Protein AF-A0A950RPT3-F1 (afdb_monomer)

Radius of gyration: 28.67 Å; Cα contacts (8 Å, |Δi|>4): 947; chains: 1; bounding box: 68×67×91 Å

Nearest PDB structures (foldseek):
  7w1m-assembly1_A  TM=6.594E-01  e=7.522E-01  Homo sapiens
  3u0c-assembly1_A  TM=7.252E-01  e=2.526E+00  Shigella flexneri
  3u0c-assembly2_B  TM=7.984E-01  e=5.048E+00  Shigella flexneri

Solvent-accessible surface area (backbone atoms only — not comparable to full-atom values): 26571 Å² total; per-residue (Å²): 112,64,35,78,72,69,71,81,60,99,70,81,53,68,71,56,50,20,52,43,30,19,39,72,45,21,75,87,60,87,82,84,87,82,89,68,58,62,75,40,65,65,51,55,50,52,52,53,37,30,40,64,58,49,99,74,75,53,70,68,56,52,51,50,52,50,50,54,54,50,51,51,53,54,51,50,53,51,51,52,51,50,52,52,52,50,54,51,56,71,72,48,86,63,89,46,75,66,48,52,52,51,51,54,49,50,54,53,51,51,55,50,50,53,53,53,47,53,55,48,51,56,51,50,51,54,49,54,52,48,54,54,54,46,60,60,35,40,76,51,49,69,43,62,42,58,70,30,37,82,60,94,57,44,66,38,36,63,21,76,63,16,39,48,46,53,75,44,77,54,84,71,34,47,50,27,25,10,17,33,70,34,38,37,20,12,28,41,51,68,72,39,47,91,85,69,82,36,47,33,34,73,51,62,90,87,54,77,74,54,92,96,52,92,64,48,41,55,40,36,38,17,22,35,36,75,97,56,73,73,38,69,39,39,57,61,66,31,37,35,37,37,37,42,36,36,54,46,64,38,52,47,92,56,61,46,94,96,51,70,74,70,68,54,74,80,50,54,69,42,58,36,32,31,33,42,81,30,80,81,44,82,90,43,60,50,84,47,62,44,82,76,37,59,59,87,78,77,59,46,71,62,42,82,51,58,50,28,37,26,35,35,42,68,36,69,43,65,34,71,75,42,40,44,36,30,35,34,44,36,40,52,75,60,73,37,39,62,55,91,90,54,92,71,60,75,93,74,48,51,71,82,81,46,52,45,35,39,37,45,40,44,74,41,70,69,42,39,61,54,27,40,44,26,44,66,73,56,49,30,45,37,39,27,40,15,47,53,38,33,20,80,66,47,47,16,18,14,15,20,41,99,87,56,44,72,32,86,37,29,12,37,42,16,20,46,96,32,77,85,47,70,33,27,38,25,22,23,65,14,86,48,92,64,84,87,65,93,65,78,72,54,66,43,9,48,34,7,16,21,27,49,43,13,42,49,49,41,41,44,74,72,66,50,49,70,70,54,51,55,49,54,44,60,78,31,55,69,30,58,71,72,83,72,93,70,77,82,128

Secondary structure (DSSP, 8-state):
--PPPP---SS--HHHHHHHHHHHH-TT---------TT-THHHHHHHHHHTT-----HHHHHHHHHHHHHHHHHHHHHHHHHHHHHHHHH-----HHHHHHHHHHHHHHHHHHHHHHHHHHHHHHHHHHHHHHHTTTT--EEEE---B-SSS-TTTTSHHHHHHHHS--SS-EEEEE--S-TTSEEE-----SSSSSB--SS-TTSPPPTT---SS-EEEEEEETTSPPBSSBPTTEEEEEEEEEEEE--GGGEETTEETTSS-SSEEEEEEEEES-TT-SSS-TT-EEEEEE--SPPEEEEEETTEEEEEEEEEEEESS-BEEEEEEEEE--SSSS-TTS---GGG--------EEEEEE-SHHHHHHEEEEESSS--STT-PPBTTT-TTSEEEEEE-TTSSBPTTS--SPBTTBTT----SEEEE--B--SSSS---B-SHHHHHHHHHHHHHHHHHTT--HHHHHHHHHHTTTSB----S----

Structure (mmCIF, N/CA/C/O backbone):
data_AF-A0A950RPT3-F1
#
_entry.id   AF-A0A950RPT3-F1
#
loop_
_atom_site.group_PDB
_atom_site.id
_atom_site.type_symbol
_atom_site.label_atom_id
_atom_site.label_alt_id
_atom_site.label_comp_id
_atom_site.label_asym_id
_atom_site.label_entity_id
_atom_site.label_seq_id
_atom_site.pdbx_PDB_ins_code
_atom_site.Cartn_x
_atom_site.Cartn_y
_atom_site.Cartn_z
_atom_site.occupancy
_atom_site.B_iso_or_equiv
_atom_site.auth_seq_id
_atom_site.auth_comp_id
_atom_site.auth_asym_id
_atom_site.auth_atom_id
_atom_site.pdbx_PDB_model_num
ATOM 1 N N . MET A 1 1 ? 3.376 7.741 2.508 1.00 54.50 1 MET A N 1
ATOM 2 C CA . MET A 1 1 ? 2.584 6.533 2.242 1.00 54.50 1 MET A CA 1
ATOM 3 C C . MET A 1 1 ? 1.099 6.838 2.336 1.00 54.50 1 MET A C 1
ATOM 5 O O . MET A 1 1 ? 0.551 6.972 3.425 1.00 54.50 1 MET A O 1
ATOM 9 N N . GLN A 1 2 ? 0.451 7.006 1.196 1.00 55.16 2 GLN A N 1
ATOM 10 C CA . GLN A 1 2 ? -1.002 6.922 1.094 1.00 55.16 2 GLN A CA 1
ATOM 11 C C . GLN A 1 2 ? -1.278 5.887 -0.007 1.00 55.16 2 GLN A C 1
ATOM 13 O O . GLN A 1 2 ? -0.539 5.897 -0.988 1.00 55.16 2 GLN A O 1
ATOM 18 N N . PRO A 1 3 ? -2.274 5.000 0.132 1.00 57.44 3 PRO A N 1
ATOM 19 C CA . PRO A 1 3 ? -2.747 4.168 -0.957 1.00 57.44 3 PRO A CA 1
ATOM 20 C C . PRO A 1 3 ? -3.139 5.058 -2.129 1.00 57.44 3 PRO A C 1
ATOM 22 O O . PRO A 1 3 ? -3.445 6.245 -1.936 1.00 57.44 3 PRO A O 1
ATOM 25 N N . ASP A 1 4 ? -3.152 4.472 -3.322 1.00 53.56 4 ASP A N 1
ATOM 26 C CA . ASP A 1 4 ? -3.493 5.198 -4.539 1.00 53.56 4 ASP A CA 1
ATOM 27 C C . ASP A 1 4 ? -4.815 5.952 -4.340 1.00 53.56 4 ASP A C 1
ATOM 29 O O . ASP A 1 4 ? -5.853 5.344 -4.040 1.00 53.56 4 ASP A O 1
ATOM 33 N N . PRO A 1 5 ? -4.813 7.291 -4.445 1.00 48.41 5 PRO A N 1
ATOM 34 C CA . PRO A 1 5 ? -6.045 8.031 -4.335 1.00 48.41 5 PRO A CA 1
ATOM 35 C C . PRO A 1 5 ? -6.847 7.786 -5.597 1.00 48.41 5 PRO A C 1
ATOM 37 O O . PRO A 1 5 ? -6.427 8.087 -6.712 1.00 48.41 5 PRO A O 1
ATOM 40 N N . TYR A 1 6 ? -8.054 7.288 -5.404 1.00 54.62 6 TYR A N 1
ATOM 41 C CA . TYR A 1 6 ? -9.048 7.289 -6.456 1.00 54.62 6 TYR A CA 1
ATOM 42 C C . TYR A 1 6 ? -9.435 8.742 -6.773 1.00 54.62 6 TYR A C 1
ATOM 44 O O . TYR A 1 6 ? -9.485 9.571 -5.855 1.00 54.62 6 TYR A O 1
ATOM 52 N N . PRO A 1 7 ? -9.692 9.079 -8.048 1.00 48.31 7 PRO A N 1
ATOM 53 C CA . PRO A 1 7 ? -9.938 10.452 -8.472 1.00 48.31 7 PRO A CA 1
ATOM 54 C C . PRO A 1 7 ? -11.075 11.085 -7.655 1.00 48.31 7 PRO A C 1
ATOM 56 O O . PRO A 1 7 ? -12.242 10.715 -7.768 1.00 48.31 7 PRO A O 1
ATOM 59 N N . SER A 1 8 ? -10.723 12.050 -6.803 1.00 46.72 8 SER A N 1
ATOM 60 C CA . SER A 1 8 ? -11.656 12.790 -5.953 1.00 46.72 8 SER A CA 1
ATOM 61 C C . SER A 1 8 ? -12.205 14.011 -6.689 1.00 46.72 8 SER A C 1
ATOM 63 O O . SER A 1 8 ? -11.810 15.152 -6.453 1.00 46.72 8 SER A O 1
ATOM 65 N N . ALA A 1 9 ? -13.151 13.788 -7.596 1.00 49.22 9 ALA A N 1
ATOM 66 C CA . ALA A 1 9 ? -13.994 14.882 -8.066 1.00 49.22 9 ALA A CA 1
ATOM 67 C C . ALA A 1 9 ? -14.936 15.351 -6.938 1.00 49.22 9 ALA A C 1
ATOM 69 O O . ALA A 1 9 ? -15.214 14.611 -5.993 1.00 49.22 9 ALA A O 1
ATOM 70 N N . LYS A 1 10 ? -15.475 16.576 -7.051 1.00 59.72 10 LYS A N 1
ATOM 71 C CA . LYS A 1 10 ? -16.680 16.989 -6.309 1.00 59.72 10 LYS A CA 1
ATOM 72 C C . LYS A 1 10 ? -17.748 15.902 -6.504 1.00 59.72 10 LYS A C 1
ATOM 74 O O . LYS A 1 10 ? -18.277 15.769 -7.603 1.00 59.72 10 LYS A O 1
ATOM 79 N N . GLY A 1 11 ? -18.020 15.101 -5.479 1.00 71.56 11 GLY A N 1
ATOM 80 C CA . GLY A 1 11 ? -18.862 13.917 -5.621 1.00 71.56 11 GLY A CA 1
ATOM 81 C C . GLY A 1 11 ? -18.736 12.947 -4.451 1.00 71.56 11 GLY A C 1
ATOM 82 O O . GLY A 1 11 ? -18.161 13.267 -3.411 1.00 71.56 11 GLY A O 1
ATOM 83 N N . LEU A 1 12 ? -19.316 11.761 -4.627 1.00 81.81 12 LEU A N 1
ATOM 84 C CA . LEU A 1 12 ? -19.258 10.680 -3.648 1.00 81.81 12 LEU A CA 1
ATOM 85 C C . LEU A 1 12 ? -17.813 10.207 -3.464 1.00 81.81 12 LEU A C 1
ATOM 87 O O . LEU A 1 12 ? -17.100 9.983 -4.439 1.00 81.81 12 LEU A O 1
ATOM 91 N N . GLY A 1 13 ? -17.393 10.029 -2.210 1.00 83.81 13 GLY A N 1
ATOM 92 C CA . GLY A 1 13 ? -16.082 9.463 -1.906 1.00 83.81 13 GLY A CA 1
ATOM 93 C C . GLY A 1 13 ? -15.971 8.014 -2.385 1.00 83.81 13 GLY A C 1
ATOM 94 O O . GLY A 1 13 ? -16.969 7.296 -2.450 1.00 83.81 13 GLY A O 1
ATOM 95 N N . HIS A 1 14 ? -14.748 7.564 -2.666 1.00 83.19 14 HIS A N 1
ATOM 96 C CA . HIS A 1 14 ? -14.492 6.226 -3.204 1.00 83.19 14 HIS A CA 1
ATOM 97 C C . HIS A 1 14 ? -15.105 5.095 -2.360 1.00 83.19 14 HIS A C 1
ATOM 99 O O . HIS A 1 14 ? -15.757 4.206 -2.897 1.00 83.19 14 HIS A O 1
ATOM 105 N N . GLY A 1 15 ? -14.989 5.164 -1.028 1.00 88.62 15 GLY A N 1
ATOM 106 C CA . GLY A 1 15 ? -15.616 4.179 -0.137 1.00 88.62 15 GLY A CA 1
ATOM 107 C C . GLY A 1 15 ? -17.145 4.134 -0.264 1.00 88.62 15 GLY A C 1
ATOM 108 O O . GLY A 1 15 ? -17.736 3.059 -0.219 1.00 88.62 15 GLY A O 1
ATOM 109 N N . THR A 1 16 ? -17.792 5.281 -0.498 1.00 90.56 16 THR A N 1
ATOM 110 C CA . THR A 1 16 ? -19.236 5.345 -0.768 1.00 90.56 16 THR A CA 1
ATOM 111 C C . THR A 1 16 ? -19.575 4.734 -2.125 1.00 90.56 16 THR A C 1
ATOM 113 O O . THR A 1 16 ? -20.551 3.999 -2.226 1.00 90.56 16 THR A O 1
ATOM 116 N N . GLN A 1 17 ? -18.771 4.990 -3.159 1.00 90.88 17 GLN A N 1
ATOM 117 C CA . GLN A 1 17 ? -18.963 4.368 -4.473 1.00 90.88 17 GLN A CA 1
ATOM 118 C C . GLN A 1 17 ? -18.805 2.844 -4.400 1.00 90.88 17 GLN A C 1
ATOM 120 O O . GLN A 1 17 ? -19.624 2.124 -4.963 1.00 90.88 17 GLN A O 1
ATOM 125 N N . GLY A 1 18 ? -17.816 2.353 -3.647 1.00 93.56 18 GLY A N 1
ATOM 126 C CA . GLY A 1 18 ? -17.643 0.927 -3.385 1.00 93.56 18 GLY A CA 1
ATOM 127 C C . GLY A 1 18 ? -18.845 0.322 -2.658 1.00 93.56 18 GLY A C 1
ATOM 128 O O . GLY A 1 18 ? -19.370 -0.695 -3.095 1.00 93.56 18 GLY A O 1
ATOM 129 N N . ALA A 1 19 ? -19.359 0.979 -1.613 1.00 94.50 19 ALA A N 1
ATOM 130 C CA . ALA A 1 19 ? -20.570 0.529 -0.920 1.00 94.50 19 ALA A CA 1
ATOM 131 C C . ALA A 1 19 ? -21.791 0.457 -1.855 1.00 94.50 19 ALA A C 1
ATOM 133 O O . ALA A 1 19 ? -22.545 -0.513 -1.813 1.00 94.50 19 ALA A O 1
ATOM 134 N N . LEU A 1 20 ? -21.959 1.447 -2.738 1.00 94.12 20 LEU A N 1
ATOM 135 C CA . LEU A 1 20 ? -23.014 1.438 -3.754 1.00 94.12 20 LEU A CA 1
ATOM 136 C C . LEU A 1 20 ? -22.817 0.324 -4.789 1.00 94.12 20 LEU A C 1
ATOM 138 O O . LEU A 1 20 ? -23.802 -0.258 -5.231 1.00 94.12 20 LEU A O 1
ATOM 142 N N . ALA A 1 21 ? -21.576 0.001 -5.158 1.00 95.31 21 ALA A N 1
ATOM 143 C CA . ALA A 1 21 ? -21.278 -1.120 -6.046 1.00 95.31 21 ALA A CA 1
ATOM 144 C C . ALA A 1 21 ? -21.633 -2.470 -5.397 1.00 95.31 21 ALA A C 1
ATOM 146 O O . ALA A 1 21 ? -22.227 -3.318 -6.063 1.00 95.31 21 ALA A O 1
ATOM 147 N N . VAL A 1 22 ? -21.361 -2.650 -4.094 1.00 96.75 22 VAL A N 1
ATOM 148 C CA . VAL A 1 22 ? -21.840 -3.831 -3.349 1.00 96.75 22 VAL A CA 1
ATOM 149 C C . VAL A 1 22 ? -23.366 -3.866 -3.346 1.00 96.75 22 VAL A C 1
ATOM 151 O O . VAL A 1 22 ? -23.941 -4.886 -3.703 1.00 96.75 22 VAL A O 1
ATOM 154 N N . ALA A 1 23 ? -24.025 -2.756 -2.996 1.00 95.50 23 ALA A N 1
ATOM 155 C CA . ALA A 1 23 ? -25.485 -2.680 -2.931 1.00 95.50 23 ALA A CA 1
ATOM 156 C C . ALA A 1 23 ? -26.157 -2.915 -4.295 1.00 95.50 23 ALA A C 1
ATOM 158 O O . ALA A 1 23 ? -27.247 -3.470 -4.357 1.00 95.50 23 ALA A O 1
ATOM 159 N N . LEU A 1 24 ? -25.507 -2.533 -5.398 1.00 95.12 24 LEU A N 1
ATOM 160 C CA . LEU A 1 24 ? -25.988 -2.822 -6.748 1.00 95.12 24 LEU A CA 1
ATOM 161 C C . LEU A 1 24 ? -25.987 -4.331 -7.041 1.00 95.12 24 LEU A C 1
ATOM 163 O O . LEU A 1 24 ? -26.917 -4.833 -7.666 1.00 95.12 24 LEU A O 1
ATOM 167 N N . ALA A 1 25 ? -24.952 -5.048 -6.598 1.00 96.25 25 ALA A N 1
ATOM 168 C CA . ALA A 1 25 ? -24.807 -6.486 -6.825 1.00 96.25 25 ALA A CA 1
ATOM 169 C C . ALA A 1 25 ? -25.537 -7.357 -5.784 1.00 96.25 25 ALA A C 1
ATOM 171 O O . ALA A 1 25 ? -25.960 -8.469 -6.104 1.00 96.25 25 ALA A O 1
ATOM 172 N N . ALA A 1 26 ? -25.697 -6.857 -4.558 1.00 97.19 26 ALA A N 1
ATOM 173 C CA . ALA A 1 26 ? -26.398 -7.495 -3.447 1.00 97.19 26 ALA A CA 1
ATOM 174 C C . ALA A 1 26 ? -27.264 -6.471 -2.684 1.00 97.19 26 ALA A C 1
ATOM 176 O O . ALA A 1 26 ? -26.867 -5.999 -1.616 1.00 97.19 26 ALA A O 1
ATOM 177 N N . PRO A 1 27 ? -28.461 -6.131 -3.201 1.00 95.94 27 PRO A N 1
ATOM 178 C CA . PRO A 1 27 ? -29.325 -5.103 -2.609 1.00 95.94 27 PRO A CA 1
ATOM 179 C C . PRO A 1 27 ? -29.808 -5.408 -1.188 1.00 95.94 27 PRO A C 1
ATOM 181 O O . PRO A 1 27 ? -30.119 -4.491 -0.434 1.00 95.94 27 PRO A O 1
ATOM 184 N N . GLU A 1 28 ? -29.872 -6.688 -0.822 1.00 95.88 28 GLU A N 1
ATOM 185 C CA . GLU A 1 28 ? -30.327 -7.153 0.495 1.00 95.88 28 GLU A CA 1
ATOM 186 C C . GLU A 1 28 ? -29.172 -7.373 1.489 1.00 95.88 28 GLU A C 1
ATOM 188 O O . GLU A 1 28 ? -29.393 -7.851 2.602 1.00 95.88 28 GLU A O 1
ATOM 193 N N . ALA A 1 29 ? -27.928 -7.063 1.107 1.00 95.06 29 ALA A N 1
ATOM 194 C CA . ALA A 1 29 ? -26.784 -7.230 1.994 1.00 95.06 29 ALA A CA 1
ATOM 195 C C . ALA A 1 29 ? -26.792 -6.193 3.128 1.00 95.06 29 ALA A C 1
ATOM 197 O O . ALA A 1 29 ? -26.918 -4.992 2.892 1.00 95.06 29 ALA A O 1
ATOM 198 N N . ASP A 1 30 ? -26.569 -6.657 4.359 1.00 95.56 30 ASP A N 1
ATOM 199 C CA . ASP A 1 30 ? -26.237 -5.778 5.480 1.00 95.56 30 ASP A CA 1
ATOM 200 C C . ASP A 1 30 ? -24.769 -5.339 5.365 1.00 95.56 30 ASP A C 1
ATOM 202 O O . ASP A 1 30 ? -23.854 -6.169 5.333 1.00 95.56 30 ASP A O 1
ATOM 206 N N . LEU A 1 31 ? -24.542 -4.029 5.251 1.00 95.62 31 LEU A N 1
ATOM 207 C CA . LEU A 1 31 ? -23.228 -3.454 4.976 1.00 95.62 31 LEU A CA 1
ATOM 208 C C . LEU A 1 31 ? -22.649 -2.794 6.224 1.00 95.62 31 LEU A C 1
ATOM 210 O O . LEU A 1 31 ? -23.162 -1.794 6.722 1.00 95.62 31 LEU A O 1
ATOM 214 N N . THR A 1 32 ? -21.493 -3.287 6.665 1.00 95.94 32 THR A N 1
ATOM 215 C CA . THR A 1 32 ? -20.665 -2.602 7.664 1.00 95.94 32 THR A CA 1
ATOM 216 C C . THR A 1 32 ? -19.544 -1.841 6.967 1.00 95.94 32 THR A C 1
ATOM 218 O O . THR A 1 32 ? -18.656 -2.439 6.362 1.00 95.94 32 THR A O 1
ATOM 221 N N . LEU A 1 33 ? -19.573 -0.509 7.055 1.00 94.94 33 LEU A N 1
ATOM 222 C CA . LEU A 1 33 ? -18.547 0.352 6.469 1.00 94.94 33 LEU A CA 1
ATOM 223 C C . LEU A 1 33 ? -17.446 0.636 7.485 1.00 94.94 33 LEU A C 1
ATOM 225 O O . LEU A 1 33 ? -17.704 1.169 8.564 1.00 94.94 33 LEU A O 1
ATOM 229 N N . ILE A 1 34 ? -16.209 0.321 7.111 1.00 94.19 34 ILE A N 1
ATOM 230 C CA . ILE A 1 34 ? -15.036 0.528 7.955 1.00 94.19 34 ILE A CA 1
ATOM 231 C C . ILE A 1 34 ? -14.162 1.594 7.313 1.00 94.19 34 ILE A C 1
ATOM 233 O O . ILE A 1 34 ? -13.756 1.482 6.157 1.00 94.19 34 ILE A O 1
ATOM 237 N N . ARG A 1 35 ? -13.871 2.646 8.077 1.00 91.75 35 ARG A N 1
ATOM 238 C CA . ARG A 1 35 ? -12.922 3.675 7.666 1.00 91.75 35 ARG A CA 1
ATOM 239 C C . ARG A 1 35 ? -11.538 3.290 8.163 1.00 91.75 35 ARG A C 1
ATOM 241 O O . ARG A 1 35 ? -11.336 3.167 9.365 1.00 91.75 35 ARG A O 1
ATOM 248 N N . ILE A 1 36 ? -10.607 3.171 7.230 1.00 92.12 36 ILE A N 1
ATOM 249 C CA . ILE A 1 36 ? -9.187 2.975 7.505 1.00 92.12 36 ILE A CA 1
ATOM 250 C C . ILE A 1 36 ? -8.472 4.260 7.120 1.00 92.12 36 ILE A C 1
ATOM 252 O O . ILE A 1 36 ? -8.749 4.827 6.059 1.00 92.12 36 ILE A O 1
ATOM 256 N N . ASP A 1 37 ? -7.599 4.748 7.999 1.00 89.69 37 ASP A N 1
ATOM 257 C CA . ASP A 1 37 ? -6.693 5.828 7.640 1.00 89.69 37 ASP A CA 1
ATOM 258 C C . ASP A 1 37 ? -5.717 5.294 6.578 1.00 89.69 37 ASP A C 1
ATOM 260 O O . ASP A 1 37 ? -4.987 4.332 6.836 1.00 89.69 37 ASP A O 1
ATOM 264 N N . PRO A 1 38 ? -5.692 5.897 5.380 1.00 87.12 38 PRO A N 1
ATOM 265 C CA . PRO A 1 38 ? -4.790 5.502 4.310 1.00 87.12 38 PRO A CA 1
ATOM 266 C C . PRO A 1 38 ? -3.301 5.483 4.738 1.00 87.12 38 PRO A C 1
ATOM 268 O O . PRO A 1 38 ? -2.517 4.703 4.206 1.00 87.12 38 PRO A O 1
ATOM 271 N N . ALA A 1 39 ? -2.891 6.284 5.724 1.00 88.56 39 ALA A N 1
ATOM 272 C CA . ALA A 1 39 ? -1.523 6.288 6.253 1.00 88.56 39 ALA A CA 1
ATOM 273 C C . ALA A 1 39 ? -1.251 5.202 7.320 1.00 88.56 39 ALA A C 1
ATOM 275 O O . ALA A 1 39 ? -0.124 5.082 7.797 1.00 88.56 39 ALA A O 1
ATOM 276 N N . ALA A 1 40 ? -2.260 4.415 7.709 1.00 91.19 40 ALA A N 1
ATOM 277 C CA . ALA A 1 40 ? -2.200 3.465 8.820 1.00 91.19 40 ALA A CA 1
ATOM 278 C C . ALA A 1 40 ? -2.683 2.053 8.419 1.00 91.19 40 ALA A C 1
ATOM 280 O O . ALA A 1 40 ? -3.668 1.556 8.971 1.00 91.19 40 ALA A O 1
ATOM 281 N N . PRO A 1 41 ? -1.998 1.349 7.501 1.00 91.69 41 PRO A N 1
ATOM 282 C CA . PRO A 1 41 ? -2.418 0.017 7.041 1.00 91.69 41 PRO A CA 1
ATOM 283 C C . PRO A 1 41 ? -2.450 -1.045 8.142 1.00 91.69 41 PRO A C 1
ATOM 285 O O . PRO A 1 41 ? -3.152 -2.042 7.992 1.00 91.69 41 PRO A O 1
ATOM 288 N N . TYR A 1 42 ? -1.767 -0.841 9.276 1.00 92.31 42 TYR A N 1
ATOM 289 C CA . TYR A 1 42 ? -1.915 -1.727 10.435 1.00 92.31 42 TYR A CA 1
ATOM 290 C C . TYR A 1 42 ? -3.378 -1.818 10.903 1.00 92.31 42 TYR A C 1
ATOM 292 O O . TYR A 1 42 ? -3.792 -2.879 11.359 1.00 92.31 42 TYR A O 1
ATOM 300 N N . GLN A 1 43 ? -4.195 -0.771 10.708 1.00 93.88 43 GLN A N 1
ATOM 301 C CA . GLN A 1 43 ? -5.631 -0.800 11.008 1.00 93.88 43 GLN A CA 1
ATOM 302 C C . GLN A 1 43 ? -6.370 -1.867 10.187 1.00 93.88 43 GLN A C 1
ATOM 304 O O . GLN A 1 43 ? -7.318 -2.468 10.684 1.00 93.88 43 GLN A O 1
ATOM 309 N N . LEU A 1 44 ? -5.920 -2.164 8.960 1.00 95.31 44 LEU A N 1
ATOM 310 C CA . LEU A 1 44 ? -6.476 -3.263 8.167 1.00 95.31 44 LEU A CA 1
ATOM 311 C C . LEU A 1 44 ? -6.207 -4.616 8.834 1.00 95.31 44 LEU A C 1
ATOM 313 O O . LEU A 1 44 ? -7.091 -5.471 8.876 1.00 95.31 44 LEU A O 1
ATOM 317 N N . GLN A 1 45 ? -5.010 -4.794 9.402 1.00 94.81 45 GLN A N 1
ATOM 318 C CA . GLN A 1 45 ? -4.682 -5.987 10.179 1.00 94.81 45 GLN A CA 1
ATOM 319 C C . GLN A 1 45 ? -5.550 -6.089 11.438 1.00 94.81 45 GLN A C 1
ATOM 321 O O . GLN A 1 45 ? -6.011 -7.178 11.769 1.00 94.81 45 GLN A O 1
ATOM 326 N N . GLU A 1 46 ? -5.790 -4.979 12.140 1.00 94.81 46 GLU A N 1
ATOM 327 C CA . GLU A 1 46 ? -6.668 -4.962 13.318 1.00 94.81 46 GLU A CA 1
ATOM 328 C C . GLU A 1 46 ? -8.089 -5.410 12.953 1.00 94.81 46 GLU A C 1
ATOM 330 O O . GLU A 1 46 ? -8.645 -6.296 13.601 1.00 94.81 46 GLU A O 1
ATOM 335 N N . VAL A 1 47 ? -8.648 -4.870 11.866 1.00 95.19 47 VAL A N 1
ATOM 336 C CA . VAL A 1 47 ? -9.959 -5.271 11.331 1.00 95.19 47 VAL A CA 1
ATOM 337 C C . VAL A 1 47 ? -9.984 -6.763 11.006 1.00 95.19 47 VAL A C 1
ATOM 339 O O . VAL A 1 47 ? -10.908 -7.472 11.408 1.00 95.19 47 VAL A O 1
ATOM 342 N N . ALA A 1 48 ? -8.947 -7.260 10.332 1.00 95.62 48 ALA A N 1
ATOM 343 C CA . ALA A 1 48 ? -8.818 -8.669 9.989 1.00 95.62 48 ALA A CA 1
ATOM 344 C C . ALA A 1 48 ? -8.804 -9.577 11.239 1.00 95.62 48 ALA A C 1
ATOM 346 O O . ALA A 1 48 ? -9.463 -10.620 11.249 1.00 95.62 48 ALA A O 1
ATOM 347 N N . ARG A 1 49 ? -8.143 -9.151 12.326 1.00 95.00 49 ARG A N 1
ATOM 348 C CA . ARG A 1 49 ? -8.143 -9.858 13.621 1.00 95.00 49 ARG A CA 1
ATOM 349 C C . ARG A 1 49 ? -9.530 -9.915 14.260 1.00 95.00 49 ARG A C 1
ATOM 351 O O . ARG A 1 49 ? -9.930 -10.985 14.719 1.00 95.00 49 ARG A O 1
ATOM 358 N N . TYR A 1 50 ? -10.281 -8.810 14.248 1.00 95.19 50 TYR A N 1
ATOM 359 C CA . TYR A 1 50 ? -11.655 -8.788 14.769 1.00 95.19 50 TYR A CA 1
ATOM 360 C C . TYR A 1 50 ? -12.600 -9.685 13.960 1.00 95.19 50 TYR A C 1
ATOM 362 O O . TYR A 1 50 ? -13.399 -10.414 14.547 1.00 95.19 50 TYR A O 1
ATOM 370 N N . ILE A 1 51 ? -12.472 -9.701 12.629 1.00 95.75 51 ILE A N 1
ATOM 371 C CA . ILE A 1 51 ? -13.253 -10.591 11.750 1.00 95.75 51 ILE A CA 1
ATOM 372 C C . ILE A 1 51 ? -12.958 -12.063 12.061 1.00 95.75 51 ILE A C 1
ATOM 374 O O . ILE A 1 51 ? -13.878 -12.879 12.147 1.00 95.75 51 ILE A O 1
ATOM 378 N N . ASN A 1 52 ? -11.688 -12.392 12.316 1.00 94.19 52 ASN A N 1
ATOM 379 C CA . ASN A 1 52 ? -11.264 -13.724 12.750 1.00 94.19 52 ASN A CA 1
ATOM 380 C C . ASN A 1 52 ? -11.673 -14.063 14.195 1.00 94.19 52 ASN A C 1
ATOM 382 O O . ASN A 1 52 ? -11.502 -15.203 14.629 1.00 94.19 52 ASN A O 1
ATOM 386 N N . GLY A 1 53 ? -12.242 -13.111 14.941 1.00 93.31 53 GLY A N 1
ATOM 387 C CA . GLY A 1 53 ? -12.655 -13.298 16.328 1.00 93.31 53 GLY A CA 1
ATOM 388 C C . GLY A 1 53 ? -11.483 -13.467 17.294 1.00 93.31 53 GLY A C 1
ATOM 389 O O . GLY A 1 53 ? -11.659 -14.079 18.350 1.00 93.31 53 GLY A O 1
ATOM 390 N N . GLU A 1 54 ? -10.297 -12.963 16.941 1.00 93.38 54 GLU A N 1
ATOM 391 C CA . GLU A 1 54 ? -9.159 -12.936 17.856 1.00 93.38 54 GLU A CA 1
ATOM 392 C C . GLU A 1 54 ? -9.478 -12.013 19.047 1.00 93.38 54 GLU A C 1
ATOM 394 O O . GLU A 1 54 ? -10.045 -10.935 18.844 1.00 93.38 54 GLU A O 1
ATOM 399 N N . PRO A 1 55 ? -9.114 -12.388 20.290 1.00 88.44 55 PRO A N 1
ATOM 400 C CA . PRO A 1 55 ? -9.228 -11.507 21.448 1.00 88.44 55 PRO A CA 1
ATOM 401 C C . PRO A 1 55 ? -8.133 -10.436 21.368 1.00 88.44 55 PRO A C 1
ATOM 403 O O . PRO A 1 55 ? -7.108 -10.508 22.045 1.00 88.44 55 PRO A O 1
ATOM 406 N N . TYR A 1 56 ? -8.317 -9.482 20.463 1.00 89.56 56 TYR A N 1
ATOM 407 C CA . TYR A 1 56 ? -7.374 -8.414 20.189 1.00 89.56 56 TYR A CA 1
ATOM 408 C C . TYR A 1 56 ? -7.943 -7.085 20.675 1.00 89.56 56 TYR A C 1
ATOM 410 O O . TYR A 1 56 ? -9.066 -6.731 20.337 1.00 89.56 56 TYR A O 1
ATOM 418 N N . HIS A 1 57 ? -7.139 -6.342 21.430 1.00 89.56 57 HIS A N 1
ATOM 419 C CA . HIS A 1 57 ? -7.370 -4.932 21.706 1.00 89.56 57 HIS A CA 1
ATOM 420 C C . HIS A 1 57 ? -6.215 -4.154 21.097 1.00 89.56 57 HIS A C 1
ATOM 422 O O . HIS A 1 57 ? -5.049 -4.459 21.363 1.00 89.56 57 HIS A O 1
ATOM 428 N N . SER A 1 58 ? -6.530 -3.149 20.284 1.00 91.12 58 SER A N 1
ATOM 429 C CA . SER A 1 58 ? -5.490 -2.271 19.762 1.00 91.12 58 SER A CA 1
ATOM 430 C C . SER A 1 58 ? -4.833 -1.509 20.909 1.00 91.12 58 SER A C 1
ATOM 432 O O . SER A 1 58 ? -5.456 -1.227 21.944 1.00 91.12 58 SER A O 1
ATOM 434 N N . SER A 1 59 ? -3.566 -1.139 20.725 1.00 90.50 59 SER A N 1
ATOM 435 C CA . SER A 1 59 ? -2.860 -0.295 21.690 1.00 90.50 59 SER A CA 1
ATOM 436 C C . SER A 1 59 ? -3.639 1.000 21.923 1.00 90.50 59 SER A C 1
ATOM 438 O O . SER A 1 59 ? -3.808 1.412 23.065 1.00 90.50 59 SER A O 1
ATOM 440 N N . SER A 1 60 ? -4.204 1.594 20.867 1.00 89.06 60 SER A N 1
ATOM 441 C CA . SER A 1 60 ? -5.037 2.798 20.956 1.00 89.06 60 SER A CA 1
ATOM 442 C C . SER A 1 60 ? -6.318 2.587 21.769 1.00 89.06 60 SER A C 1
ATOM 444 O O . SER A 1 60 ? -6.647 3.450 22.580 1.00 89.06 60 SER A O 1
ATOM 446 N N . SER A 1 61 ? -7.017 1.453 21.610 1.00 91.75 61 SER A N 1
ATOM 447 C CA . SER A 1 61 ? -8.188 1.129 22.445 1.00 91.75 61 SER A CA 1
ATOM 448 C C . SER A 1 61 ? -7.782 0.965 23.915 1.00 91.75 61 SER A C 1
ATOM 450 O O . SER A 1 61 ? -8.381 1.574 24.800 1.00 91.75 61 SER A O 1
ATOM 452 N N . THR A 1 62 ? -6.672 0.267 24.171 1.00 94.62 62 THR A N 1
ATOM 453 C CA . THR A 1 62 ? -6.115 0.088 25.523 1.00 94.62 62 THR A CA 1
ATOM 454 C C . THR A 1 62 ? -5.731 1.422 26.173 1.00 94.62 62 THR A C 1
ATOM 456 O O . THR A 1 62 ? -6.109 1.690 27.313 1.00 94.62 62 THR A O 1
ATOM 459 N N . TYR A 1 63 ? -5.017 2.295 25.453 1.00 95.50 63 TYR A N 1
ATOM 460 C CA . TYR A 1 63 ? -4.684 3.637 25.936 1.00 95.50 63 TYR A CA 1
ATOM 461 C C . TYR A 1 63 ? -5.945 4.441 26.232 1.00 95.50 63 TYR A C 1
ATOM 463 O O . TYR A 1 63 ? -6.051 5.038 27.302 1.00 95.50 63 TYR A O 1
ATOM 471 N N . ARG A 1 64 ? -6.933 4.399 25.334 1.00 95.50 64 ARG A N 1
ATOM 472 C CA . ARG A 1 64 ? -8.184 5.126 25.520 1.00 95.50 64 ARG A CA 1
ATOM 473 C C . ARG A 1 64 ? -8.974 4.638 26.731 1.00 95.50 64 ARG A C 1
ATOM 475 O O . ARG A 1 64 ? -9.522 5.450 27.472 1.00 95.50 64 ARG A O 1
ATOM 482 N N . TYR A 1 65 ? -9.016 3.332 26.955 1.00 96.81 65 TYR A N 1
ATOM 483 C CA . TYR A 1 65 ? -9.624 2.749 28.145 1.00 96.81 65 TYR A CA 1
ATOM 484 C C . TYR A 1 65 ? -8.933 3.221 29.432 1.00 96.81 65 TYR A C 1
ATOM 486 O O . TYR A 1 65 ? -9.599 3.600 30.399 1.00 96.81 65 TYR A O 1
ATOM 494 N N . ASN A 1 66 ? -7.597 3.260 29.432 1.00 97.75 66 ASN A N 1
ATOM 495 C CA . ASN A 1 66 ? -6.815 3.740 30.570 1.00 97.75 66 ASN A CA 1
ATOM 496 C C . ASN A 1 66 ? -7.049 5.235 30.842 1.00 97.75 66 ASN A C 1
ATOM 498 O O . ASN A 1 66 ? -7.229 5.609 32.000 1.00 97.75 66 ASN A O 1
ATOM 502 N N . GLU A 1 67 ? -7.116 6.073 29.800 1.00 97.88 67 GLU A N 1
ATOM 503 C CA . GLU A 1 67 ? -7.488 7.493 29.918 1.00 97.88 67 GLU A CA 1
ATOM 504 C C . GLU A 1 67 ? -8.875 7.658 30.546 1.00 97.88 67 GLU A C 1
ATOM 506 O O . GLU A 1 67 ? -9.031 8.389 31.519 1.00 97.88 67 GLU A O 1
ATOM 511 N N . LEU A 1 68 ? -9.882 6.940 30.035 1.00 98.06 68 LEU A N 1
ATOM 512 C CA . LEU A 1 68 ? -11.246 6.997 30.570 1.00 98.06 68 LEU A CA 1
ATOM 513 C C . LEU A 1 68 ? -11.304 6.526 32.029 1.00 98.06 68 LEU A C 1
ATOM 515 O O . LEU A 1 68 ? -12.044 7.083 32.837 1.00 98.06 68 LEU A O 1
ATOM 519 N N . THR A 1 69 ? -10.509 5.522 32.387 1.00 98.31 69 THR A N 1
ATOM 520 C CA . THR A 1 69 ? -10.416 5.037 33.768 1.00 98.31 69 THR A CA 1
ATOM 521 C C . THR A 1 69 ? -9.760 6.071 34.688 1.00 98.31 69 THR A C 1
ATOM 523 O O . THR A 1 69 ? -10.186 6.235 35.832 1.00 98.31 69 THR A O 1
ATOM 526 N N . ALA A 1 70 ? -8.728 6.774 34.214 1.00 98.19 70 ALA A N 1
ATOM 527 C CA . ALA A 1 70 ? -8.077 7.845 34.963 1.00 98.19 70 ALA A CA 1
ATOM 528 C C . ALA A 1 70 ? -9.017 9.046 35.156 1.00 98.19 70 ALA A C 1
ATOM 530 O O . ALA A 1 70 ? -9.184 9.510 36.283 1.00 98.19 70 ALA A O 1
ATOM 531 N N . ASP A 1 71 ? -9.698 9.475 34.091 1.00 98.12 71 ASP A N 1
ATOM 532 C CA . ASP A 1 71 ? -10.656 10.582 34.125 1.00 98.12 71 ASP A CA 1
ATOM 533 C C . ASP A 1 71 ? -11.811 10.305 35.092 1.00 98.12 71 ASP A C 1
ATOM 535 O O . ASP A 1 71 ? -12.184 11.183 35.869 1.00 98.12 71 ASP A O 1
ATOM 539 N N . ALA A 1 72 ? -12.337 9.074 35.105 1.00 98.44 72 ALA A N 1
ATOM 540 C CA . ALA A 1 72 ? -13.371 8.664 36.054 1.00 98.44 72 ALA A CA 1
ATOM 541 C C . ALA A 1 72 ? -12.918 8.860 37.508 1.00 98.44 72 ALA A C 1
ATOM 543 O O . ALA A 1 72 ? -13.619 9.489 38.298 1.00 98.44 72 ALA A O 1
ATOM 544 N N . LYS A 1 73 ? -11.700 8.409 37.842 1.00 98.44 73 LYS A N 1
ATOM 545 C CA . LYS A 1 73 ? -11.122 8.584 39.184 1.00 98.44 73 LYS A CA 1
ATOM 546 C C . LYS A 1 73 ? -10.941 10.059 39.540 1.00 98.44 73 LYS A C 1
ATOM 548 O O . LYS A 1 73 ? -11.227 10.449 40.668 1.00 98.44 73 LYS A O 1
ATOM 553 N N . THR A 1 74 ? -10.485 10.883 38.596 1.00 98.31 74 THR A N 1
ATOM 554 C CA . THR A 1 74 ? -10.349 12.331 38.809 1.00 98.31 74 THR A CA 1
ATOM 555 C C . THR A 1 74 ? -11.704 12.999 39.053 1.00 98.31 74 THR A C 1
ATOM 557 O O . THR A 1 74 ? -11.812 13.855 39.933 1.00 98.31 74 THR A O 1
ATOM 560 N N . LEU A 1 75 ? -12.750 12.608 38.319 1.00 98.31 75 LEU A N 1
ATOM 561 C CA . LEU A 1 75 ? -14.108 13.117 38.525 1.00 98.31 75 LEU A CA 1
ATOM 562 C C . LEU A 1 75 ? -14.677 12.691 39.883 1.00 98.31 75 LEU A C 1
ATOM 564 O O . LEU A 1 75 ? -15.266 13.522 40.573 1.00 98.31 75 LEU A O 1
ATOM 568 N N . ASP A 1 76 ? -14.452 11.445 40.300 1.00 98.38 76 ASP A N 1
ATOM 569 C CA . ASP A 1 76 ? -14.893 10.948 41.606 1.00 98.38 76 ASP A CA 1
ATOM 570 C C . ASP A 1 76 ? -14.209 11.697 42.759 1.00 98.38 76 ASP A C 1
ATOM 572 O O . ASP A 1 76 ? -14.891 12.191 43.657 1.00 98.38 76 ASP A O 1
ATOM 576 N N . GLN A 1 77 ? -12.889 11.906 42.685 1.00 98.25 77 GLN A N 1
ATOM 577 C CA . GLN A 1 77 ? -12.143 12.704 43.671 1.00 98.25 77 GLN A CA 1
ATOM 578 C C . GLN A 1 77 ? -12.652 14.152 43.757 1.00 98.25 77 GLN A C 1
ATOM 580 O O . GLN A 1 77 ? -12.791 14.717 44.848 1.00 98.25 77 GLN A O 1
ATOM 585 N N . ARG A 1 78 ? -12.964 14.774 42.612 1.00 98.19 78 ARG A N 1
ATOM 586 C CA . ARG A 1 78 ? -13.538 16.130 42.574 1.00 98.19 78 ARG A CA 1
ATOM 587 C C . ARG A 1 78 ? -14.947 16.170 43.153 1.00 98.19 78 ARG A C 1
ATOM 589 O O . ARG A 1 78 ? -15.274 17.120 43.860 1.00 98.19 78 ARG A O 1
ATOM 596 N N . ARG A 1 79 ? -15.761 15.143 42.900 1.00 98.50 79 ARG A N 1
ATOM 597 C CA . ARG A 1 79 ? -17.104 15.008 43.478 1.00 98.50 79 ARG A CA 1
ATOM 598 C C . ARG A 1 79 ? -17.039 14.878 44.998 1.00 98.50 79 ARG A C 1
ATOM 600 O O . ARG A 1 79 ? -17.810 15.533 45.694 1.00 98.50 79 ARG A O 1
ATOM 607 N N . GLU A 1 80 ? -16.109 14.080 45.518 1.00 98.38 80 GLU A N 1
ATOM 608 C CA . GLU A 1 80 ? -15.871 13.952 46.961 1.00 98.38 80 GLU A CA 1
ATOM 609 C C . GLU A 1 80 ? -15.411 15.275 47.581 1.00 98.38 80 GLU A C 1
ATOM 611 O O . GLU A 1 80 ? -15.951 15.692 48.606 1.00 98.38 80 GLU A O 1
ATOM 616 N N . THR A 1 81 ? -14.488 15.979 46.920 1.00 98.06 81 THR A N 1
ATOM 617 C CA . THR A 1 81 ? -14.009 17.298 47.366 1.00 98.06 81 THR A CA 1
ATOM 618 C C . THR A 1 81 ? -15.147 18.319 47.426 1.00 98.06 81 THR A C 1
ATOM 620 O O . THR A 1 81 ? -15.325 18.982 48.447 1.00 98.06 81 THR A O 1
ATOM 623 N N . LEU A 1 82 ? -15.961 18.412 46.368 1.00 97.88 82 LEU A N 1
ATOM 624 C CA . LEU A 1 82 ? -17.112 19.319 46.324 1.00 97.88 82 LEU A CA 1
ATOM 625 C C . LEU A 1 82 ? -18.179 18.944 47.354 1.00 97.88 82 LEU A C 1
ATOM 627 O O . LEU A 1 82 ? -18.754 19.828 47.980 1.00 97.88 82 LEU A O 1
ATOM 631 N N . ARG A 1 83 ? -18.408 17.651 47.609 1.00 98.19 83 ARG A N 1
ATOM 632 C CA . ARG A 1 83 ? -19.302 17.203 48.686 1.00 98.19 83 ARG A CA 1
ATOM 633 C C . ARG A 1 83 ? -18.801 17.661 50.062 1.00 98.19 83 ARG A C 1
ATOM 635 O O . ARG A 1 83 ? -19.616 18.088 50.878 1.00 98.19 83 ARG A O 1
ATOM 642 N N . GLY A 1 84 ? -17.490 17.601 50.307 1.00 97.56 84 GLY A N 1
ATOM 643 C CA . GLY A 1 84 ? -16.872 18.143 51.521 1.00 97.56 84 GLY A CA 1
ATOM 644 C C . GLY A 1 84 ? -17.096 19.651 51.660 1.00 97.56 84 GLY A C 1
ATOM 645 O O . GLY A 1 84 ? -17.620 20.104 52.675 1.00 97.56 84 GLY A O 1
ATOM 646 N N . GLN A 1 85 ? -16.804 20.415 50.602 1.00 96.69 85 GLN A N 1
ATOM 647 C CA . GLN A 1 85 ? -17.021 21.869 50.566 1.00 96.69 85 GLN A CA 1
ATOM 648 C C . GLN A 1 85 ? -18.494 22.250 50.758 1.00 96.69 85 GLN A C 1
ATOM 650 O O . GLN A 1 85 ? -18.802 23.190 51.487 1.00 96.69 85 GLN A O 1
ATOM 655 N N . HIS A 1 86 ? -19.414 21.506 50.143 1.00 97.31 86 HIS A N 1
ATOM 656 C CA . HIS A 1 86 ? -20.848 21.705 50.319 1.00 97.31 86 HIS A CA 1
ATOM 657 C C . HIS A 1 86 ? -21.253 21.522 51.787 1.00 97.31 86 HIS A C 1
ATOM 659 O O . HIS A 1 86 ? -21.969 22.356 52.334 1.00 97.31 86 HIS A O 1
ATOM 665 N N . GLN A 1 87 ? -20.758 20.472 52.451 1.00 97.44 87 GLN A N 1
ATOM 666 C CA . GLN A 1 87 ? -21.040 20.233 53.868 1.00 97.44 87 GLN A CA 1
ATOM 667 C C . GLN A 1 87 ? -20.508 21.363 54.765 1.00 97.44 87 GLN A C 1
ATOM 669 O O . GLN A 1 87 ? -21.199 21.771 55.698 1.00 97.44 87 GLN A O 1
ATOM 674 N N . GLU A 1 88 ? -19.314 21.891 54.483 1.00 96.38 88 GLU A N 1
ATOM 675 C CA . GLU A 1 88 ? -18.756 23.049 55.194 1.00 96.38 88 GLU A CA 1
ATOM 676 C C . GLU A 1 88 ? -19.617 24.304 54.998 1.00 96.38 88 GLU A C 1
ATOM 678 O O . GLU A 1 88 ? -19.993 24.951 55.974 1.00 96.38 88 GLU A O 1
ATOM 683 N N . ILE A 1 89 ? -19.994 24.612 53.753 1.00 95.38 89 ILE A N 1
ATOM 684 C CA . ILE A 1 89 ? -20.853 25.757 53.414 1.00 95.38 89 ILE A CA 1
ATOM 685 C C . ILE A 1 89 ? -22.215 25.659 54.113 1.00 95.38 89 ILE A C 1
ATOM 687 O O . ILE A 1 89 ? -22.719 26.666 54.606 1.00 95.38 89 ILE A O 1
ATOM 691 N N . VAL A 1 90 ? -22.811 24.464 54.166 1.00 95.62 90 VAL A N 1
ATOM 692 C CA . VAL A 1 90 ? -24.102 24.229 54.834 1.00 95.62 90 VAL A CA 1
ATOM 693 C C . VAL A 1 90 ? -23.986 24.372 56.352 1.00 95.62 90 VAL A C 1
ATOM 695 O O . VAL A 1 90 ? -24.912 24.862 56.990 1.00 95.62 90 VAL A O 1
ATOM 698 N N . ASN A 1 91 ? -22.858 23.971 56.940 1.00 95.50 91 ASN A N 1
ATOM 699 C CA . ASN A 1 91 ? -22.646 24.059 58.384 1.00 95.50 91 ASN A CA 1
ATOM 700 C C . ASN A 1 91 ? -22.246 25.475 58.849 1.00 95.50 91 ASN A C 1
ATOM 702 O O . ASN A 1 91 ? -22.431 25.806 60.020 1.00 95.50 91 ASN A O 1
ATOM 706 N N . THR A 1 92 ? -21.699 26.317 57.965 1.00 92.12 92 THR A N 1
ATOM 707 C CA . THR A 1 92 ? -21.245 27.681 58.283 1.00 92.12 92 THR A CA 1
ATOM 708 C C . THR A 1 92 ? -22.203 28.736 57.714 1.00 92.12 92 THR A C 1
ATOM 710 O O . THR A 1 92 ? -22.089 29.158 56.566 1.00 92.12 92 THR A O 1
ATOM 713 N N . PHE A 1 93 ? -23.126 29.229 58.546 1.00 90.62 93 PHE A N 1
ATOM 714 C CA . PHE A 1 93 ? -24.134 30.243 58.181 1.00 90.62 93 PHE A CA 1
ATOM 715 C C . PHE A 1 93 ? -23.622 31.696 58.189 1.00 90.62 93 PHE A C 1
ATOM 717 O O . PHE A 1 93 ? -24.402 32.637 58.322 1.00 90.62 93 PHE A O 1
ATOM 724 N N . GLU A 1 94 ? -22.317 31.910 58.055 1.00 92.62 94 GLU A N 1
ATOM 725 C CA . GLU A 1 94 ? -21.748 33.257 58.055 1.00 92.62 94 GLU A CA 1
ATOM 726 C C . GLU A 1 94 ? -22.089 34.010 56.755 1.00 92.62 94 GLU A C 1
ATOM 728 O O . GLU A 1 94 ? -22.076 33.444 55.654 1.00 92.62 94 GLU A O 1
ATOM 733 N N . ASP A 1 95 ? -22.379 35.309 56.874 1.00 92.69 95 ASP A N 1
ATOM 734 C CA . ASP A 1 95 ? -22.613 36.217 55.740 1.00 92.69 95 ASP A CA 1
ATOM 735 C C . ASP A 1 95 ? -21.454 37.203 55.551 1.00 92.69 95 ASP A C 1
ATOM 737 O O . ASP A 1 95 ? -21.617 38.401 55.334 1.00 92.69 95 ASP A O 1
ATOM 741 N N . THR A 1 96 ? -20.237 36.688 55.693 1.00 96.38 96 THR A N 1
ATOM 742 C CA . THR A 1 96 ? -19.022 37.446 55.406 1.00 96.38 96 THR A CA 1
ATOM 743 C C . THR A 1 96 ? -18.765 37.484 53.891 1.00 96.38 96 THR A C 1
ATOM 745 O O . THR A 1 96 ? -19.121 36.531 53.180 1.00 96.38 96 THR A O 1
ATOM 748 N N . PRO A 1 97 ? -18.120 38.540 53.358 1.00 96.19 97 PRO A N 1
ATOM 749 C CA . PRO A 1 97 ? -17.722 38.599 51.947 1.00 96.19 97 PRO A CA 1
ATOM 750 C C . PRO A 1 97 ? -16.926 37.362 51.487 1.00 96.19 97 PRO A C 1
ATOM 752 O O . PRO A 1 97 ? -17.073 36.890 50.358 1.00 96.19 97 PRO A O 1
ATOM 755 N N . GLU A 1 98 ? -16.123 36.774 52.376 1.00 95.19 98 GLU A N 1
ATOM 756 C CA . GLU A 1 98 ? -15.358 35.551 52.139 1.00 95.19 98 GLU A CA 1
ATOM 757 C C . GLU A 1 98 ? -16.260 34.315 52.012 1.00 95.19 98 GLU A C 1
ATOM 759 O O . GLU A 1 98 ? -16.034 33.470 51.141 1.00 95.19 98 GLU A O 1
ATOM 764 N N . ALA A 1 99 ? -17.298 34.195 52.848 1.00 94.38 99 ALA A N 1
ATOM 765 C CA . ALA A 1 99 ? -18.291 33.126 52.739 1.00 94.38 99 ALA A CA 1
ATOM 766 C C . ALA A 1 99 ? -19.087 33.228 51.427 1.00 94.38 99 ALA A C 1
ATOM 768 O O . ALA A 1 99 ? -19.300 32.216 50.757 1.00 94.38 99 ALA A O 1
ATOM 769 N N . GLN A 1 100 ? -19.454 34.443 51.004 1.00 95.25 100 GLN A N 1
ATOM 770 C CA . GLN A 1 100 ? -20.106 34.676 49.709 1.00 95.25 100 GLN A CA 1
ATOM 771 C C . GLN A 1 100 ? -19.204 34.277 48.531 1.00 95.25 100 GLN A C 1
ATOM 773 O O . GLN A 1 100 ? -19.650 33.561 47.633 1.00 95.25 100 GLN A O 1
ATOM 778 N N . LYS A 1 101 ? -17.917 34.652 48.560 1.00 96.38 101 LYS A N 1
ATOM 779 C CA . LYS A 1 101 ? -16.943 34.258 47.529 1.00 96.38 101 LYS A CA 1
ATOM 780 C C . LYS A 1 101 ? -16.746 32.739 47.465 1.00 96.38 101 LYS A C 1
ATOM 782 O O . LYS A 1 101 ? -16.706 32.185 46.369 1.00 96.38 101 LYS A O 1
ATOM 787 N N . ARG A 1 102 ? -16.662 32.057 48.615 1.00 95.31 102 ARG A N 1
ATOM 788 C CA . ARG A 1 102 ? -16.562 30.585 48.679 1.00 95.31 102 ARG A CA 1
ATOM 789 C C . ARG A 1 102 ? -17.791 29.900 48.084 1.00 95.31 102 ARG A C 1
ATOM 791 O O . ARG A 1 102 ? -17.630 28.975 47.297 1.00 95.31 102 ARG A O 1
ATOM 798 N N . ARG A 1 103 ? -19.000 30.388 48.389 1.00 96.50 103 ARG A N 1
ATOM 799 C CA . ARG A 1 103 ? -20.251 29.894 47.785 1.00 96.50 103 ARG A CA 1
ATOM 800 C C . ARG A 1 103 ? -20.262 30.068 46.267 1.00 96.50 103 ARG A C 1
ATOM 802 O O . ARG A 1 103 ? -20.565 29.122 45.549 1.00 96.50 103 ARG A O 1
ATOM 809 N N . ALA A 1 104 ? -19.888 31.249 45.775 1.00 96.75 104 ALA A N 1
ATOM 810 C CA . ALA A 1 104 ? -19.819 31.510 44.338 1.00 96.75 104 ALA A CA 1
ATOM 811 C C . ALA A 1 104 ? -18.810 30.590 43.627 1.00 96.75 104 ALA A C 1
ATOM 813 O O . ALA A 1 104 ? -19.120 30.048 42.568 1.00 96.75 104 ALA A O 1
ATOM 814 N N . GLN A 1 105 ? -17.636 30.372 44.231 1.00 97.06 105 GLN A N 1
ATOM 815 C CA . GLN A 1 105 ? -16.629 29.452 43.702 1.00 97.06 105 GLN A CA 1
ATOM 816 C C . GLN A 1 105 ? -17.135 28.004 43.685 1.00 97.06 105 GLN A C 1
ATOM 818 O O . GLN A 1 105 ? -17.002 27.339 42.664 1.00 97.06 105 GLN A O 1
ATOM 823 N N . TYR A 1 106 ? -17.778 27.547 44.766 1.00 97.44 106 TYR A N 1
ATOM 824 C CA . TYR A 1 106 ? -18.395 26.220 44.833 1.00 97.44 106 TYR A CA 1
ATOM 825 C C . TYR A 1 106 ? -19.389 25.997 43.685 1.00 97.44 106 TYR A C 1
ATOM 827 O O . TYR A 1 106 ? -19.278 25.004 42.971 1.00 97.44 106 TYR A O 1
ATOM 835 N N . PHE A 1 107 ? -20.313 26.936 43.449 1.00 97.31 107 PHE A N 1
ATOM 836 C CA . PHE A 1 107 ? -21.283 26.804 42.355 1.00 97.31 107 PHE A CA 1
ATOM 837 C C . PHE A 1 107 ? -20.612 26.808 40.976 1.00 97.31 107 PHE A C 1
ATOM 839 O O . PHE A 1 107 ? -21.034 26.073 40.084 1.00 97.31 107 PHE A O 1
ATOM 846 N N . ALA A 1 108 ? -19.554 27.601 40.787 1.00 98.06 108 ALA A N 1
ATOM 847 C CA . ALA A 1 108 ? -18.783 27.584 39.546 1.00 98.06 108 ALA A CA 1
ATOM 848 C C . ALA A 1 108 ? -18.078 26.231 39.327 1.00 98.06 108 ALA A C 1
ATOM 850 O O . ALA A 1 108 ? -18.107 25.687 38.221 1.00 98.06 108 ALA A O 1
ATOM 851 N N . ASP A 1 109 ? -17.489 25.662 40.381 1.00 97.62 109 ASP A N 1
ATOM 852 C CA . ASP A 1 109 ? -16.821 24.361 40.332 1.00 97.62 109 ASP A CA 1
ATOM 853 C C . ASP A 1 109 ? -17.813 23.202 40.153 1.00 97.62 109 ASP A C 1
ATOM 855 O O . ASP A 1 109 ? -17.495 22.235 39.458 1.00 97.62 109 ASP A O 1
ATOM 859 N N . GLU A 1 110 ? -19.023 23.311 40.707 1.00 98.19 110 GLU A N 1
ATOM 860 C CA . GLU A 1 110 ? -20.127 22.367 40.503 1.00 98.19 110 GLU A CA 1
ATOM 861 C C . GLU A 1 110 ? -20.606 22.365 39.044 1.00 98.19 110 GLU A C 1
ATOM 863 O O . GLU A 1 110 ? -20.728 21.297 38.437 1.00 98.19 110 GLU A O 1
ATOM 868 N N . VAL A 1 111 ? -20.804 23.548 38.445 1.00 98.38 111 VAL A N 1
ATOM 869 C CA . VAL A 1 111 ? -21.131 23.674 37.013 1.00 98.38 111 VAL A CA 1
ATOM 870 C C . VAL A 1 111 ? -20.033 23.038 36.163 1.00 98.38 111 VAL A C 1
ATOM 872 O O . VAL A 1 111 ? -20.328 22.210 35.304 1.00 98.38 111 VAL A O 1
ATOM 875 N N . LYS A 1 112 ? -18.763 23.339 36.457 1.00 98.06 112 LYS A N 1
ATOM 876 C CA . LYS A 1 112 ? -17.628 22.758 35.736 1.00 98.06 112 LYS A CA 1
ATOM 877 C C . LYS A 1 112 ? -17.551 21.237 35.894 1.00 98.06 112 LYS A C 1
ATOM 879 O O . LYS A 1 112 ? -17.296 20.544 34.916 1.00 98.06 112 LYS A O 1
ATOM 884 N N . LEU A 1 113 ? -17.769 20.702 37.101 1.00 98.31 113 LEU A N 1
ATOM 885 C CA . LEU A 1 113 ? -17.794 19.253 37.327 1.00 98.31 113 LEU A CA 1
ATOM 886 C C . LEU A 1 113 ? -18.888 18.587 36.482 1.00 98.31 113 LEU A C 1
ATOM 888 O O . LEU A 1 113 ? -18.636 17.538 35.895 1.00 98.31 113 LEU A O 1
ATOM 892 N N . ARG A 1 114 ? -20.078 19.193 36.399 1.00 98.44 114 ARG A N 1
ATOM 893 C CA . ARG A 1 114 ? -21.183 18.680 35.578 1.00 98.44 114 ARG A CA 1
ATOM 894 C C . ARG A 1 114 ? -20.835 18.674 34.088 1.00 98.44 114 ARG A C 1
ATOM 896 O O . ARG A 1 114 ? -21.103 17.680 33.416 1.00 98.44 114 ARG A O 1
ATOM 903 N N . ASP A 1 115 ? -20.218 19.739 33.587 1.00 98.25 115 ASP A N 1
ATOM 904 C CA . ASP A 1 115 ? -19.805 19.831 32.183 1.00 98.25 115 ASP A CA 1
ATOM 905 C C . ASP A 1 115 ? -18.708 18.796 31.859 1.00 98.25 115 ASP A C 1
ATOM 907 O O . ASP A 1 115 ? -18.788 18.084 30.853 1.00 98.25 115 ASP A O 1
ATOM 911 N N . ASP A 1 116 ? -17.721 18.642 32.750 1.00 97.88 116 ASP A N 1
ATOM 912 C CA . ASP A 1 116 ? -16.651 17.644 32.621 1.00 97.88 116 ASP A CA 1
ATOM 913 C C . ASP A 1 116 ? -17.206 16.205 32.669 1.00 97.88 116 ASP A C 1
ATOM 915 O O . ASP A 1 116 ? -16.777 15.341 31.897 1.00 97.88 116 ASP A O 1
ATOM 919 N N . GLN A 1 117 ? -18.193 15.950 33.534 1.00 98.50 117 GLN A N 1
ATOM 920 C CA . GLN A 1 117 ? -18.910 14.677 33.631 1.00 98.50 117 GLN A CA 1
ATOM 921 C C . GLN A 1 117 ? -19.651 14.359 32.324 1.00 98.50 117 GLN A C 1
ATOM 923 O O . GLN A 1 117 ? -19.489 13.266 31.783 1.00 98.50 117 GLN A O 1
ATOM 928 N N . GLN A 1 118 ? -20.399 15.315 31.768 1.00 98.44 118 GLN A N 1
ATOM 929 C CA . GLN A 1 118 ? -21.109 15.126 30.500 1.00 98.44 118 GLN A CA 1
ATOM 930 C C . GLN A 1 118 ? -20.133 14.856 29.341 1.00 98.44 118 GLN A C 1
ATOM 932 O O . GLN A 1 118 ? -20.369 13.985 28.497 1.00 98.44 118 GLN A O 1
ATOM 937 N N . ALA A 1 119 ? -19.001 15.564 29.304 1.00 97.25 119 ALA A N 1
ATOM 938 C CA . ALA A 1 119 ? -17.953 15.332 28.313 1.00 97.25 119 ALA A CA 1
ATOM 939 C C . ALA A 1 119 ? -17.298 13.945 28.465 1.00 97.25 119 ALA A C 1
ATOM 941 O O . ALA A 1 119 ? -16.975 13.297 27.463 1.00 97.25 119 ALA A O 1
ATOM 942 N N . TYR A 1 120 ? -17.094 13.476 29.699 1.00 98.06 120 TYR A N 1
ATOM 943 C CA . TYR A 1 120 ? -16.624 12.123 29.996 1.00 98.06 120 TYR A CA 1
ATOM 944 C C . TYR A 1 120 ? -17.622 11.056 29.532 1.00 98.06 120 TYR A C 1
ATOM 946 O O . TYR A 1 120 ? -17.237 10.168 28.771 1.00 98.06 120 TYR A O 1
ATOM 954 N N . GLU A 1 121 ? -18.899 11.181 29.897 1.00 98.25 121 GLU A N 1
ATOM 955 C CA . GLU A 1 121 ? -19.961 10.242 29.515 1.00 98.25 121 GLU A CA 1
ATOM 956 C C . GLU A 1 121 ? -20.081 10.127 27.992 1.00 98.25 121 GLU A C 1
ATOM 958 O O . GLU A 1 121 ? -20.081 9.021 27.453 1.00 98.25 121 GLU A O 1
ATOM 963 N N . GLY A 1 122 ? -20.040 11.251 27.268 1.00 97.12 122 GLY A N 1
ATOM 964 C CA . GLY A 1 122 ? -20.038 11.232 25.805 1.00 97.12 122 GLY A CA 1
ATOM 965 C C . GLY A 1 122 ? -18.802 10.551 25.198 1.00 97.12 122 GLY A C 1
ATOM 966 O O . GLY A 1 122 ? -18.893 9.933 24.134 1.00 97.12 122 GLY A O 1
ATOM 967 N N . ARG A 1 123 ? -17.625 10.644 25.836 1.00 97.25 123 ARG A N 1
ATOM 968 C CA . ARG A 1 123 ? -16.414 9.918 25.400 1.00 97.25 123 ARG A CA 1
ATOM 969 C C . ARG A 1 123 ? -16.519 8.420 25.694 1.00 97.25 123 ARG A C 1
ATOM 971 O O . ARG A 1 123 ? -16.129 7.633 24.831 1.00 97.25 123 ARG A O 1
ATOM 978 N N . LEU A 1 124 ? -17.046 8.047 26.860 1.00 98.00 124 LEU A N 1
ATOM 979 C CA . LEU A 1 124 ? -17.279 6.660 27.257 1.00 98.00 124 LEU A CA 1
ATOM 980 C C . LEU A 1 124 ? -18.294 5.984 26.330 1.00 98.00 124 LEU A C 1
ATOM 982 O O . LEU A 1 124 ? -18.025 4.898 25.825 1.00 98.00 124 LEU A O 1
ATOM 986 N N . GLU A 1 125 ? -19.409 6.649 26.025 1.00 98.00 125 GLU A N 1
ATOM 987 C CA . GLU A 1 125 ? -20.432 6.126 25.118 1.00 98.00 125 GLU A CA 1
ATOM 988 C C . GLU A 1 125 ? -19.859 5.847 23.720 1.00 98.00 125 GLU A C 1
ATOM 990 O O . GLU A 1 125 ? -20.083 4.777 23.154 1.00 98.00 125 GLU A O 1
ATOM 995 N N . ARG A 1 126 ? -19.060 6.774 23.165 1.00 95.75 126 ARG A N 1
ATOM 996 C CA . ARG A 1 126 ? -18.384 6.561 21.871 1.00 95.75 126 ARG A CA 1
ATOM 997 C C . ARG A 1 126 ? -17.420 5.377 21.906 1.00 95.75 126 ARG A C 1
ATOM 999 O O . ARG A 1 126 ? -17.355 4.639 20.928 1.00 95.75 126 ARG A O 1
ATOM 1006 N N . TYR A 1 127 ? -16.684 5.207 23.005 1.00 96.50 127 TYR A N 1
ATOM 1007 C CA . TYR A 1 127 ? -15.767 4.083 23.189 1.00 96.50 127 TYR A CA 1
ATOM 1008 C C . TYR A 1 127 ? -16.517 2.745 23.251 1.00 96.50 127 TYR A C 1
ATOM 1010 O O . TYR A 1 127 ? -16.196 1.837 22.491 1.00 96.50 127 TYR A O 1
ATOM 1018 N N . VAL A 1 128 ? -17.566 2.645 24.074 1.00 97.00 128 VAL A N 1
ATOM 1019 C CA . VAL A 1 128 ? -18.391 1.427 24.184 1.00 97.00 128 VAL A CA 1
ATOM 1020 C C . VAL A 1 128 ? -19.051 1.093 22.846 1.00 97.00 128 VAL A C 1
ATOM 1022 O O . VAL A 1 128 ? -18.999 -0.050 22.401 1.00 97.00 128 VAL A O 1
ATOM 1025 N N . ARG A 1 129 ? -19.594 2.099 22.149 1.00 96.56 129 ARG A N 1
ATOM 1026 C CA . ARG A 1 129 ? -20.186 1.922 20.817 1.00 96.56 129 ARG A CA 1
ATOM 1027 C C . ARG A 1 129 ? -19.174 1.386 19.803 1.00 96.56 129 ARG A C 1
ATOM 1029 O O . ARG A 1 129 ? -19.537 0.546 18.983 1.00 96.56 129 ARG A O 1
ATOM 1036 N N . LEU A 1 130 ? -17.930 1.870 19.842 1.00 93.44 130 LEU A N 1
ATOM 1037 C CA . LEU A 1 130 ? -16.854 1.373 18.986 1.00 93.44 130 LEU A CA 1
ATOM 1038 C C . LEU A 1 130 ? -16.512 -0.084 19.318 1.00 93.44 130 LEU A C 1
ATOM 1040 O O . LEU A 1 130 ? -16.476 -0.907 18.411 1.00 93.44 130 LEU A O 1
ATOM 1044 N N . GLU A 1 131 ? -16.317 -0.418 20.593 1.00 94.62 131 GLU A N 1
ATOM 1045 C CA . GLU A 1 131 ? -16.030 -1.792 21.032 1.00 94.62 131 GLU A CA 1
ATOM 1046 C C . GLU A 1 131 ? -17.149 -2.767 20.628 1.00 94.62 131 GLU A C 1
ATOM 1048 O O . GLU A 1 131 ? -16.879 -3.862 20.132 1.00 94.62 131 GLU A O 1
ATOM 1053 N N . ASP A 1 132 ? -18.413 -2.367 20.767 1.00 95.06 132 ASP A N 1
ATOM 1054 C CA . ASP A 1 132 ? -19.554 -3.180 20.340 1.00 95.06 132 ASP A CA 1
ATOM 1055 C C . ASP A 1 132 ? -19.627 -3.328 18.815 1.00 95.06 132 ASP A C 1
ATOM 1057 O O . ASP A 1 132 ? -19.940 -4.411 18.315 1.00 95.06 132 ASP A O 1
ATOM 1061 N N . ALA A 1 133 ? -19.311 -2.274 18.057 1.00 94.00 133 ALA A N 1
ATOM 1062 C CA . ALA A 1 133 ? -19.218 -2.346 16.601 1.00 94.00 133 ALA A CA 1
ATOM 1063 C C . ALA A 1 133 ? -18.083 -3.280 16.145 1.00 94.00 133 ALA A C 1
ATOM 1065 O O . ALA A 1 133 ? -18.286 -4.085 15.239 1.00 94.00 133 ALA A O 1
ATOM 1066 N N . LEU A 1 134 ? -16.921 -3.236 16.805 1.00 93.62 134 LEU A N 1
ATOM 1067 C CA . LEU A 1 134 ? -15.788 -4.119 16.511 1.00 93.62 134 LEU A CA 1
ATOM 1068 C C . LEU A 1 134 ? -16.117 -5.586 16.811 1.00 93.62 134 LEU A C 1
ATOM 1070 O O . LEU A 1 134 ? -15.824 -6.461 15.999 1.00 93.62 134 LEU A O 1
ATOM 1074 N N . LYS A 1 135 ? -16.811 -5.871 17.919 1.00 93.00 135 LYS A N 1
ATOM 1075 C CA . LYS A 1 135 ? -17.280 -7.233 18.240 1.00 93.00 135 LYS A CA 1
ATOM 1076 C C . LYS A 1 135 ? -18.248 -7.788 17.195 1.00 93.00 135 LYS A C 1
ATOM 1078 O O . LYS A 1 135 ? -18.228 -8.990 16.937 1.00 93.00 135 LYS A O 1
ATOM 1083 N N . LYS A 1 136 ? -19.071 -6.932 16.576 1.00 94.25 136 LYS A N 1
ATOM 1084 C CA . LYS A 1 136 ? -20.005 -7.317 15.501 1.00 94.25 136 LYS A CA 1
ATOM 1085 C C . LYS A 1 136 ? -19.313 -7.677 14.184 1.00 94.25 136 LYS A C 1
ATOM 1087 O O . LYS A 1 136 ? -19.951 -8.288 13.336 1.00 94.25 136 LYS A O 1
ATOM 1092 N N . LEU A 1 137 ? -18.024 -7.359 14.014 1.00 95.25 137 LEU A N 1
ATOM 1093 C CA . LEU A 1 137 ? -17.262 -7.795 12.838 1.00 95.25 137 LEU A CA 1
ATOM 1094 C C . LEU A 1 137 ? -17.065 -9.316 12.804 1.00 95.25 137 LEU A C 1
ATOM 1096 O O . LEU A 1 137 ? -16.888 -9.903 11.734 1.00 95.25 137 LEU A O 1
ATOM 1100 N N . LYS A 1 138 ? -17.121 -9.973 13.968 1.00 94.69 138 LYS A N 1
ATOM 1101 C CA . LYS A 1 138 ? -17.093 -11.430 14.049 1.00 94.69 138 LYS A CA 1
ATOM 1102 C C . LYS A 1 138 ? -18.316 -12.007 13.335 1.00 94.69 138 LYS A C 1
ATOM 1104 O O . LYS A 1 138 ? -19.451 -11.745 13.719 1.00 94.69 138 LYS A O 1
ATOM 1109 N N . GLY A 1 139 ? -18.072 -12.861 12.344 1.00 91.12 139 GLY A N 1
ATOM 1110 C CA . GLY A 1 139 ? -19.127 -13.512 11.558 1.00 91.12 139 GLY A CA 1
ATOM 1111 C C . GLY A 1 139 ? -19.415 -12.850 10.210 1.00 91.12 139 GLY A C 1
ATOM 1112 O O . GLY A 1 139 ? -20.228 -13.379 9.452 1.00 91.12 139 GLY A O 1
ATOM 1113 N N . ILE A 1 140 ? -18.720 -11.758 9.867 1.00 95.75 140 ILE A N 1
ATOM 1114 C CA . ILE A 1 140 ? -18.703 -11.246 8.493 1.00 95.75 140 ILE A CA 1
ATOM 1115 C C . ILE A 1 140 ? -18.247 -12.366 7.548 1.00 95.75 140 ILE A C 1
ATOM 1117 O O . ILE A 1 140 ? -17.234 -13.023 7.783 1.00 95.75 140 ILE A O 1
ATOM 1121 N N . ARG A 1 141 ? -19.016 -12.592 6.476 1.00 96.06 141 ARG A N 1
ATOM 1122 C CA . ARG A 1 141 ? -18.759 -13.657 5.488 1.00 96.06 141 ARG A CA 1
ATOM 1123 C C . ARG A 1 141 ? -18.014 -13.173 4.249 1.00 96.06 141 ARG A C 1
ATOM 1125 O O . ARG A 1 141 ? -17.414 -13.981 3.548 1.00 96.06 141 ARG A O 1
ATOM 1132 N N . ILE A 1 142 ? -18.054 -11.875 3.969 1.00 97.56 142 ILE A N 1
ATOM 1133 C CA . ILE A 1 142 ? -17.407 -11.273 2.805 1.00 97.56 142 ILE A CA 1
ATOM 1134 C C . ILE A 1 142 ? -16.782 -9.952 3.222 1.00 97.56 142 ILE A C 1
ATOM 1136 O O . ILE A 1 142 ? -17.433 -9.123 3.852 1.00 97.56 142 ILE A O 1
ATOM 1140 N N . VAL A 1 143 ? -15.528 -9.761 2.833 1.00 97.69 143 VAL A N 1
ATOM 1141 C CA . VAL A 1 143 ? -14.788 -8.515 3.000 1.00 97.69 143 VAL A CA 1
ATOM 1142 C C . VAL A 1 143 ? -14.414 -7.999 1.622 1.00 97.69 143 VAL A C 1
ATOM 1144 O O . VAL A 1 143 ? -13.928 -8.761 0.794 1.00 97.69 143 VAL A O 1
ATOM 1147 N N . SER A 1 144 ? -14.618 -6.707 1.386 1.00 97.56 144 SER A N 1
ATOM 1148 C CA . SER A 1 144 ? -14.136 -6.013 0.194 1.00 97.56 144 SER A CA 1
ATOM 1149 C C . SER A 1 144 ? -13.196 -4.897 0.622 1.00 97.56 144 SER A C 1
ATOM 1151 O O . SER A 1 144 ? -13.636 -3.943 1.264 1.00 97.56 144 SER A O 1
ATOM 1153 N N . ASN A 1 145 ? -11.924 -4.988 0.242 1.00 97.19 145 ASN A N 1
ATOM 1154 C CA . ASN A 1 145 ? -10.931 -3.949 0.478 1.00 97.19 145 ASN A CA 1
ATOM 1155 C C . ASN A 1 145 ? -10.433 -3.362 -0.846 1.00 97.19 145 ASN A C 1
ATOM 1157 O O . ASN A 1 145 ? -9.868 -4.069 -1.679 1.00 97.19 145 ASN A O 1
ATOM 1161 N N . SER A 1 146 ? -10.598 -2.049 -1.014 1.00 94.81 146 SER A N 1
ATOM 1162 C CA . SER A 1 146 ? -10.101 -1.331 -2.188 1.00 94.81 146 SER A CA 1
ATOM 1163 C C . SER A 1 146 ? -8.765 -0.617 -1.978 1.00 94.81 146 SER A C 1
ATOM 1165 O O . SER A 1 146 ? -8.237 -0.033 -2.925 1.00 94.81 146 SER A O 1
ATOM 1167 N N . LEU A 1 147 ? -8.207 -0.653 -0.766 1.00 94.25 147 LEU A N 1
ATOM 1168 C CA . LEU A 1 147 ? -6.936 -0.007 -0.444 1.00 94.25 147 LEU A CA 1
ATOM 1169 C C . LEU A 1 147 ? -5.756 -0.889 -0.864 1.00 94.25 147 LEU A C 1
ATOM 1171 O O . LEU A 1 147 ? -5.736 -2.080 -0.546 1.00 94.25 147 LEU A O 1
ATOM 1175 N N . VAL A 1 148 ? -4.783 -0.286 -1.551 1.00 94.75 148 VAL A N 1
ATOM 1176 C CA . VAL A 1 148 ? -3.546 -0.921 -2.029 1.00 94.75 148 VAL A CA 1
ATOM 1177 C C . VAL A 1 148 ? -2.373 0.004 -1.709 1.00 94.75 148 VAL A C 1
ATOM 1179 O O . VAL A 1 148 ? -2.428 1.190 -2.032 1.00 94.75 148 VAL A O 1
ATOM 1182 N N . TRP A 1 149 ? -1.327 -0.525 -1.075 1.00 94.94 149 TRP A N 1
ATOM 1183 C CA . TRP A 1 149 ? -0.105 0.210 -0.734 1.00 94.94 149 TRP A CA 1
ATOM 1184 C C . TRP A 1 149 ? 1.073 -0.298 -1.565 1.00 94.94 149 TRP A C 1
ATOM 1186 O O . TRP A 1 149 ? 1.445 -1.463 -1.467 1.00 94.94 149 TRP A O 1
ATOM 1196 N N . ASN A 1 150 ? 1.676 0.582 -2.363 1.00 94.31 150 ASN A N 1
ATOM 1197 C CA . ASN A 1 150 ? 2.756 0.228 -3.290 1.00 94.31 150 ASN A CA 1
ATOM 1198 C C . ASN A 1 150 ? 4.166 0.551 -2.762 1.00 94.31 150 ASN A C 1
ATOM 1200 O O . ASN A 1 150 ? 5.142 0.245 -3.441 1.00 94.31 150 ASN A O 1
ATOM 1204 N N . GLU A 1 151 ? 4.279 1.191 -1.599 1.00 92.00 151 GLU A N 1
ATOM 1205 C CA . GLU A 1 151 ? 5.531 1.687 -1.007 1.00 92.00 151 GLU A CA 1
ATOM 1206 C C . GLU A 1 151 ? 5.503 1.573 0.524 1.00 92.00 151 GLU A C 1
ATOM 1208 O O . GLU A 1 151 ? 4.429 1.419 1.120 1.00 92.00 151 GLU A O 1
ATOM 1213 N N . GLY A 1 152 ? 6.680 1.658 1.153 1.00 91.81 152 GLY A N 1
ATOM 1214 C CA . GLY A 1 152 ? 6.852 1.698 2.608 1.00 91.81 152 GLY A CA 1
ATOM 1215 C C . GLY A 1 152 ? 6.505 0.410 3.362 1.00 91.81 152 GLY A C 1
ATOM 1216 O O . GLY A 1 152 ? 6.518 0.380 4.592 1.00 91.81 152 GLY A O 1
ATOM 1217 N N . TYR A 1 153 ? 6.225 -0.670 2.631 1.00 92.69 153 TYR A N 1
ATOM 1218 C CA . TYR A 1 153 ? 6.115 -2.029 3.152 1.00 92.69 153 TYR A CA 1
ATOM 1219 C C . TYR A 1 153 ? 6.947 -2.973 2.288 1.00 92.69 153 TYR A C 1
ATOM 1221 O O . TYR A 1 153 ? 6.990 -2.780 1.071 1.00 92.69 153 TYR A O 1
ATOM 1229 N N . PRO A 1 154 ? 7.558 -4.010 2.888 1.00 93.56 154 PRO A N 1
ATOM 1230 C CA . PRO A 1 154 ? 8.191 -5.080 2.132 1.00 93.56 154 PRO A CA 1
ATOM 1231 C C . PRO A 1 154 ? 7.162 -5.764 1.233 1.00 93.56 154 PRO A C 1
ATOM 1233 O O . PRO A 1 154 ? 6.151 -6.266 1.717 1.00 93.56 154 PRO A O 1
ATOM 1236 N N . LEU A 1 155 ? 7.400 -5.786 -0.070 1.00 90.88 155 LEU A N 1
ATOM 1237 C CA . LEU A 1 155 ? 6.482 -6.398 -1.031 1.00 90.88 155 LEU A CA 1
ATOM 1238 C C . LEU A 1 155 ? 6.765 -7.895 -1.203 1.00 90.88 155 LEU A C 1
ATOM 1240 O O . LEU A 1 155 ? 7.709 -8.441 -0.622 1.00 90.88 155 LEU A O 1
ATOM 1244 N N . GLY A 1 156 ? 5.939 -8.578 -1.993 1.00 86.62 156 GLY A N 1
ATOM 1245 C CA . GLY A 1 156 ? 6.181 -9.983 -2.324 1.00 86.62 156 GLY A CA 1
ATOM 1246 C C . GLY A 1 156 ? 5.702 -10.949 -1.251 1.00 86.62 156 GLY A C 1
ATOM 1247 O O . GLY A 1 156 ? 6.382 -11.927 -0.949 1.00 86.62 156 GLY A O 1
ATOM 1248 N N . GLY A 1 157 ? 4.601 -10.622 -0.572 1.00 89.62 157 GLY A N 1
ATOM 1249 C CA . GLY A 1 157 ? 4.075 -11.426 0.533 1.00 89.62 157 GLY A CA 1
ATOM 1250 C C . GLY A 1 157 ? 4.912 -11.341 1.815 1.00 89.62 157 GLY A C 1
ATOM 1251 O O . GLY A 1 157 ? 4.583 -11.968 2.821 1.00 89.62 157 GLY A O 1
ATOM 1252 N N . SER A 1 158 ? 5.996 -10.556 1.813 1.00 91.19 158 SER A N 1
ATOM 1253 C CA . SER A 1 158 ? 6.899 -10.434 2.956 1.00 91.19 158 SER A CA 1
ATOM 1254 C C . SER A 1 158 ? 6.449 -9.389 3.981 1.00 91.19 158 SER A C 1
ATOM 1256 O O . SER A 1 158 ? 6.902 -9.453 5.125 1.00 91.19 158 SER A O 1
ATOM 1258 N N . SER A 1 159 ? 5.515 -8.490 3.640 1.00 94.25 159 SER A N 1
ATOM 1259 C CA . SER A 1 159 ? 4.972 -7.529 4.606 1.00 94.25 159 SER A CA 1
ATOM 1260 C C . SER A 1 159 ? 4.307 -8.246 5.793 1.00 94.25 159 SER A C 1
ATOM 1262 O O . SER A 1 159 ? 3.673 -9.291 5.611 1.00 94.25 159 SER A O 1
ATOM 1264 N N . PRO A 1 160 ? 4.358 -7.687 7.018 1.00 93.44 160 PRO A N 1
ATOM 1265 C CA . PRO A 1 160 ? 3.628 -8.247 8.158 1.00 93.44 160 PRO A CA 1
ATOM 1266 C C . PRO A 1 160 ? 2.124 -8.408 7.899 1.00 93.44 160 PRO A C 1
ATOM 1268 O O . PRO A 1 160 ? 1.491 -9.308 8.454 1.00 93.44 160 PRO A O 1
ATOM 1271 N N . LEU A 1 161 ? 1.563 -7.541 7.052 1.00 94.25 161 LEU A N 1
ATOM 1272 C CA . LEU A 1 161 ? 0.164 -7.570 6.657 1.00 94.25 161 LEU A CA 1
ATOM 1273 C C . LEU A 1 161 ? -0.113 -8.773 5.744 1.00 94.25 161 LEU A C 1
ATOM 1275 O O . LEU A 1 161 ? -0.931 -9.614 6.103 1.00 94.25 161 LEU A O 1
ATOM 1279 N N . SER A 1 162 ? 0.611 -8.917 4.632 1.00 95.00 162 SER A N 1
ATOM 1280 C CA . SER A 1 162 ? 0.471 -10.042 3.694 1.00 95.00 162 SER A CA 1
ATOM 1281 C C . SER A 1 162 ? 0.759 -11.381 4.383 1.00 95.00 162 SER A C 1
ATOM 1283 O O . SER A 1 162 ? -0.047 -12.302 4.290 1.00 95.00 162 SER A O 1
ATOM 1285 N N . GLN A 1 163 ? 1.810 -11.460 5.211 1.00 94.56 163 GLN A N 1
ATOM 1286 C CA . GLN A 1 163 ? 2.095 -12.653 6.019 1.00 94.56 163 GLN A CA 1
ATOM 1287 C C . GLN A 1 163 ? 0.956 -13.003 6.985 1.00 94.56 163 GLN A C 1
ATOM 1289 O O . GLN A 1 163 ? 0.710 -14.182 7.246 1.00 94.56 163 GLN A O 1
ATOM 1294 N N . TYR A 1 164 ? 0.280 -12.003 7.564 1.00 95.06 164 TYR A N 1
ATOM 1295 C CA . TYR A 1 164 ? -0.883 -12.252 8.413 1.00 95.06 164 TYR A CA 1
ATOM 1296 C C . TYR A 1 164 ? -2.015 -12.887 7.597 1.00 95.06 164 TYR A C 1
ATOM 1298 O O . TYR A 1 164 ? -2.567 -13.895 8.039 1.00 95.06 164 TYR A O 1
ATOM 1306 N N . PHE A 1 165 ? -2.306 -12.350 6.408 1.00 94.56 165 PHE A N 1
ATOM 1307 C CA . PHE A 1 165 ? -3.324 -12.891 5.503 1.00 94.56 165 PHE A CA 1
ATOM 1308 C C . PHE A 1 165 ? -2.988 -14.304 5.000 1.00 94.56 165 PHE A C 1
ATOM 1310 O O . PHE A 1 165 ? -3.876 -15.149 4.940 1.00 94.56 165 PHE A O 1
ATOM 1317 N N . ASP A 1 166 ? -1.716 -14.599 4.735 1.00 94.06 166 ASP A N 1
ATOM 1318 C CA . ASP A 1 166 ? -1.286 -15.917 4.251 1.00 94.06 166 ASP A CA 1
ATOM 1319 C C . ASP A 1 166 ? -1.280 -16.985 5.352 1.00 94.06 166 ASP A C 1
ATOM 1321 O O . ASP A 1 166 ? -1.609 -18.147 5.115 1.00 94.06 166 ASP A O 1
ATOM 1325 N N . ARG A 1 167 ? -0.909 -16.617 6.586 1.00 94.19 167 ARG A N 1
ATOM 1326 C CA . ARG A 1 167 ? -0.829 -17.567 7.712 1.00 94.19 167 ARG A CA 1
ATOM 1327 C C . ARG A 1 167 ? -2.171 -17.824 8.386 1.00 94.19 167 ARG A C 1
ATOM 1329 O O . ARG A 1 167 ? -2.314 -18.824 9.092 1.00 94.19 167 ARG A O 1
ATOM 1336 N N . ARG A 1 168 ? -3.129 -16.906 8.259 1.00 89.31 168 ARG A N 1
ATOM 1337 C CA . ARG A 1 168 ? -4.436 -16.998 8.916 1.00 89.31 168 ARG A CA 1
ATOM 1338 C C . ARG A 1 168 ? -5.514 -17.199 7.866 1.00 89.31 168 ARG A C 1
ATOM 1340 O O . ARG A 1 168 ? -5.919 -16.265 7.187 1.00 89.31 168 ARG A O 1
ATOM 1347 N N . SER A 1 169 ? -6.060 -18.410 7.800 1.00 82.44 169 SER A N 1
ATOM 1348 C CA . SER A 1 169 ? -7.290 -18.631 7.046 1.00 82.44 169 SER A CA 1
ATOM 1349 C C . SER A 1 169 ? -8.425 -17.818 7.671 1.00 82.44 169 SER A C 1
ATOM 1351 O O . SER A 1 169 ? -8.737 -18.006 8.852 1.00 82.44 169 SER A O 1
ATOM 1353 N N . PHE A 1 170 ? -9.089 -16.976 6.882 1.00 84.94 170 PHE A N 1
ATOM 1354 C CA . PHE A 1 170 ? -10.315 -16.298 7.299 1.00 84.94 170 PHE A CA 1
ATOM 1355 C C . PHE A 1 170 ? -11.428 -17.335 7.397 1.00 84.94 170 PHE A C 1
ATOM 1357 O O . PHE A 1 170 ? -12.053 -17.696 6.400 1.00 84.94 170 PHE A O 1
ATOM 1364 N N . GLY A 1 171 ? -11.609 -17.900 8.593 1.00 78.69 171 GLY A N 1
ATOM 1365 C CA . GLY A 1 171 ? -12.352 -19.144 8.815 1.00 78.69 171 GLY A CA 1
ATOM 1366 C C . GLY A 1 171 ? -13.741 -19.171 8.176 1.00 78.69 171 GLY A C 1
ATOM 1367 O O . GLY A 1 171 ? -14.088 -20.161 7.543 1.00 78.69 171 GLY A O 1
ATOM 1368 N N . ALA A 1 172 ? -14.495 -18.071 8.248 1.00 84.19 172 ALA A N 1
ATOM 1369 C CA . ALA A 1 172 ? -15.810 -17.934 7.612 1.00 84.19 172 ALA A CA 1
ATOM 1370 C C . ALA A 1 172 ? -15.860 -16.895 6.477 1.00 84.19 172 ALA A C 1
ATOM 1372 O O . ALA A 1 172 ? -16.810 -16.916 5.696 1.00 84.19 172 ALA A O 1
ATOM 1373 N N . ALA A 1 173 ? -14.867 -16.004 6.378 1.00 95.31 173 ALA A N 1
ATOM 1374 C CA . ALA A 1 173 ? -14.910 -14.874 5.456 1.00 95.31 173 ALA A CA 1
ATOM 1375 C C . ALA A 1 173 ? -14.140 -15.142 4.154 1.00 95.31 173 ALA A C 1
ATOM 1377 O O . ALA A 1 173 ? -13.057 -15.727 4.168 1.00 95.31 173 ALA A O 1
ATOM 1378 N N . LEU A 1 174 ? -14.682 -14.675 3.032 1.00 97.00 174 LEU A N 1
ATOM 1379 C CA . LEU A 1 174 ? -13.947 -14.488 1.783 1.00 97.00 174 LEU A CA 1
ATOM 1380 C C . LEU A 1 174 ? -13.442 -13.048 1.712 1.00 97.00 174 LEU A C 1
ATOM 1382 O O . LEU A 1 174 ? -14.212 -12.117 1.946 1.00 97.00 174 LEU A O 1
ATOM 1386 N N . TRP A 1 175 ? -12.161 -12.871 1.397 1.00 97.62 175 TRP A N 1
ATOM 1387 C CA . TRP A 1 175 ? -11.535 -11.556 1.326 1.00 97.62 175 TRP A CA 1
ATOM 1388 C C . TRP A 1 175 ? -11.234 -11.176 -0.120 1.00 97.62 175 TRP A C 1
ATOM 1390 O O . TRP A 1 175 ? -10.390 -11.801 -0.761 1.00 97.62 175 TRP A O 1
ATOM 1400 N N . PHE A 1 176 ? -11.902 -10.131 -0.601 1.00 98.31 176 PHE A N 1
ATOM 1401 C CA . PHE A 1 176 ? -11.703 -9.545 -1.919 1.00 98.31 176 PHE A CA 1
ATOM 1402 C C . PHE A 1 176 ? -10.823 -8.305 -1.806 1.00 98.31 176 PHE A C 1
ATOM 1404 O O . PHE A 1 176 ? -11.102 -7.401 -1.015 1.00 98.31 176 PHE A O 1
ATOM 1411 N N . GLN A 1 177 ? -9.767 -8.266 -2.605 1.00 97.81 177 GLN A N 1
ATOM 1412 C CA . GLN A 1 177 ? -8.737 -7.240 -2.577 1.00 97.81 177 GLN A CA 1
ATOM 1413 C C . GLN A 1 177 ? -8.575 -6.627 -3.965 1.00 97.81 177 GLN A C 1
ATOM 1415 O O . GLN A 1 177 ? -8.425 -7.341 -4.946 1.00 97.81 177 GLN A O 1
ATOM 1420 N N . SER A 1 178 ? -8.562 -5.302 -4.073 1.00 97.75 178 SER A N 1
ATOM 1421 C CA . SER A 1 178 ? -8.223 -4.650 -5.343 1.00 97.75 178 SER A CA 1
ATOM 1422 C C . SER A 1 178 ? -6.792 -4.954 -5.768 1.00 97.75 178 SER A C 1
ATOM 1424 O O . SER A 1 178 ? -5.887 -4.836 -4.945 1.00 97.75 178 SER A O 1
ATOM 1426 N N . ALA A 1 179 ? -6.588 -5.257 -7.054 1.00 97.12 179 ALA A N 1
ATOM 1427 C CA . ALA A 1 179 ? -5.252 -5.427 -7.634 1.00 97.12 179 ALA A CA 1
ATOM 1428 C C . ALA A 1 179 ? -4.437 -4.121 -7.664 1.00 97.12 179 ALA A C 1
ATOM 1430 O O . ALA A 1 179 ? -3.218 -4.149 -7.519 1.00 97.12 179 ALA A O 1
ATOM 1431 N N . GLY A 1 180 ? -5.119 -2.981 -7.816 1.00 95.31 180 GLY A N 1
ATOM 1432 C CA . GLY A 1 180 ? -4.508 -1.665 -8.000 1.00 95.31 180 GLY A CA 1
ATOM 1433 C C . GLY A 1 180 ? -4.665 -1.154 -9.434 1.00 95.31 180 GLY A C 1
ATOM 1434 O O . GLY A 1 180 ? -4.883 -1.923 -10.371 1.00 95.31 180 GLY A O 1
ATOM 1435 N N . ASN A 1 181 ? -4.565 0.167 -9.595 1.00 95.06 181 ASN A N 1
ATOM 1436 C CA . ASN A 1 181 ? -4.621 0.843 -10.896 1.00 95.06 181 ASN A CA 1
ATOM 1437 C C . ASN A 1 181 ? -3.209 1.235 -11.377 1.00 95.06 181 ASN A C 1
ATOM 1439 O O . ASN A 1 181 ? -3.012 2.332 -11.907 1.00 95.06 181 ASN A O 1
ATOM 1443 N N . THR A 1 182 ? -2.227 0.365 -11.134 1.00 95.06 182 THR A N 1
ATOM 1444 C CA . THR A 1 182 ? -0.792 0.672 -11.209 1.00 95.06 182 THR A CA 1
ATOM 1445 C C . THR A 1 182 ? -0.055 -0.020 -12.346 1.00 95.06 182 THR A C 1
ATOM 1447 O O . THR A 1 182 ? 1.177 -0.027 -12.389 1.00 95.06 182 THR A O 1
ATOM 1450 N N . GLU A 1 183 ? -0.782 -0.571 -13.315 1.00 96.31 183 GLU A N 1
ATOM 1451 C CA . GLU A 1 183 ? -0.168 -1.188 -14.487 1.00 96.31 183 GLU A CA 1
ATOM 1452 C C . GLU A 1 183 ? 0.722 -0.178 -15.240 1.00 96.31 183 GLU A C 1
ATOM 1454 O O . GLU A 1 183 ? 0.313 0.952 -15.554 1.00 96.31 183 GLU A O 1
ATOM 1459 N N . GLY A 1 184 ? 1.967 -0.594 -15.493 1.00 96.56 184 GLY A N 1
ATOM 1460 C CA . GLY A 1 184 ? 3.027 0.235 -16.070 1.00 96.56 184 GLY A CA 1
ATOM 1461 C C . GLY A 1 184 ? 3.748 1.182 -15.099 1.00 96.56 184 GLY A C 1
ATOM 1462 O O . GLY A 1 184 ? 4.689 1.848 -15.527 1.00 96.56 184 GLY A O 1
ATOM 1463 N N . GLN A 1 185 ? 3.360 1.258 -13.820 1.00 97.50 185 GLN A N 1
ATOM 1464 C CA . GLN A 1 185 ? 4.030 2.090 -12.801 1.00 97.50 185 GLN A CA 1
ATOM 1465 C C . GLN A 1 185 ? 5.197 1.389 -12.101 1.00 97.50 185 GLN A C 1
ATOM 1467 O O . GLN A 1 185 ? 5.924 2.036 -11.351 1.00 97.50 185 GLN A O 1
ATOM 1472 N N . ALA A 1 186 ? 5.378 0.088 -12.326 1.00 96.94 186 ALA A N 1
ATOM 1473 C CA . ALA A 1 186 ? 6.442 -0.701 -11.724 1.00 96.94 186 ALA A CA 1
ATOM 1474 C C . ALA A 1 186 ? 7.442 -1.209 -12.772 1.00 96.94 186 ALA A C 1
ATOM 1476 O O . ALA A 1 186 ? 7.090 -1.526 -13.913 1.00 96.94 186 ALA A O 1
ATOM 1477 N N . TRP A 1 187 ? 8.694 -1.317 -12.350 1.00 97.56 187 TRP A N 1
ATOM 1478 C CA . TRP A 1 187 ? 9.724 -2.112 -12.998 1.00 97.56 187 TRP A CA 1
ATOM 1479 C C . TRP A 1 187 ? 10.390 -2.994 -11.946 1.00 97.56 187 TRP A C 1
ATOM 1481 O O . TRP A 1 187 ? 10.725 -2.517 -10.865 1.00 97.56 187 TRP A O 1
ATOM 1491 N N . SER A 1 188 ? 10.601 -4.268 -12.247 1.00 96.94 188 SER A N 1
ATOM 1492 C CA . SER A 1 188 ? 11.392 -5.163 -11.416 1.00 96.94 188 SER A CA 1
ATOM 1493 C C . SER A 1 188 ? 12.046 -6.236 -12.268 1.00 96.94 188 SER A C 1
ATOM 1495 O O . SER A 1 188 ? 11.403 -6.853 -13.120 1.00 96.94 188 SER A O 1
ATOM 1497 N N . ALA A 1 189 ? 13.336 -6.449 -12.044 1.00 96.69 189 ALA A N 1
ATOM 1498 C CA . ALA A 1 189 ? 14.115 -7.516 -12.653 1.00 96.69 189 ALA A CA 1
ATOM 1499 C C . ALA A 1 189 ? 15.404 -7.729 -11.850 1.00 96.69 189 ALA A C 1
ATOM 1501 O O . ALA A 1 189 ? 15.688 -6.992 -10.911 1.00 96.69 189 ALA A O 1
ATOM 1502 N N . LEU A 1 190 ? 16.196 -8.723 -12.252 1.00 97.06 190 LEU A N 1
ATOM 1503 C CA . LEU A 1 190 ? 17.562 -8.914 -11.767 1.00 97.06 190 LEU A CA 1
ATOM 1504 C C . LEU A 1 190 ? 18.413 -7.662 -12.047 1.00 97.06 190 LEU A C 1
ATOM 1506 O O . LEU A 1 190 ? 18.426 -7.184 -13.185 1.00 97.06 190 LEU A O 1
ATOM 1510 N N . PHE A 1 191 ? 19.145 -7.183 -11.038 1.00 97.75 191 PHE A N 1
ATOM 1511 C CA . PHE A 1 191 ? 20.179 -6.161 -11.198 1.00 97.75 191 PHE A CA 1
ATOM 1512 C C . PHE A 1 191 ? 21.288 -6.695 -12.105 1.00 97.75 191 PHE A C 1
ATOM 1514 O O . PHE A 1 191 ? 21.838 -7.772 -11.862 1.00 97.75 191 PHE A O 1
ATOM 1521 N N . ARG A 1 192 ? 21.624 -5.930 -13.138 1.00 97.62 192 ARG A N 1
ATOM 1522 C CA . ARG A 1 192 ? 22.713 -6.217 -14.069 1.00 97.62 192 ARG A CA 1
ATOM 1523 C C . ARG A 1 192 ? 23.576 -4.968 -14.187 1.00 97.62 192 ARG A C 1
ATOM 1525 O O . ARG A 1 192 ? 23.036 -3.873 -14.087 1.00 97.62 192 ARG A O 1
ATOM 1532 N N . ASP A 1 193 ? 24.876 -5.186 -14.316 1.00 97.38 193 ASP A N 1
ATOM 1533 C CA . ASP A 1 193 ? 25.907 -4.202 -14.666 1.00 97.38 193 ASP A CA 1
ATOM 1534 C C . ASP A 1 193 ? 26.933 -4.994 -15.491 1.00 97.38 193 ASP A C 1
ATOM 1536 O O . ASP A 1 193 ? 27.948 -5.472 -14.978 1.00 97.38 193 ASP A O 1
ATOM 1540 N N . GLU A 1 194 ? 26.547 -5.347 -16.723 1.00 96.25 194 GLU A N 1
ATOM 1541 C CA . GLU A 1 194 ? 27.285 -6.304 -17.559 1.00 96.25 194 GLU A CA 1
ATOM 1542 C C . GLU A 1 194 ? 28.634 -5.738 -18.025 1.00 96.25 194 GLU A C 1
ATOM 1544 O O . GLU A 1 194 ? 29.572 -6.507 -18.259 1.00 96.25 194 GLU A O 1
ATOM 1549 N N . ASP A 1 195 ? 28.748 -4.413 -18.147 1.00 95.94 195 ASP A N 1
ATOM 1550 C CA . ASP A 1 195 ? 29.980 -3.729 -18.542 1.00 95.94 195 ASP A CA 1
ATOM 1551 C C . ASP A 1 195 ? 30.818 -3.206 -17.355 1.00 95.94 195 ASP A C 1
ATOM 1553 O O . ASP A 1 195 ? 31.973 -2.809 -17.547 1.00 95.94 195 ASP A O 1
ATOM 1557 N N . GLY A 1 196 ? 30.289 -3.280 -16.129 1.00 96.69 196 GLY A N 1
ATOM 1558 C CA . GLY A 1 196 ? 30.984 -2.909 -14.897 1.00 96.69 196 GLY A CA 1
ATOM 1559 C C . GLY A 1 196 ? 31.168 -1.402 -14.729 1.00 96.69 196 GLY A C 1
ATOM 1560 O O . GLY A 1 196 ? 32.083 -0.975 -14.013 1.00 96.69 196 GLY A O 1
ATOM 1561 N N . ASN A 1 197 ? 30.361 -0.588 -15.413 1.00 97.38 197 ASN A N 1
ATOM 1562 C CA . ASN A 1 197 ? 30.432 0.867 -15.336 1.00 97.38 197 ASN A CA 1
ATOM 1563 C C . ASN A 1 197 ? 29.701 1.437 -14.102 1.00 97.38 197 ASN A C 1
ATOM 1565 O O . ASN A 1 197 ? 29.821 2.633 -13.811 1.00 97.38 197 ASN A O 1
ATOM 1569 N N . GLY A 1 198 ? 29.005 0.584 -13.341 1.00 97.25 198 GLY A N 1
ATOM 1570 C CA . GLY A 1 198 ? 28.262 0.959 -12.144 1.00 97.25 198 GLY A CA 1
ATOM 1571 C C . GLY A 1 198 ? 26.880 1.547 -12.432 1.00 97.25 198 GLY A C 1
ATOM 1572 O O . GLY A 1 198 ? 26.297 2.155 -11.534 1.00 97.25 198 GLY A O 1
ATOM 1573 N N . ALA A 1 199 ? 26.353 1.413 -13.648 1.00 98.12 199 ALA A N 1
ATOM 1574 C CA . ALA A 1 199 ? 24.988 1.758 -14.017 1.00 98.12 199 ALA A CA 1
ATOM 1575 C C . ALA A 1 199 ? 24.203 0.491 -14.360 1.00 98.12 199 ALA A C 1
ATOM 1577 O O . ALA A 1 199 ? 24.638 -0.361 -15.122 1.00 98.12 199 ALA A O 1
ATOM 1578 N N . MET A 1 200 ? 23.007 0.375 -13.793 1.00 98.50 200 MET A N 1
ATOM 1579 C CA . MET A 1 200 ? 22.195 -0.822 -13.952 1.00 98.50 200 MET A CA 1
ATOM 1580 C C . MET A 1 200 ? 21.524 -0.884 -15.327 1.00 98.50 200 MET A C 1
ATOM 1582 O O . MET A 1 200 ? 20.836 0.071 -15.698 1.00 98.50 200 MET A O 1
ATOM 1586 N N . GLU A 1 201 ? 21.564 -2.025 -16.025 1.00 98.31 201 GLU A N 1
ATOM 1587 C CA . GLU A 1 201 ? 20.745 -2.218 -17.229 1.00 98.31 201 GLU A CA 1
ATOM 1588 C C . GLU A 1 201 ? 19.320 -2.707 -16.917 1.00 98.31 201 GLU A C 1
ATOM 1590 O O . GLU A 1 201 ? 19.089 -3.747 -16.297 1.00 98.31 201 GLU A O 1
ATOM 1595 N N . PHE A 1 202 ? 18.320 -2.001 -17.448 1.00 97.88 202 PHE A N 1
ATOM 1596 C CA . PHE A 1 202 ? 16.897 -2.319 -17.279 1.00 97.88 202 PHE A CA 1
ATOM 1597 C C . PHE A 1 202 ? 16.413 -3.513 -18.118 1.00 97.88 202 PHE A C 1
ATOM 1599 O O . PHE A 1 202 ? 15.281 -3.982 -17.950 1.00 97.88 202 PHE A O 1
ATOM 1606 N N . ALA A 1 203 ? 17.245 -3.999 -19.040 1.00 97.06 203 ALA A N 1
ATOM 1607 C CA . ALA A 1 203 ? 16.966 -5.150 -19.887 1.00 97.06 203 ALA A CA 1
ATOM 1608 C C . ALA A 1 203 ? 18.265 -5.903 -20.229 1.00 97.06 203 ALA A C 1
ATOM 1610 O O . ALA A 1 203 ? 19.303 -5.258 -20.372 1.00 97.06 203 ALA A O 1
ATOM 1611 N N . PRO A 1 204 ? 18.218 -7.236 -20.429 1.00 96.50 204 PRO A N 1
ATOM 1612 C CA . PRO A 1 204 ? 19.382 -8.015 -20.864 1.00 96.50 204 PRO A CA 1
ATOM 1613 C C . PRO A 1 204 ? 19.998 -7.474 -22.161 1.00 96.50 204 PRO A C 1
ATOM 1615 O O . PRO A 1 204 ? 19.254 -7.010 -23.034 1.00 96.50 204 PRO A O 1
ATOM 1618 N N . ALA A 1 205 ? 21.312 -7.635 -22.362 1.00 95.88 205 ALA A N 1
ATOM 1619 C CA . ALA A 1 205 ? 21.990 -7.197 -23.591 1.00 95.88 205 ALA A CA 1
ATOM 1620 C C . ALA A 1 205 ? 21.417 -7.816 -24.881 1.00 95.88 205 ALA A C 1
ATOM 1622 O O . ALA A 1 205 ? 21.482 -7.206 -25.951 1.00 95.88 205 ALA A O 1
ATOM 1623 N N . SER A 1 206 ? 20.790 -8.993 -24.785 1.00 96.12 206 SER A N 1
ATOM 1624 C CA . SER A 1 206 ? 20.087 -9.649 -25.895 1.00 96.12 206 SER A CA 1
ATOM 1625 C C . SER A 1 206 ? 18.805 -8.930 -26.334 1.00 96.12 206 SER A C 1
ATOM 1627 O O . SER A 1 206 ? 18.340 -9.139 -27.454 1.00 96.12 206 SER A O 1
ATOM 1629 N N . THR A 1 207 ? 18.229 -8.072 -25.488 1.00 96.31 207 THR A N 1
ATOM 1630 C CA . THR A 1 207 ? 17.019 -7.306 -25.809 1.00 96.31 207 THR A CA 1
ATOM 1631 C C . THR A 1 207 ? 17.378 -6.191 -26.789 1.00 96.31 207 THR A C 1
ATOM 1633 O O . THR A 1 207 ? 18.214 -5.355 -26.443 1.00 96.31 207 THR A O 1
ATOM 1636 N N . PRO A 1 208 ? 16.785 -6.116 -27.993 1.00 95.81 208 PRO A N 1
ATOM 1637 C CA . PRO A 1 208 ? 17.063 -5.025 -28.923 1.00 95.81 208 PRO A CA 1
ATOM 1638 C C . PRO A 1 208 ? 16.742 -3.659 -28.306 1.00 95.81 208 PRO A C 1
ATOM 1640 O O . PRO A 1 208 ? 15.730 -3.505 -27.618 1.00 95.81 208 PRO A O 1
ATOM 1643 N N . LEU A 1 209 ? 17.584 -2.656 -28.573 1.00 94.94 209 LEU A N 1
ATOM 1644 C CA . LEU A 1 209 ? 17.284 -1.277 -28.188 1.00 94.94 209 LEU A CA 1
ATOM 1645 C C . LEU A 1 209 ? 16.004 -0.813 -28.889 1.00 94.94 209 LEU A C 1
ATOM 1647 O O . LEU A 1 209 ? 15.802 -1.059 -30.082 1.00 94.94 209 LEU A O 1
ATOM 1651 N N . ARG A 1 210 ? 15.132 -0.126 -28.148 1.00 92.88 210 ARG A N 1
ATOM 1652 C CA . ARG A 1 210 ? 13.921 0.458 -28.729 1.00 92.88 210 ARG A CA 1
ATOM 1653 C C . ARG A 1 210 ? 14.278 1.594 -29.699 1.00 92.88 210 ARG A C 1
ATOM 1655 O O . ARG A 1 210 ? 15.289 2.268 -29.494 1.00 92.88 210 ARG A O 1
ATOM 1662 N N . PRO A 1 211 ? 13.450 1.861 -30.727 1.00 90.81 211 PRO A N 1
ATOM 1663 C CA . PRO A 1 211 ? 13.689 2.965 -31.652 1.00 90.81 211 PRO A CA 1
ATOM 1664 C C . PRO A 1 211 ? 13.905 4.297 -30.922 1.00 90.81 211 PRO A C 1
ATOM 1666 O O . PRO A 1 211 ? 13.117 4.672 -30.053 1.00 90.81 211 PRO A O 1
ATOM 1669 N N . GLY A 1 212 ? 14.980 5.005 -31.275 1.00 87.62 212 GLY A N 1
ATOM 1670 C CA . GLY A 1 212 ? 15.350 6.282 -30.653 1.00 87.62 212 GLY A CA 1
ATOM 1671 C C . GLY A 1 212 ? 16.014 6.169 -29.275 1.00 87.62 212 GLY A C 1
ATOM 1672 O O . GLY A 1 212 ? 16.222 7.195 -28.634 1.00 87.62 212 GLY A O 1
ATOM 1673 N N . LYS A 1 213 ? 16.346 4.958 -28.810 1.00 93.69 213 LYS A N 1
ATOM 1674 C CA . LYS A 1 213 ? 17.106 4.722 -27.573 1.00 93.69 213 LYS A CA 1
ATOM 1675 C C . LYS A 1 213 ? 18.529 4.281 -27.893 1.00 93.69 213 LYS A C 1
ATOM 1677 O O . LYS A 1 213 ? 18.753 3.561 -28.863 1.00 93.69 213 LYS A O 1
ATOM 1682 N N . TRP A 1 214 ? 19.475 4.708 -27.061 1.00 95.06 214 TRP A N 1
ATOM 1683 C CA . TRP A 1 214 ? 20.911 4.452 -27.231 1.00 95.06 214 TRP A CA 1
ATOM 1684 C C . TRP A 1 214 ? 21.534 3.645 -26.083 1.00 95.06 214 TRP A C 1
ATOM 1686 O O . TRP A 1 214 ? 22.662 3.188 -26.221 1.00 95.06 214 TRP A O 1
ATOM 1696 N N . SER A 1 215 ? 20.814 3.437 -24.975 1.00 96.50 215 SER A N 1
ATOM 1697 C CA . SER A 1 215 ? 21.273 2.647 -23.824 1.00 96.50 215 SER A CA 1
ATOM 1698 C C . SER A 1 215 ? 20.118 1.847 -23.201 1.00 96.50 215 SER A C 1
ATOM 1700 O O . SER A 1 215 ? 18.940 2.187 -23.373 1.00 96.50 215 SER A O 1
ATOM 1702 N N . ARG A 1 216 ? 20.459 0.762 -22.494 1.00 97.50 216 ARG A N 1
ATOM 1703 C CA . ARG A 1 216 ? 19.544 -0.009 -21.628 1.00 97.50 216 ARG A CA 1
ATOM 1704 C C . ARG A 1 216 ? 19.597 0.451 -20.173 1.00 97.50 216 ARG A C 1
ATOM 1706 O O . ARG A 1 216 ? 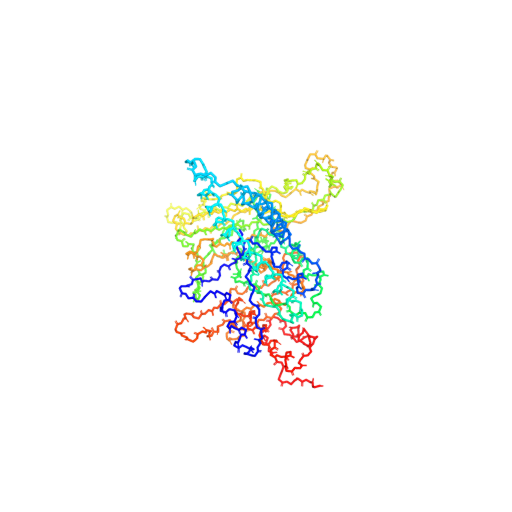18.780 -0.001 -19.385 1.00 97.50 216 ARG A O 1
ATOM 1713 N N . GLU A 1 217 ? 20.506 1.355 -19.831 1.00 98.06 217 GLU A N 1
ATOM 1714 C CA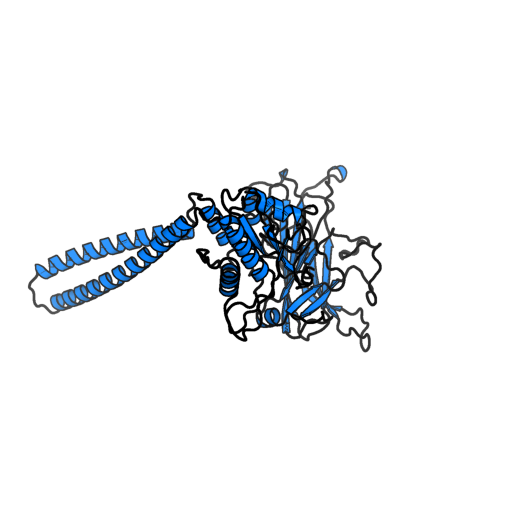 . GLU A 1 217 ? 20.723 1.853 -18.465 1.00 98.06 217 GLU A CA 1
ATOM 1715 C C . GLU A 1 217 ? 19.755 2.973 -18.072 1.00 98.06 217 GLU A C 1
ATOM 1717 O O . GLU A 1 217 ? 19.745 3.441 -16.937 1.00 98.06 217 GLU A O 1
ATOM 1722 N N . ILE A 1 218 ? 18.957 3.449 -19.029 1.00 97.94 218 ILE A N 1
ATOM 1723 C CA . ILE A 1 218 ? 18.039 4.568 -18.852 1.00 97.94 218 ILE A CA 1
ATOM 1724 C C . ILE A 1 218 ? 16.630 4.090 -19.182 1.00 97.94 218 ILE A C 1
ATOM 1726 O O . ILE A 1 218 ? 16.379 3.581 -20.277 1.00 97.94 218 ILE A O 1
ATOM 1730 N N . ASN A 1 219 ? 15.693 4.305 -18.261 1.00 98.06 219 ASN A N 1
ATOM 1731 C CA . ASN A 1 219 ? 14.282 3.984 -18.460 1.00 98.06 219 ASN A CA 1
ATOM 1732 C C . ASN A 1 219 ? 13.454 5.268 -18.452 1.00 98.06 219 ASN A C 1
ATOM 1734 O O . ASN A 1 219 ? 13.346 5.942 -17.425 1.00 98.06 219 ASN A O 1
ATOM 1738 N N . PHE A 1 220 ? 12.896 5.645 -19.605 1.00 98.19 220 PHE A N 1
ATOM 1739 C CA . PHE A 1 220 ? 12.119 6.875 -19.694 1.00 98.19 220 PHE A CA 1
ATOM 1740 C C . PHE A 1 220 ? 10.761 6.738 -19.016 1.00 98.19 220 PHE A C 1
ATOM 1742 O O . PHE A 1 220 ? 10.056 5.737 -19.168 1.00 98.19 220 PHE A O 1
ATOM 1749 N N . LEU A 1 221 ? 10.378 7.807 -18.329 1.00 98.50 221 LEU A N 1
ATOM 1750 C CA . LEU A 1 221 ? 9.048 7.987 -17.780 1.00 98.50 221 LEU A CA 1
ATOM 1751 C C . LEU A 1 221 ? 8.137 8.604 -18.844 1.00 98.50 221 LEU A C 1
ATOM 1753 O O . LEU A 1 221 ? 8.572 9.383 -19.693 1.00 98.50 221 LEU A O 1
ATOM 1757 N N . GLY A 1 222 ? 6.862 8.257 -18.781 1.00 98.06 222 GLY A N 1
ATOM 1758 C CA . GLY A 1 222 ? 5.791 8.859 -19.560 1.00 98.06 222 GLY A CA 1
ATOM 1759 C C . GLY A 1 222 ? 4.593 9.149 -18.678 1.00 98.06 222 GLY A C 1
ATOM 1760 O O . GLY A 1 222 ? 4.613 8.891 -17.475 1.00 98.06 222 GLY A O 1
ATOM 1761 N N . TRP A 1 223 ? 3.540 9.674 -19.285 1.00 98.25 223 TRP A N 1
ATOM 1762 C CA . TRP A 1 223 ? 2.303 9.999 -18.596 1.00 98.25 223 TRP A CA 1
ATOM 1763 C C . TRP A 1 223 ? 1.130 9.301 -19.264 1.00 98.25 223 TRP A C 1
ATOM 1765 O O . TRP A 1 223 ? 1.040 9.248 -20.481 1.00 98.25 223 TRP A O 1
ATOM 1775 N N . GLN A 1 224 ? 0.214 8.760 -18.479 1.00 96.81 224 GLN A N 1
ATOM 1776 C CA . GLN A 1 224 ? -0.996 8.111 -18.955 1.00 96.81 224 GLN A CA 1
ATOM 1777 C C . GLN A 1 224 ? -2.191 8.882 -18.387 1.00 96.81 224 GLN A C 1
ATOM 1779 O O . GLN A 1 224 ? -2.591 8.622 -17.246 1.00 96.81 224 GLN A O 1
ATOM 1784 N N . PRO A 1 225 ? -2.761 9.844 -19.142 1.00 94.62 225 PRO A N 1
ATOM 1785 C CA . PRO A 1 225 ? -4.000 10.485 -18.740 1.00 94.62 225 PRO A CA 1
ATOM 1786 C C . PRO A 1 225 ? -5.132 9.459 -18.688 1.00 94.62 225 PRO A C 1
ATOM 1788 O O . PRO A 1 225 ? -5.130 8.455 -19.414 1.00 94.62 225 PRO A O 1
ATOM 1791 N N . PHE A 1 226 ? -6.114 9.706 -17.828 1.00 87.94 226 PHE A N 1
ATOM 1792 C CA . PHE A 1 226 ? -7.262 8.818 -17.698 1.00 87.94 226 PHE A CA 1
ATOM 1793 C C . PHE A 1 226 ? -8.114 8.807 -18.970 1.00 87.94 226 PHE A C 1
ATOM 1795 O O . PHE A 1 226 ? -8.524 9.858 -19.461 1.00 87.94 226 PHE A O 1
ATOM 1802 N N . GLY A 1 227 ? -8.381 7.609 -19.499 1.00 84.62 227 GLY A N 1
ATOM 1803 C CA . GLY A 1 227 ? -9.187 7.416 -20.708 1.00 84.62 227 GLY A CA 1
ATOM 1804 C C . GLY A 1 227 ? -8.554 7.933 -22.007 1.00 84.62 227 GLY A C 1
ATOM 1805 O O . GLY A 1 227 ? -9.251 8.023 -23.013 1.00 84.62 227 GLY A O 1
ATOM 1806 N N . GLN A 1 228 ? -7.267 8.293 -22.003 1.00 91.25 228 GLN A N 1
ATOM 1807 C CA . GLN A 1 228 ? -6.545 8.781 -23.187 1.00 91.25 228 GLN A CA 1
ATOM 1808 C C . GLN A 1 228 ? -5.350 7.878 -23.509 1.00 91.25 228 GLN A C 1
ATOM 1810 O O . GLN A 1 228 ? -5.111 6.887 -22.824 1.00 91.25 228 GLN A O 1
ATOM 1815 N N . GLU A 1 229 ? -4.592 8.189 -24.556 1.00 95.12 229 GLU A N 1
ATOM 1816 C CA . GLU A 1 229 ? -3.347 7.480 -24.863 1.00 95.12 229 GLU A CA 1
ATOM 1817 C C . GLU A 1 229 ? -2.183 7.984 -24.005 1.00 95.12 229 GLU A C 1
ATOM 1819 O O . GLU A 1 229 ? -2.145 9.148 -23.599 1.00 95.12 229 GLU A O 1
ATOM 1824 N N . LYS A 1 230 ? -1.209 7.105 -23.745 1.00 96.62 230 LYS A N 1
ATOM 1825 C CA . LYS A 1 230 ? 0.030 7.487 -23.066 1.00 96.62 230 LYS A CA 1
ATOM 1826 C C . LYS A 1 230 ? 0.797 8.534 -23.861 1.00 96.62 230 LYS A C 1
ATOM 1828 O O . LYS A 1 230 ? 1.041 8.373 -25.057 1.00 96.62 230 LYS A O 1
ATOM 1833 N N . THR A 1 231 ? 1.264 9.557 -23.164 1.00 97.75 231 THR A N 1
ATOM 1834 C CA . THR A 1 231 ? 2.146 10.573 -23.697 1.00 97.75 231 THR A CA 1
ATOM 1835 C C . THR A 1 231 ? 3.590 10.347 -23.265 1.00 97.75 231 THR A C 1
ATOM 1837 O O . THR A 1 231 ? 3.876 9.873 -22.162 1.00 97.75 231 THR A O 1
ATOM 1840 N N . PRO A 1 232 ? 4.527 10.714 -24.143 1.00 97.50 232 PRO A N 1
ATOM 1841 C CA . PRO A 1 232 ? 5.947 10.646 -23.865 1.00 97.50 232 PRO A CA 1
ATOM 1842 C C . PRO A 1 232 ? 6.455 11.530 -22.718 1.00 97.50 232 PRO A C 1
ATOM 1844 O O . PRO A 1 232 ? 7.502 11.230 -22.145 1.00 97.50 232 PRO A O 1
ATOM 1847 N N . ASP A 1 233 ? 5.755 12.627 -22.450 1.00 98.25 233 ASP A N 1
ATOM 1848 C CA . ASP A 1 233 ? 6.213 13.706 -21.584 1.00 98.25 233 ASP A CA 1
ATOM 1849 C C . ASP A 1 233 ? 5.424 13.731 -20.277 1.00 98.25 233 ASP A C 1
ATOM 1851 O O . ASP A 1 233 ? 4.215 13.474 -20.262 1.00 98.25 233 ASP A O 1
ATOM 1855 N N . LEU A 1 234 ? 6.109 14.084 -19.190 1.00 98.50 234 LEU A N 1
ATOM 1856 C CA . LEU A 1 234 ? 5.479 14.386 -17.913 1.00 98.50 234 LEU A CA 1
ATOM 1857 C C . LEU A 1 234 ? 4.865 15.798 -17.949 1.00 98.50 234 LEU A C 1
ATOM 1859 O O . LEU A 1 234 ? 5.515 16.728 -18.447 1.00 98.50 234 LEU A O 1
ATOM 1863 N N . PRO A 1 235 ? 3.647 15.995 -17.403 1.00 98.12 235 PRO A N 1
ATOM 1864 C CA . PRO A 1 235 ? 3.023 17.310 -17.331 1.00 98.12 235 PRO A CA 1
ATOM 1865 C C . PRO A 1 235 ? 3.861 18.289 -16.508 1.00 98.12 235 PRO A C 1
ATOM 1867 O O . PRO A 1 235 ? 4.462 17.923 -15.497 1.00 98.12 235 PRO A O 1
ATOM 1870 N N . ALA A 1 236 ? 3.857 19.559 -16.913 1.00 97.81 236 ALA A N 1
ATOM 1871 C CA . ALA A 1 236 ? 4.520 20.604 -16.147 1.00 97.81 236 ALA A CA 1
ATOM 1872 C C . ALA A 1 236 ? 3.931 20.696 -14.733 1.00 97.81 236 ALA A C 1
ATOM 1874 O O . ALA A 1 236 ? 2.712 20.684 -14.560 1.00 97.81 236 ALA A O 1
ATOM 1875 N N . LYS A 1 237 ? 4.812 20.848 -13.741 1.00 97.50 237 LYS A N 1
ATOM 1876 C CA . LYS A 1 237 ? 4.500 20.926 -12.307 1.00 97.50 237 LYS A CA 1
ATOM 1877 C C . LYS A 1 237 ? 3.907 19.649 -11.706 1.00 97.50 237 LYS A C 1
ATOM 1879 O O . LYS A 1 237 ? 3.434 19.700 -10.572 1.00 97.50 237 LYS A O 1
ATOM 1884 N N . ALA A 1 238 ? 3.953 18.518 -12.410 1.00 97.88 238 ALA A N 1
ATOM 1885 C CA . ALA A 1 238 ? 3.593 17.250 -11.797 1.00 97.88 238 ALA A CA 1
ATOM 1886 C C . ALA A 1 238 ? 4.605 16.899 -10.698 1.00 97.88 238 ALA A C 1
ATOM 1888 O O . ALA A 1 238 ? 5.815 16.905 -10.951 1.00 97.88 238 ALA A O 1
ATOM 1889 N N . ARG A 1 239 ? 4.134 16.617 -9.477 1.00 97.94 239 ARG A N 1
ATOM 1890 C CA . ARG A 1 239 ? 4.999 16.140 -8.395 1.00 97.94 239 ARG A CA 1
ATOM 1891 C C . ARG A 1 239 ? 5.037 14.622 -8.439 1.00 97.94 239 ARG A C 1
ATOM 1893 O O . ARG A 1 239 ? 4.030 13.960 -8.179 1.00 97.94 239 ARG A O 1
ATOM 1900 N N . ILE A 1 240 ? 6.205 14.091 -8.770 1.00 98.19 240 ILE A N 1
ATOM 1901 C CA . ILE A 1 240 ? 6.435 12.663 -8.963 1.00 98.19 240 ILE A CA 1
ATOM 1902 C C . ILE A 1 240 ? 7.284 12.136 -7.815 1.00 98.19 240 ILE A C 1
ATOM 1904 O O . ILE A 1 240 ? 8.253 12.778 -7.403 1.00 98.19 240 ILE A O 1
ATOM 1908 N N . ARG A 1 241 ? 6.920 10.958 -7.318 1.00 98.06 241 ARG A N 1
ATOM 1909 C CA . ARG A 1 241 ? 7.722 10.159 -6.401 1.00 98.06 241 ARG A CA 1
ATOM 1910 C C . ARG A 1 241 ? 8.140 8.881 -7.104 1.00 98.06 241 ARG A C 1
ATOM 1912 O O . ARG A 1 241 ? 7.336 8.236 -7.774 1.00 98.06 241 ARG A O 1
ATOM 1919 N N . LEU A 1 242 ? 9.401 8.532 -6.930 1.00 98.25 242 LEU A N 1
ATOM 1920 C CA . LEU A 1 242 ? 9.955 7.245 -7.288 1.00 98.25 242 LEU A CA 1
ATOM 1921 C C . LEU A 1 242 ? 10.403 6.548 -6.010 1.00 98.25 242 LEU A C 1
ATOM 1923 O O . LEU A 1 242 ? 11.108 7.166 -5.213 1.00 98.25 242 LEU A O 1
ATOM 1927 N N . SER A 1 243 ? 10.037 5.285 -5.836 1.00 98.06 243 SER A N 1
ATOM 1928 C CA . SER A 1 243 ? 10.562 4.434 -4.771 1.00 98.06 243 SER A CA 1
ATOM 1929 C C . SER A 1 243 ? 11.288 3.237 -5.370 1.00 98.06 243 SER A C 1
ATOM 1931 O O . SER A 1 243 ? 10.802 2.617 -6.313 1.00 98.06 243 SER A O 1
ATOM 1933 N N . MET A 1 244 ? 12.474 2.926 -4.856 1.00 98.31 244 MET A N 1
ATOM 1934 C CA . MET A 1 244 ? 13.242 1.739 -5.217 1.00 98.31 244 MET A CA 1
ATOM 1935 C C . MET A 1 244 ? 13.367 0.859 -3.983 1.00 98.31 244 MET A C 1
ATOM 1937 O O . MET A 1 244 ? 14.001 1.256 -3.012 1.00 98.31 244 MET A O 1
ATOM 1941 N N . GLN A 1 245 ? 12.778 -0.331 -4.035 1.00 97.94 245 GLN A N 1
ATOM 1942 C CA . GLN A 1 245 ? 12.899 -1.343 -2.998 1.00 97.94 245 GLN A CA 1
ATOM 1943 C C . GLN A 1 245 ? 13.771 -2.499 -3.461 1.00 97.94 245 GLN A C 1
ATOM 1945 O O . GLN A 1 245 ? 13.700 -2.916 -4.616 1.00 97.94 245 GLN A O 1
ATOM 1950 N N . TRP A 1 246 ? 14.545 -3.070 -2.549 1.00 97.94 246 TRP A N 1
ATOM 1951 C CA . TRP A 1 246 ? 15.246 -4.322 -2.794 1.00 97.94 246 TRP A CA 1
ATOM 1952 C C . TRP A 1 246 ? 15.436 -5.106 -1.506 1.00 97.94 246 TRP A C 1
ATOM 1954 O O . TRP A 1 246 ? 15.423 -4.554 -0.405 1.00 97.94 246 TRP A O 1
ATOM 1964 N N . ARG A 1 247 ? 15.624 -6.416 -1.654 1.00 97.12 247 ARG A N 1
ATOM 1965 C CA . ARG A 1 247 ? 15.902 -7.323 -0.547 1.00 97.12 247 ARG A CA 1
ATOM 1966 C C . ARG A 1 247 ? 17.310 -7.875 -0.673 1.00 97.12 247 ARG A C 1
ATOM 1968 O O . ARG A 1 247 ? 17.688 -8.373 -1.730 1.00 97.12 247 ARG A O 1
ATOM 1975 N N . GLU A 1 248 ? 18.054 -7.827 0.420 1.00 97.00 248 GLU A N 1
ATOM 1976 C CA . GLU A 1 248 ? 19.408 -8.363 0.504 1.00 97.00 248 GLU A CA 1
ATOM 1977 C C . GLU A 1 248 ? 19.432 -9.637 1.331 1.00 97.00 248 GLU A C 1
ATOM 1979 O O . GLU A 1 248 ? 18.729 -9.752 2.337 1.00 97.00 248 GLU A O 1
ATOM 1984 N N . ALA A 1 249 ? 20.258 -10.595 0.920 1.00 97.06 249 ALA A N 1
ATOM 1985 C CA . ALA A 1 249 ? 20.585 -11.744 1.748 1.00 97.06 249 ALA A CA 1
ATOM 1986 C C . ALA A 1 249 ? 21.687 -11.358 2.744 1.00 97.06 249 ALA A C 1
ATOM 1988 O O . ALA A 1 249 ? 22.664 -10.712 2.376 1.00 97.06 249 ALA A O 1
ATOM 1989 N N . HIS A 1 250 ? 21.554 -11.793 3.996 1.00 96.75 250 HIS A N 1
ATOM 1990 C CA . HIS A 1 250 ? 22.494 -11.520 5.084 1.00 96.75 250 HIS A CA 1
ATOM 1991 C C . HIS A 1 250 ? 23.025 -12.820 5.688 1.00 96.75 250 HIS A C 1
ATOM 1993 O O . HIS A 1 250 ? 22.315 -13.825 5.771 1.00 96.75 250 HIS A O 1
ATOM 1999 N N . ASP A 1 251 ? 24.270 -12.806 6.168 1.00 95.88 251 ASP A N 1
ATOM 2000 C CA . ASP A 1 251 ? 24.788 -13.894 6.998 1.00 95.88 251 ASP A CA 1
ATOM 2001 C C . ASP A 1 251 ? 24.202 -13.785 8.428 1.00 95.88 251 ASP A C 1
ATOM 2003 O O . ASP A 1 251 ? 24.502 -12.809 9.132 1.00 95.88 251 ASP A O 1
ATOM 2007 N N . PRO A 1 252 ? 23.401 -14.775 8.885 1.00 95.38 252 PRO A N 1
ATOM 2008 C CA . PRO A 1 252 ? 22.689 -14.712 10.162 1.00 95.38 252 PRO A CA 1
ATOM 2009 C C . PRO A 1 252 ? 23.602 -14.758 11.386 1.00 95.38 252 PRO A C 1
ATOM 2011 O O . PRO A 1 252 ? 23.171 -14.389 12.476 1.00 95.38 252 PRO A O 1
ATOM 2014 N N . SER A 1 253 ? 24.871 -15.152 11.236 1.00 93.50 253 SER A N 1
ATOM 2015 C CA . SER A 1 253 ? 25.846 -15.105 12.337 1.00 93.50 253 SER A CA 1
ATOM 2016 C C . SER A 1 253 ? 26.145 -13.678 12.821 1.00 93.50 253 SER A C 1
ATOM 2018 O O . SER A 1 253 ? 26.605 -13.485 13.952 1.00 93.50 253 SER A O 1
ATOM 2020 N N . PHE A 1 254 ? 25.836 -12.675 11.992 1.00 92.50 254 PHE A N 1
ATOM 2021 C CA . PHE A 1 254 ? 25.966 -11.255 12.322 1.00 92.50 254 PHE A CA 1
ATOM 2022 C C . PHE A 1 254 ? 24.655 -10.618 12.790 1.00 92.50 254 PHE A C 1
ATOM 2024 O O . PHE A 1 254 ? 24.640 -9.427 13.099 1.00 92.50 254 PHE A O 1
ATOM 2031 N N . PHE A 1 255 ? 23.572 -11.391 12.901 1.00 91.12 255 PHE A N 1
ATOM 2032 C CA . PHE A 1 255 ? 22.337 -10.930 13.526 1.00 91.12 255 PHE A CA 1
ATOM 2033 C C . PHE A 1 255 ? 22.476 -11.008 15.055 1.00 91.12 255 PHE A C 1
ATOM 2035 O O . PHE A 1 255 ? 22.029 -11.956 15.699 1.00 91.12 255 PHE A O 1
ATOM 2042 N N . GLN A 1 256 ? 23.175 -10.037 15.646 1.00 82.56 256 GLN A N 1
ATOM 2043 C CA . GLN A 1 256 ? 23.432 -9.983 17.088 1.00 82.56 256 GLN A CA 1
ATOM 2044 C C . GLN A 1 256 ? 22.661 -8.836 17.744 1.00 82.56 256 GLN A C 1
ATOM 2046 O O . GLN A 1 256 ? 22.575 -7.729 17.213 1.00 82.56 256 GLN A O 1
ATOM 2051 N N . GLN A 1 257 ? 22.123 -9.083 18.940 1.00 72.38 257 GLN A N 1
ATOM 2052 C CA . GLN A 1 257 ? 21.425 -8.056 19.711 1.00 72.38 257 GLN A CA 1
ATOM 2053 C C . GLN A 1 257 ? 22.392 -6.915 20.071 1.00 72.38 257 GLN A C 1
ATOM 2055 O O . GLN A 1 257 ? 23.415 -7.134 20.714 1.00 72.38 257 GLN A O 1
ATOM 2060 N N . GLY A 1 258 ? 22.070 -5.689 19.648 1.00 80.12 258 GLY A N 1
ATOM 2061 C CA . GLY A 1 258 ? 22.808 -4.471 20.008 1.00 80.12 258 GLY A CA 1
ATOM 2062 C C . GLY A 1 258 ? 23.893 -4.018 19.023 1.00 80.12 258 GLY A C 1
ATOM 2063 O O . GLY A 1 258 ? 24.336 -2.875 19.124 1.00 80.12 258 GLY A O 1
ATOM 2064 N N . ARG A 1 259 ? 24.283 -4.837 18.034 1.00 87.25 259 ARG A N 1
ATOM 2065 C CA . ARG A 1 259 ? 25.161 -4.408 16.932 1.00 87.25 259 ARG A CA 1
ATOM 2066 C C . ARG A 1 259 ? 24.577 -4.838 15.597 1.00 87.25 259 ARG A C 1
ATOM 2068 O O . ARG A 1 259 ? 24.694 -5.986 15.189 1.00 87.25 259 ARG A O 1
ATOM 2075 N N . ASP A 1 260 ? 23.987 -3.876 14.909 1.00 89.19 260 ASP A N 1
ATOM 2076 C CA . ASP A 1 260 ? 23.340 -4.101 13.627 1.00 89.19 260 ASP A CA 1
ATOM 2077 C C . ASP A 1 260 ? 24.270 -3.704 12.478 1.00 89.19 260 ASP A C 1
ATOM 2079 O O . ASP A 1 260 ? 24.339 -2.539 12.080 1.00 89.19 260 ASP A O 1
ATOM 2083 N N . LEU A 1 261 ? 25.042 -4.677 11.989 1.00 92.88 261 LEU A N 1
ATOM 2084 C CA . LEU A 1 261 ? 25.988 -4.463 10.889 1.00 92.88 261 LEU A CA 1
ATOM 2085 C C . LEU A 1 261 ? 25.302 -4.259 9.533 1.00 92.88 261 LEU A C 1
ATOM 2087 O O . LEU A 1 261 ? 25.952 -3.773 8.614 1.00 92.88 261 LEU A O 1
ATOM 2091 N N . TYR A 1 262 ? 24.012 -4.582 9.433 1.00 94.88 262 TYR A N 1
ATOM 2092 C CA . TYR A 1 262 ? 23.195 -4.403 8.235 1.00 94.88 262 TYR A CA 1
ATOM 2093 C C . TYR A 1 262 ? 22.198 -3.250 8.406 1.00 94.88 262 TYR A C 1
ATOM 2095 O O . TYR A 1 262 ? 21.116 -3.225 7.816 1.00 94.88 262 TYR A O 1
ATOM 2103 N N . ARG A 1 263 ? 22.522 -2.273 9.262 1.00 93.19 263 ARG A N 1
ATOM 2104 C CA . ARG A 1 263 ? 21.737 -1.037 9.345 1.00 93.19 263 ARG A CA 1
ATOM 2105 C C . ARG A 1 263 ? 21.782 -0.265 8.025 1.00 93.19 263 ARG A C 1
ATOM 2107 O O . ARG A 1 263 ? 20.795 0.364 7.667 1.00 93.19 263 ARG A O 1
ATOM 2114 N N . GLN A 1 264 ? 22.921 -0.315 7.343 1.00 95.25 264 GLN A N 1
ATOM 2115 C CA . GLN A 1 264 ? 23.080 0.146 5.969 1.00 95.25 264 GLN A CA 1
ATOM 2116 C C . GLN A 1 264 ? 23.027 -1.071 5.039 1.00 95.25 264 GLN A C 1
ATOM 2118 O O . GLN A 1 264 ? 23.509 -2.134 5.449 1.00 95.25 264 GLN A O 1
ATOM 2123 N N . PRO A 1 265 ? 22.450 -0.930 3.835 1.00 97.31 265 PRO A N 1
ATOM 2124 C CA . PRO A 1 265 ? 22.498 -1.988 2.838 1.00 97.31 265 PRO A CA 1
ATOM 2125 C C . PRO A 1 265 ? 23.942 -2.288 2.438 1.00 97.31 265 PRO A C 1
ATOM 2127 O O . PRO A 1 265 ? 24.818 -1.420 2.469 1.00 97.31 265 PRO A O 1
ATOM 2130 N N . LEU A 1 266 ? 24.185 -3.541 2.076 1.00 97.25 266 LEU A N 1
ATOM 2131 C CA . LEU A 1 266 ? 25.426 -3.994 1.473 1.00 97.25 266 LEU A CA 1
ATOM 2132 C C . LEU A 1 266 ? 25.545 -3.454 0.041 1.00 97.25 266 LEU A C 1
ATOM 2134 O O . LEU A 1 266 ? 26.637 -3.049 -0.363 1.00 97.25 266 LEU A O 1
ATOM 2138 N N . ALA A 1 267 ? 24.445 -3.444 -0.721 1.00 97.56 267 ALA A N 1
ATOM 2139 C CA . ALA A 1 267 ? 24.396 -2.847 -2.048 1.00 97.56 267 ALA A CA 1
ATOM 2140 C C . ALA A 1 267 ? 24.311 -1.320 -1.939 1.00 97.56 267 ALA A C 1
ATOM 2142 O O . ALA A 1 267 ? 23.384 -0.766 -1.347 1.00 97.56 267 ALA A O 1
ATOM 2143 N N . ASN A 1 268 ? 25.284 -0.631 -2.537 1.00 96.69 268 ASN A N 1
ATOM 2144 C CA . ASN A 1 268 ? 25.310 0.828 -2.578 1.00 96.69 268 ASN A CA 1
ATOM 2145 C C . ASN A 1 268 ? 24.641 1.306 -3.866 1.00 96.69 268 ASN A C 1
ATOM 2147 O O . ASN A 1 268 ? 25.333 1.647 -4.824 1.00 96.69 268 ASN A O 1
ATOM 2151 N N . LEU A 1 269 ? 23.313 1.229 -3.905 1.00 97.88 269 LEU A N 1
ATOM 2152 C CA . LEU A 1 269 ? 22.489 1.627 -5.046 1.00 97.88 269 LEU A CA 1
ATOM 2153 C C . LEU A 1 269 ? 21.926 3.018 -4.809 1.00 97.88 269 LEU A C 1
ATOM 2155 O O . LEU A 1 269 ? 21.541 3.319 -3.688 1.00 97.88 269 LEU A O 1
ATOM 2159 N N . HIS A 1 270 ? 21.822 3.818 -5.864 1.00 97.81 270 HIS A N 1
ATOM 2160 C CA . HIS A 1 270 ? 21.208 5.134 -5.831 1.00 97.81 270 HIS A CA 1
ATOM 2161 C C . HIS A 1 270 ? 20.334 5.355 -7.055 1.00 97.81 270 HIS A C 1
ATOM 2163 O O . HIS A 1 270 ? 20.760 5.155 -8.198 1.00 97.81 270 HIS A O 1
ATOM 2169 N N . LEU A 1 271 ? 19.119 5.835 -6.815 1.00 98.25 271 LEU A N 1
ATOM 2170 C CA . LEU A 1 271 ? 18.220 6.249 -7.882 1.00 98.25 271 LEU A CA 1
ATOM 2171 C C . LEU A 1 271 ? 18.501 7.694 -8.330 1.00 98.25 271 LEU A C 1
ATOM 2173 O O . LEU A 1 271 ? 18.452 8.635 -7.531 1.00 98.25 271 LEU A O 1
ATOM 2177 N N . LEU A 1 272 ? 18.736 7.876 -9.631 1.00 98.50 272 LEU A N 1
ATOM 2178 C CA . LEU A 1 272 ? 18.884 9.173 -10.288 1.00 98.50 272 LEU A CA 1
ATOM 2179 C C . LEU A 1 272 ? 17.673 9.475 -11.171 1.00 98.50 272 LEU A C 1
ATOM 2181 O O . LEU A 1 272 ? 17.186 8.615 -11.905 1.00 98.50 272 LEU A O 1
ATOM 2185 N N . VAL A 1 273 ? 17.231 10.731 -11.145 1.00 98.62 273 VAL A N 1
ATOM 2186 C CA . VAL A 1 273 ? 16.224 11.280 -12.056 1.00 98.62 273 VAL A CA 1
ATOM 2187 C C . VAL A 1 273 ? 16.919 12.186 -13.054 1.00 98.62 273 VAL A C 1
ATOM 2189 O O . VAL A 1 273 ? 17.589 13.154 -12.683 1.00 98.62 273 VAL A O 1
ATOM 2192 N N . LEU A 1 274 ? 16.725 11.873 -14.327 1.00 98.56 274 LEU A N 1
ATOM 2193 C CA . LEU A 1 274 ? 17.356 12.525 -15.459 1.00 98.56 274 LEU A CA 1
ATOM 2194 C C . LEU A 1 274 ? 16.311 13.296 -16.268 1.00 98.56 274 LEU A C 1
ATOM 2196 O O . LEU A 1 274 ? 15.200 12.808 -16.480 1.00 98.56 274 LEU A O 1
ATOM 2200 N N . ARG A 1 275 ? 16.664 14.482 -16.762 1.00 98.38 275 ARG A N 1
ATOM 2201 C CA . ARG A 1 275 ? 15.833 15.274 -17.676 1.00 98.38 275 ARG A CA 1
ATOM 2202 C C . ARG A 1 275 ? 16.538 15.462 -19.010 1.00 98.38 275 ARG A C 1
ATOM 2204 O O . ARG A 1 275 ? 17.661 15.953 -19.060 1.00 98.38 275 ARG A O 1
ATOM 2211 N N . GLN A 1 276 ? 15.835 15.156 -20.093 1.00 97.69 276 GLN A N 1
ATOM 2212 C CA . GLN A 1 276 ? 16.308 15.388 -21.455 1.00 97.69 276 GLN A CA 1
ATOM 2213 C C . GLN A 1 276 ? 15.953 16.813 -21.884 1.00 97.69 276 GLN A C 1
ATOM 2215 O O . GLN A 1 276 ? 14.776 17.164 -21.994 1.00 97.69 276 GLN A O 1
ATOM 2220 N N . ARG A 1 277 ? 16.972 17.656 -22.096 1.00 96.38 277 ARG A N 1
ATOM 2221 C CA . ARG A 1 277 ? 16.775 19.081 -22.421 1.00 96.38 277 ARG A CA 1
ATOM 2222 C C . ARG A 1 277 ? 16.176 19.304 -23.800 1.00 96.38 277 ARG A C 1
ATOM 2224 O O . ARG A 1 277 ? 15.307 20.159 -23.950 1.00 96.38 277 ARG A O 1
ATOM 2231 N N . ASP A 1 278 ? 16.660 18.555 -24.783 1.00 95.94 278 ASP A N 1
ATOM 2232 C CA . ASP A 1 278 ? 16.234 18.675 -26.172 1.00 95.94 278 ASP A CA 1
ATOM 2233 C C . ASP A 1 278 ? 15.989 17.293 -26.791 1.00 95.94 278 ASP A C 1
ATOM 2235 O O . ASP A 1 278 ? 16.863 16.729 -27.451 1.00 95.94 278 ASP A O 1
ATOM 2239 N N . PRO A 1 279 ? 14.781 16.736 -26.607 1.00 94.62 279 PRO A N 1
ATOM 2240 C CA . PRO A 1 279 ? 14.429 15.436 -27.170 1.00 94.62 279 PRO A CA 1
ATOM 2241 C C . PRO A 1 279 ? 14.505 15.373 -28.699 1.00 94.62 279 PRO A C 1
ATOM 2243 O O . PRO A 1 279 ? 14.560 14.282 -29.260 1.00 94.62 279 PRO A O 1
ATOM 2246 N N . ALA A 1 280 ? 14.474 16.525 -29.381 1.00 95.00 280 ALA A N 1
ATOM 2247 C CA . ALA A 1 280 ? 14.512 16.603 -30.836 1.00 95.00 280 ALA A CA 1
ATOM 2248 C C . ALA A 1 280 ? 15.936 16.734 -31.397 1.00 95.00 280 ALA A C 1
ATOM 2250 O O . ALA A 1 280 ? 16.100 16.664 -32.615 1.00 95.00 280 ALA A O 1
ATOM 2251 N N . GLY A 1 281 ? 16.949 16.937 -30.550 1.00 95.06 281 GLY A N 1
ATOM 2252 C CA . GLY A 1 281 ? 18.335 17.039 -30.996 1.00 95.06 281 GLY A CA 1
ATOM 2253 C C . GLY A 1 281 ? 18.654 18.304 -31.809 1.00 95.06 281 GLY A C 1
ATOM 2254 O O . GLY A 1 281 ? 19.550 18.273 -32.649 1.00 95.06 281 GLY A O 1
ATOM 2255 N N . LYS A 1 282 ? 17.876 19.387 -31.663 1.00 96.81 282 LYS A N 1
ATOM 2256 C CA . LYS A 1 282 ? 17.973 20.599 -32.499 1.00 96.81 282 LYS A CA 1
ATOM 2257 C C . LYS A 1 282 ? 19.076 21.558 -32.048 1.00 96.81 282 LYS A C 1
ATOM 2259 O O . LYS A 1 282 ? 19.724 22.168 -32.893 1.00 96.81 282 LYS A O 1
ATOM 2264 N N . THR A 1 283 ? 19.241 21.746 -30.742 1.00 97.06 283 THR A N 1
ATOM 2265 C CA . THR A 1 283 ? 20.215 22.653 -30.115 1.00 97.06 283 THR A CA 1
ATOM 2266 C C . THR A 1 283 ? 21.241 21.908 -29.272 1.00 97.06 283 THR A C 1
ATOM 2268 O O . THR A 1 283 ? 22.390 22.337 -29.206 1.00 97.06 283 THR A O 1
ATOM 2271 N N . LEU A 1 284 ? 20.847 20.795 -28.653 1.00 96.62 284 LEU A N 1
ATOM 2272 C CA . LEU A 1 284 ? 21.721 19.899 -27.897 1.00 96.62 284 LEU A CA 1
ATOM 2273 C C . LEU A 1 284 ? 21.561 18.471 -28.424 1.00 96.62 284 LEU A C 1
ATOM 2275 O O . LEU A 1 284 ? 20.494 18.153 -28.943 1.00 96.62 284 LEU A O 1
ATOM 2279 N N . PRO A 1 285 ? 22.573 17.598 -28.286 1.00 96.06 285 PRO A N 1
ATOM 2280 C CA . PRO A 1 285 ? 22.414 16.175 -28.564 1.00 96.06 285 PRO A CA 1
ATOM 2281 C C . PRO A 1 285 ? 21.238 15.577 -27.781 1.00 96.06 285 PRO A C 1
ATOM 2283 O O . PRO A 1 285 ? 21.022 15.916 -26.616 1.00 96.06 285 PRO A O 1
ATOM 2286 N N . ALA A 1 286 ? 20.467 14.687 -28.412 1.00 93.81 286 ALA A N 1
ATOM 2287 C CA . ALA A 1 286 ? 19.297 14.083 -27.772 1.00 93.81 286 ALA A CA 1
ATOM 2288 C C . ALA A 1 286 ? 19.676 13.215 -26.556 1.00 93.81 286 ALA A C 1
ATOM 2290 O O . ALA A 1 286 ? 18.848 12.992 -25.681 1.00 93.81 286 ALA A O 1
ATOM 2291 N N . ASP A 1 287 ? 20.917 12.755 -26.460 1.00 94.88 287 ASP A N 1
ATOM 2292 C CA . ASP A 1 287 ? 21.464 12.009 -25.327 1.00 94.88 287 ASP A CA 1
ATOM 2293 C C . ASP A 1 287 ? 21.968 12.890 -24.173 1.00 94.88 287 ASP A C 1
ATOM 2295 O O . ASP A 1 287 ? 22.395 12.373 -23.142 1.00 94.88 287 ASP A O 1
ATOM 2299 N N . PHE A 1 288 ? 21.861 14.217 -24.291 1.00 96.75 288 PHE A N 1
ATOM 2300 C CA . PHE A 1 288 ? 22.228 15.137 -23.221 1.00 96.75 288 PHE A CA 1
ATOM 2301 C C . PHE A 1 288 ? 21.163 15.168 -22.109 1.00 96.75 288 PHE A C 1
ATOM 2303 O O . PHE A 1 288 ? 20.049 15.681 -22.291 1.00 96.75 288 PHE A O 1
ATOM 2310 N N . LEU A 1 289 ? 21.526 14.640 -20.936 1.00 97.94 289 LEU A N 1
ATOM 2311 C CA . LEU A 1 289 ? 20.660 14.495 -19.766 1.00 97.94 289 LEU A CA 1
ATOM 2312 C C . LEU A 1 289 ? 21.202 15.282 -18.564 1.00 97.94 289 LEU A C 1
ATOM 2314 O O . LEU A 1 289 ? 22.369 15.154 -18.205 1.00 97.94 289 LEU A O 1
ATOM 2318 N N . ASP A 1 290 ? 20.333 16.047 -17.905 1.00 98.19 290 ASP A N 1
ATOM 2319 C CA . ASP A 1 290 ? 20.635 16.674 -16.615 1.00 98.19 290 ASP A CA 1
ATOM 2320 C C . ASP A 1 290 ? 20.160 15.788 -15.464 1.00 98.19 290 ASP A C 1
ATOM 2322 O O . ASP A 1 290 ? 19.019 15.323 -15.481 1.00 98.19 290 ASP A O 1
ATOM 2326 N N . VAL A 1 291 ? 20.961 15.656 -14.407 1.00 98.19 291 VAL A N 1
ATOM 2327 C CA . VAL A 1 291 ? 20.478 15.115 -13.128 1.00 98.19 291 VAL A CA 1
ATOM 2328 C C . VAL A 1 291 ? 19.619 16.177 -12.441 1.00 98.19 291 VAL A C 1
ATOM 2330 O O . VAL A 1 291 ? 20.114 17.236 -12.060 1.00 98.19 291 VAL A O 1
ATOM 2333 N N . VAL A 1 292 ? 18.327 15.897 -12.283 1.00 98.12 292 VAL A N 1
ATOM 2334 C CA . VAL A 1 292 ? 17.340 16.811 -11.673 1.00 98.12 292 VAL A CA 1
ATOM 2335 C C . VAL A 1 292 ? 16.840 16.335 -10.312 1.00 98.12 292 VAL A C 1
ATOM 2337 O O . VAL A 1 292 ? 16.200 17.096 -9.590 1.00 98.12 292 VAL A O 1
ATOM 2340 N N . GLY A 1 293 ? 17.133 15.088 -9.951 1.00 97.56 293 GLY A N 1
ATOM 2341 C CA . GLY A 1 293 ? 16.807 14.514 -8.654 1.00 97.56 293 GLY A CA 1
ATOM 2342 C C . GLY A 1 293 ? 17.719 13.336 -8.347 1.00 97.56 293 GLY A C 1
ATOM 2343 O O . GLY A 1 293 ? 18.122 12.603 -9.248 1.00 97.56 293 GLY A O 1
ATOM 2344 N N . ARG A 1 294 ? 18.058 13.169 -7.074 1.00 97.62 294 ARG A N 1
ATOM 2345 C CA . ARG A 1 294 ? 18.793 12.017 -6.549 1.00 97.62 294 ARG A CA 1
ATOM 2346 C C . ARG A 1 294 ? 18.422 11.815 -5.089 1.00 97.62 294 ARG A C 1
ATOM 2348 O O . ARG A 1 294 ? 18.018 12.769 -4.422 1.00 97.62 294 ARG A O 1
ATOM 2355 N N . PHE A 1 295 ? 18.596 10.602 -4.594 1.00 95.00 295 PHE A N 1
ATOM 2356 C CA . PHE A 1 295 ? 18.526 10.344 -3.164 1.00 95.00 295 PHE A CA 1
ATOM 2357 C C . PHE A 1 295 ? 19.808 10.841 -2.472 1.00 95.00 295 PHE A C 1
ATOM 2359 O O . PHE A 1 295 ? 20.905 10.643 -2.989 1.00 95.00 295 PHE A O 1
ATOM 2366 N N . GLU A 1 296 ? 19.683 11.516 -1.324 1.00 91.00 296 GLU A N 1
ATOM 2367 C CA . GLU A 1 296 ? 20.832 12.045 -0.555 1.00 91.00 296 GLU A CA 1
ATOM 2368 C C . GLU A 1 296 ? 20.956 11.426 0.852 1.00 91.00 296 GLU A C 1
ATOM 2370 O O . GLU A 1 296 ? 21.821 11.821 1.634 1.00 91.00 296 GLU A O 1
ATOM 2375 N N . GLY A 1 297 ? 20.084 10.474 1.197 1.00 93.19 297 GLY A N 1
ATOM 2376 C CA . GLY A 1 297 ? 20.015 9.857 2.521 1.00 93.19 297 GLY A CA 1
ATOM 2377 C C . GLY A 1 297 ? 20.638 8.464 2.596 1.00 93.19 297 GLY A C 1
ATOM 2378 O O . GLY A 1 297 ? 21.342 8.014 1.697 1.00 93.19 297 GLY A O 1
ATOM 2379 N N . LEU A 1 298 ? 20.337 7.763 3.691 1.00 95.12 298 LEU A N 1
ATOM 2380 C CA . LEU A 1 298 ? 20.507 6.312 3.778 1.00 95.12 298 LEU A CA 1
ATOM 2381 C C . LEU A 1 298 ? 19.174 5.637 3.449 1.00 95.12 298 LEU A C 1
ATOM 2383 O O . LEU A 1 298 ? 18.154 6.128 3.943 1.00 95.12 298 LEU A O 1
ATOM 2387 N N . PRO A 1 299 ? 19.172 4.524 2.696 1.00 97.38 299 PRO A N 1
ATOM 2388 C CA . PRO A 1 299 ? 17.954 3.771 2.423 1.00 97.38 299 PRO A CA 1
ATOM 2389 C C . PRO A 1 299 ? 17.229 3.403 3.720 1.00 97.38 299 PRO A C 1
ATOM 2391 O O . PRO A 1 299 ? 17.853 3.001 4.709 1.00 97.38 299 PRO A O 1
ATOM 2394 N N . GLU A 1 300 ? 15.909 3.557 3.732 1.00 97.12 300 GLU A N 1
ATOM 2395 C CA . GLU A 1 300 ? 15.079 3.160 4.861 1.00 97.12 300 GLU A CA 1
ATOM 2396 C C . GLU A 1 300 ? 14.983 1.637 4.897 1.00 97.12 300 GLU A C 1
ATOM 2398 O O . GLU A 1 300 ? 14.672 0.996 3.898 1.00 97.12 300 GLU A O 1
ATOM 2403 N N . ARG A 1 301 ? 15.244 1.028 6.054 1.00 96.88 301 ARG A N 1
ATOM 2404 C CA . ARG A 1 301 ? 15.100 -0.420 6.208 1.00 96.88 301 ARG A CA 1
ATOM 2405 C C . ARG A 1 301 ? 13.677 -0.762 6.639 1.00 96.88 301 ARG A C 1
ATOM 2407 O O . ARG A 1 301 ? 13.326 -0.553 7.799 1.00 96.88 301 ARG A O 1
ATOM 2414 N N . LEU A 1 302 ? 12.904 -1.330 5.717 1.00 95.88 302 LEU A N 1
ATOM 2415 C CA . LEU A 1 302 ? 11.493 -1.683 5.896 1.00 95.88 302 LEU A CA 1
ATOM 2416 C C . LEU A 1 302 ? 11.286 -2.986 6.682 1.00 95.88 302 LEU A C 1
ATOM 2418 O O . LEU A 1 302 ? 10.302 -3.129 7.404 1.00 95.88 302 LEU A O 1
ATOM 2422 N N . ASP A 1 303 ? 12.203 -3.945 6.545 1.00 95.50 303 ASP A N 1
ATOM 2423 C CA . ASP A 1 303 ? 12.168 -5.222 7.267 1.00 95.50 303 ASP A CA 1
ATOM 2424 C C . ASP A 1 303 ? 13.578 -5.702 7.598 1.00 95.50 303 ASP A C 1
ATOM 2426 O O . ASP A 1 303 ? 14.524 -5.454 6.849 1.00 95.50 303 A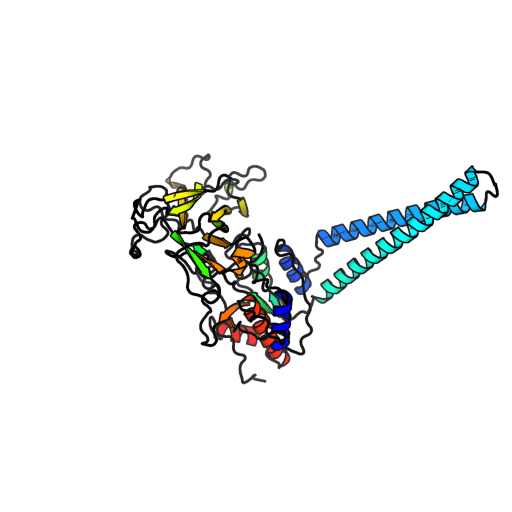SP A O 1
ATOM 2430 N N . ASN A 1 304 ? 13.714 -6.380 8.736 1.00 95.06 304 ASN A N 1
ATOM 2431 C CA . ASN A 1 304 ? 14.985 -6.884 9.239 1.00 95.06 304 ASN A CA 1
ATOM 2432 C C . ASN A 1 304 ? 14.805 -8.287 9.823 1.00 95.06 304 ASN A C 1
ATOM 2434 O O . ASN A 1 304 ? 14.366 -8.454 10.963 1.00 95.06 304 ASN A O 1
ATOM 2438 N N . GLN A 1 305 ? 15.174 -9.288 9.034 1.00 94.44 305 GLN A N 1
ATOM 2439 C CA . GLN A 1 305 ? 15.177 -10.697 9.405 1.00 94.44 305 GLN A CA 1
ATOM 2440 C C . GLN A 1 305 ? 16.616 -11.180 9.627 1.00 94.44 305 GLN A C 1
ATOM 2442 O O . GLN A 1 305 ? 17.559 -10.600 9.083 1.00 94.44 305 GLN A O 1
ATOM 2447 N N . PRO A 1 306 ? 16.823 -12.290 10.359 1.00 94.56 306 PRO A N 1
ATOM 2448 C CA . PRO A 1 306 ? 18.162 -12.821 10.597 1.00 94.56 306 PRO A CA 1
ATOM 2449 C C . PRO A 1 306 ? 18.992 -13.054 9.331 1.00 94.56 306 PRO A C 1
ATOM 2451 O O . PRO A 1 306 ? 20.199 -12.851 9.342 1.00 94.56 306 PRO A O 1
ATOM 2454 N N . ASN A 1 307 ? 18.356 -13.474 8.239 1.00 95.94 307 ASN A N 1
ATOM 2455 C CA . ASN A 1 307 ? 19.014 -13.834 6.985 1.00 95.94 307 ASN A CA 1
ATOM 2456 C C . ASN A 1 307 ? 18.739 -12.859 5.830 1.00 95.94 307 ASN A C 1
ATOM 2458 O O . ASN A 1 307 ? 19.152 -13.144 4.707 1.00 95.94 307 ASN A O 1
ATOM 2462 N N . SER A 1 308 ? 18.027 -11.753 6.062 1.00 96.25 308 SER A N 1
ATOM 2463 C CA . SER A 1 308 ? 17.759 -10.762 5.018 1.00 96.25 308 SER A CA 1
ATOM 2464 C C . SER A 1 308 ? 17.220 -9.452 5.571 1.00 96.25 308 SER A C 1
ATOM 2466 O O . SER A 1 308 ? 16.533 -9.464 6.587 1.00 96.25 308 SER A O 1
ATOM 2468 N N . ALA A 1 309 ? 17.394 -8.356 4.843 1.00 96.94 309 ALA A N 1
ATOM 2469 C CA . ALA A 1 309 ? 16.635 -7.130 5.072 1.00 96.94 309 ALA A CA 1
ATOM 2470 C C . ALA A 1 309 ? 16.075 -6.574 3.765 1.00 96.94 309 ALA A C 1
ATOM 2472 O O . ALA A 1 309 ? 16.608 -6.848 2.691 1.00 96.94 309 ALA A O 1
ATOM 2473 N N . THR A 1 310 ? 15.002 -5.797 3.880 1.00 97.44 310 THR A N 1
ATOM 2474 C CA . THR A 1 310 ? 14.421 -5.047 2.762 1.00 97.44 310 THR A CA 1
ATOM 2475 C C . THR A 1 310 ? 14.690 -3.566 2.973 1.00 97.44 310 THR A C 1
ATOM 2477 O O . THR A 1 310 ? 14.421 -3.047 4.060 1.00 97.44 310 THR A O 1
ATOM 2480 N N . TYR A 1 311 ? 15.200 -2.900 1.944 1.00 98.19 311 TYR A N 1
ATOM 2481 C CA . TYR A 1 311 ? 15.528 -1.477 1.945 1.00 98.19 311 TYR A CA 1
ATOM 2482 C C . TYR A 1 311 ? 14.683 -0.730 0.916 1.00 98.19 311 TYR A C 1
ATOM 2484 O O . TYR A 1 311 ? 14.265 -1.320 -0.080 1.00 98.19 311 TYR A O 1
ATOM 2492 N N . GLU A 1 312 ? 14.444 0.556 1.159 1.00 98.12 312 GLU A N 1
ATOM 2493 C CA . GLU A 1 312 ? 13.738 1.469 0.266 1.00 98.12 312 GLU A CA 1
ATOM 2494 C C . GLU A 1 312 ? 14.478 2.809 0.153 1.00 98.12 312 GLU A C 1
ATOM 2496 O O . GLU A 1 312 ? 14.811 3.444 1.153 1.00 98.12 312 GLU A O 1
ATOM 2501 N N . GLU A 1 313 ? 14.701 3.268 -1.075 1.00 97.75 313 GLU A N 1
ATOM 2502 C CA . GLU A 1 313 ? 15.053 4.656 -1.377 1.00 97.75 313 GLU A CA 1
ATOM 2503 C C . GLU A 1 313 ? 13.866 5.363 -2.014 1.00 97.75 313 GLU A C 1
ATOM 2505 O O . GLU A 1 313 ? 13.166 4.781 -2.839 1.00 97.75 313 GLU A O 1
ATOM 2510 N N . THR A 1 314 ? 13.667 6.639 -1.680 1.00 97.88 314 THR A N 1
ATOM 2511 C CA . THR A 1 314 ? 12.605 7.456 -2.274 1.00 97.88 314 THR A CA 1
ATOM 2512 C C . THR A 1 314 ? 13.167 8.763 -2.814 1.00 97.88 314 THR A C 1
ATOM 2514 O O . THR A 1 314 ? 13.808 9.519 -2.085 1.00 97.88 314 THR A O 1
ATOM 2517 N N . VAL A 1 315 ? 12.878 9.066 -4.079 1.00 98.19 315 VAL A N 1
ATOM 2518 C CA . VAL A 1 315 ? 13.210 10.342 -4.723 1.00 98.19 315 VAL A CA 1
ATOM 2519 C C . VAL A 1 315 ? 11.924 11.045 -5.125 1.00 98.19 315 VAL A C 1
ATOM 2521 O O . VAL A 1 315 ? 11.117 10.509 -5.880 1.00 98.19 315 VAL A O 1
ATOM 2524 N N . GLU A 1 316 ? 11.743 12.272 -4.649 1.00 98.00 316 GLU A N 1
ATOM 2525 C CA . GLU A 1 316 ? 10.661 13.147 -5.093 1.00 98.00 316 GLU A CA 1
ATOM 2526 C C . GLU A 1 316 ? 11.213 14.290 -5.931 1.00 98.00 316 GLU A C 1
ATOM 2528 O O . GLU A 1 316 ? 12.195 14.929 -5.555 1.00 98.00 316 GLU A O 1
ATOM 2533 N N . PHE A 1 317 ? 10.549 14.588 -7.043 1.00 98.12 317 PHE A N 1
ATOM 2534 C CA . PHE A 1 317 ? 10.894 15.735 -7.871 1.00 98.12 317 PHE A CA 1
ATOM 2535 C C . PHE A 1 317 ? 9.649 16.409 -8.448 1.00 98.12 317 PHE A C 1
ATOM 2537 O O . PHE A 1 317 ? 8.565 15.827 -8.546 1.00 98.12 317 PHE A O 1
ATOM 2544 N N . LEU A 1 318 ? 9.817 17.673 -8.826 1.00 98.38 318 LEU A N 1
ATOM 2545 C CA . LEU A 1 318 ? 8.821 18.445 -9.556 1.00 98.38 318 LEU A CA 1
ATOM 2546 C C . LEU A 1 318 ? 9.212 18.469 -11.036 1.00 98.38 318 LEU A C 1
ATOM 2548 O O . LEU A 1 318 ? 10.321 18.887 -11.372 1.00 98.38 318 LEU A O 1
ATOM 2552 N N . ALA A 1 319 ? 8.311 18.051 -11.922 1.00 98.25 319 ALA A N 1
ATOM 2553 C CA . ALA A 1 319 ? 8.530 18.114 -13.364 1.00 98.25 319 ALA A CA 1
ATOM 2554 C C . ALA A 1 319 ? 8.391 19.562 -13.877 1.00 98.25 319 ALA A C 1
ATOM 2556 O O . ALA A 1 319 ? 7.350 19.942 -14.414 1.00 98.25 319 ALA A O 1
ATOM 2557 N N . ASP A 1 320 ? 9.405 20.404 -13.652 1.00 97.12 320 ASP A N 1
ATOM 2558 C CA . ASP A 1 320 ? 9.397 21.813 -14.061 1.00 97.12 320 ASP A CA 1
ATOM 2559 C C . ASP A 1 320 ? 10.645 22.214 -14.878 1.00 97.12 320 ASP A C 1
ATOM 2561 O O . ASP A 1 320 ? 11.767 22.163 -14.362 1.00 97.12 320 ASP A O 1
ATOM 2565 N N . PRO A 1 321 ? 10.478 22.634 -16.150 1.00 97.31 321 PRO A N 1
ATOM 2566 C CA . PRO A 1 321 ? 9.256 22.560 -16.954 1.00 97.31 321 PRO A CA 1
ATOM 2567 C C . PRO A 1 321 ? 8.878 21.108 -17.278 1.00 97.31 321 PRO A C 1
ATOM 2569 O O . PRO A 1 321 ? 9.715 20.212 -17.218 1.00 97.31 321 PRO A O 1
ATOM 2572 N N . GLY A 1 322 ? 7.630 20.884 -17.695 1.00 97.88 322 GLY A N 1
ATOM 2573 C CA . GLY A 1 322 ? 7.207 19.581 -18.219 1.00 97.88 322 GLY A CA 1
ATOM 2574 C C . GLY A 1 322 ? 8.063 19.128 -19.409 1.00 97.88 322 GLY A C 1
ATOM 2575 O O . GLY A 1 322 ? 8.688 19.950 -20.086 1.00 97.88 322 GLY A O 1
ATOM 2576 N N . GLY A 1 323 ? 8.099 17.821 -19.668 1.00 97.81 323 GLY A N 1
ATOM 2577 C CA . GLY A 1 323 ? 8.903 17.262 -20.757 1.00 97.81 323 GLY A CA 1
ATOM 2578 C C . GLY A 1 323 ? 9.366 15.830 -20.518 1.00 97.81 323 GLY A C 1
ATOM 2579 O O . GLY A 1 323 ? 8.710 15.051 -19.826 1.00 97.81 323 GLY A O 1
ATOM 2580 N N . ARG A 1 324 ? 10.517 15.490 -21.103 1.00 97.94 324 ARG A N 1
ATOM 2581 C CA . ARG A 1 324 ? 11.106 14.151 -21.065 1.00 97.94 324 ARG A CA 1
ATOM 2582 C C . ARG A 1 324 ? 11.961 13.926 -19.831 1.00 97.94 324 ARG A C 1
ATOM 2584 O O . ARG A 1 324 ? 12.979 14.592 -19.639 1.00 97.94 324 ARG A O 1
ATOM 2591 N N . TYR A 1 325 ? 11.572 12.921 -19.059 1.00 98.62 325 TYR A N 1
ATOM 2592 C CA . TYR A 1 325 ? 12.294 12.469 -17.880 1.00 98.62 325 TYR A CA 1
ATOM 2593 C C . TYR A 1 325 ? 12.599 10.983 -17.990 1.00 98.62 325 TYR A C 1
ATOM 2595 O O . TYR A 1 325 ? 11.872 10.228 -18.639 1.00 98.62 325 TYR A O 1
ATOM 2603 N N . ALA A 1 326 ? 13.673 10.567 -17.343 1.00 98.44 326 ALA A N 1
ATOM 2604 C CA . ALA A 1 326 ? 14.069 9.181 -17.242 1.00 98.44 326 ALA A CA 1
ATOM 2605 C C . ALA A 1 326 ? 14.674 8.903 -15.872 1.00 98.44 326 ALA A C 1
ATOM 2607 O O . ALA A 1 326 ? 14.958 9.825 -15.106 1.00 98.44 326 ALA A O 1
ATOM 2608 N N . ILE A 1 327 ? 14.873 7.627 -15.582 1.00 98.62 327 ILE A N 1
ATOM 2609 C CA . ILE A 1 327 ? 15.596 7.187 -14.399 1.00 98.62 327 ILE A CA 1
ATOM 2610 C C . ILE A 1 327 ? 16.823 6.375 -14.788 1.00 98.62 327 ILE A C 1
ATOM 2612 O O . ILE A 1 327 ? 16.844 5.736 -15.842 1.00 98.62 327 ILE A O 1
ATOM 2616 N N . GLN A 1 328 ? 17.809 6.391 -13.902 1.00 98.44 328 GLN A N 1
ATOM 2617 C CA . GLN A 1 328 ? 18.984 5.532 -13.936 1.00 98.44 328 GLN A CA 1
ATOM 2618 C C . GLN A 1 328 ? 19.258 5.062 -12.509 1.00 98.44 328 GLN A C 1
ATOM 2620 O O . GLN A 1 328 ? 19.129 5.844 -11.566 1.00 98.44 328 GLN A O 1
ATOM 2625 N N . VAL A 1 329 ? 19.617 3.792 -12.343 1.00 98.50 329 VAL A N 1
ATOM 2626 C CA . VAL A 1 329 ? 20.118 3.277 -11.065 1.00 98.50 329 VAL A CA 1
ATOM 2627 C C . VAL A 1 329 ? 21.623 3.161 -11.192 1.00 98.50 329 VAL A C 1
ATOM 2629 O O . VAL A 1 329 ? 22.107 2.517 -12.119 1.00 98.50 329 VAL A O 1
ATOM 2632 N N . VAL A 1 330 ? 22.351 3.800 -10.284 1.00 98.44 330 VAL A N 1
ATOM 2633 C CA . VAL A 1 330 ? 23.813 3.726 -10.221 1.00 98.44 330 VAL A CA 1
ATOM 2634 C C . VAL A 1 330 ? 24.232 3.054 -8.927 1.00 98.44 330 VAL A C 1
ATOM 2636 O O . VAL A 1 330 ? 23.533 3.170 -7.924 1.00 98.44 330 VAL A O 1
ATOM 2639 N N . GLY A 1 331 ? 25.357 2.354 -8.919 1.00 96.88 331 GLY A N 1
ATOM 2640 C CA . GLY A 1 331 ? 25.821 1.664 -7.729 1.00 96.88 331 GLY A CA 1
ATOM 2641 C C . GLY A 1 331 ? 26.550 0.366 -8.005 1.00 96.88 331 GLY A C 1
ATOM 2642 O O . GLY A 1 331 ? 26.880 0.040 -9.139 1.00 96.88 331 GLY A O 1
ATOM 2643 N N . GLN A 1 332 ? 26.803 -0.378 -6.932 1.00 96.56 332 GLN A N 1
ATOM 2644 C CA . GLN A 1 332 ? 27.442 -1.689 -7.000 1.00 96.56 332 GLN A CA 1
ATOM 2645 C C . GLN A 1 332 ? 26.766 -2.669 -6.045 1.00 96.56 332 GLN A C 1
ATOM 2647 O O . GLN A 1 332 ? 26.454 -2.332 -4.897 1.00 96.56 332 GLN A O 1
ATOM 2652 N N . VAL A 1 333 ? 26.594 -3.903 -6.517 1.00 96.88 333 VAL A N 1
ATOM 2653 C CA . VAL A 1 333 ? 26.160 -5.038 -5.700 1.00 96.88 333 VAL A CA 1
ATOM 2654 C C . VAL A 1 333 ? 27.404 -5.785 -5.216 1.00 96.88 333 VAL A C 1
ATOM 2656 O O . VAL A 1 333 ? 28.221 -6.212 -6.035 1.00 96.88 333 VAL A O 1
ATOM 2659 N N . PRO A 1 334 ? 27.601 -5.953 -3.900 1.00 95.88 334 PRO A N 1
ATOM 2660 C CA . PRO A 1 334 ? 28.768 -6.648 -3.384 1.00 95.88 334 PRO A CA 1
ATOM 2661 C C . PRO A 1 334 ? 28.712 -8.140 -3.703 1.00 95.88 334 PRO A C 1
ATOM 2663 O O . PRO A 1 334 ? 27.655 -8.769 -3.671 1.00 95.88 334 PRO A O 1
ATOM 2666 N N . ALA A 1 335 ? 29.890 -8.735 -3.896 1.00 93.44 335 ALA A N 1
ATOM 2667 C CA . ALA A 1 335 ? 30.042 -10.151 -4.239 1.00 93.44 335 ALA A CA 1
ATOM 2668 C C . ALA A 1 335 ? 29.527 -11.135 -3.165 1.00 93.44 335 ALA A C 1
ATOM 2670 O O . ALA A 1 335 ? 29.419 -12.332 -3.432 1.00 93.44 335 ALA A O 1
ATOM 2671 N N . GLY A 1 336 ? 29.237 -10.672 -1.944 1.00 95.56 336 GLY A N 1
ATOM 2672 C CA . GLY A 1 336 ? 28.801 -11.534 -0.853 1.00 95.56 336 GLY A CA 1
ATOM 2673 C C . GLY A 1 336 ? 27.836 -10.878 0.126 1.00 95.56 336 GLY A C 1
ATOM 2674 O O . GLY A 1 336 ? 27.645 -9.669 0.131 1.00 95.56 336 GLY A O 1
ATOM 2675 N N . ILE A 1 337 ? 27.279 -11.714 0.999 1.00 96.88 337 ILE A N 1
ATOM 2676 C CA . ILE A 1 337 ? 26.246 -11.362 1.991 1.00 96.88 337 ILE A CA 1
ATOM 2677 C C . ILE A 1 337 ? 26.798 -10.891 3.349 1.00 96.88 337 ILE A C 1
ATOM 2679 O O . ILE A 1 337 ? 26.076 -10.859 4.346 1.00 96.88 337 ILE A O 1
ATOM 2683 N N . ARG A 1 338 ? 28.110 -10.639 3.436 1.00 96.12 338 ARG A N 1
ATOM 2684 C CA . ARG A 1 338 ? 28.797 -10.255 4.677 1.00 96.12 338 ARG A CA 1
ATOM 2685 C C . ARG A 1 338 ? 29.170 -8.775 4.641 1.00 96.12 338 ARG A C 1
ATOM 2687 O O . ARG A 1 338 ? 29.547 -8.292 3.576 1.00 96.12 338 ARG A O 1
ATOM 2694 N N . PRO A 1 339 ? 29.154 -8.073 5.788 1.00 95.25 339 PRO A N 1
ATOM 2695 C CA . PRO A 1 339 ? 29.554 -6.674 5.843 1.00 95.25 339 PRO A CA 1
ATOM 2696 C C . PRO A 1 339 ? 30.993 -6.473 5.337 1.00 95.25 339 PRO A C 1
ATOM 2698 O O . PRO A 1 339 ? 31.866 -7.265 5.704 1.00 95.25 339 PRO A O 1
ATOM 2701 N N . PRO A 1 340 ? 31.294 -5.383 4.603 1.00 92.38 340 PRO A N 1
ATOM 2702 C CA . PRO A 1 340 ? 32.643 -5.113 4.088 1.00 92.38 340 PRO A CA 1
ATOM 2703 C C . PRO A 1 340 ? 33.728 -5.022 5.173 1.00 92.38 340 PRO A C 1
ATOM 2705 O O . PRO A 1 340 ? 34.903 -5.260 4.914 1.00 92.38 340 PRO A O 1
ATOM 2708 N N . SER A 1 341 ? 33.335 -4.697 6.410 1.00 92.81 341 SER A N 1
ATOM 2709 C CA . SER A 1 341 ? 34.234 -4.627 7.570 1.00 92.81 341 SER A CA 1
ATOM 2710 C C . SER A 1 341 ? 34.675 -5.992 8.111 1.00 92.81 341 SER A C 1
ATOM 2712 O O . SER A 1 341 ? 35.549 -6.043 8.977 1.00 92.81 341 SER A O 1
ATOM 2714 N N . VAL A 1 342 ? 34.088 -7.095 7.631 1.00 93.12 342 VAL A N 1
ATOM 2715 C CA . VAL A 1 342 ? 34.401 -8.457 8.071 1.00 93.12 342 VAL A CA 1
ATOM 2716 C C . VAL A 1 342 ? 35.269 -9.153 7.018 1.00 93.12 342 VAL A C 1
ATOM 2718 O O . VAL A 1 342 ? 34.763 -9.518 5.951 1.00 93.12 342 VAL A O 1
ATOM 2721 N N . PRO A 1 343 ? 36.555 -9.422 7.313 1.00 92.62 343 PRO A N 1
ATOM 2722 C CA . PRO A 1 343 ? 37.423 -10.159 6.405 1.00 92.62 343 PRO A CA 1
ATOM 2723 C C . PRO A 1 343 ? 36.816 -11.518 6.055 1.00 92.62 343 PRO A C 1
ATOM 2725 O O . PRO A 1 343 ? 36.509 -12.326 6.933 1.00 92.62 343 PRO A O 1
ATOM 2728 N N . SER A 1 344 ? 36.640 -11.774 4.762 1.00 92.19 344 SER A N 1
ATOM 2729 C CA . SER A 1 344 ? 36.091 -13.029 4.254 1.00 92.19 344 SER A CA 1
ATOM 2730 C C . SER A 1 344 ? 36.980 -13.551 3.137 1.00 92.19 344 SER A C 1
ATOM 2732 O O . SER A 1 344 ? 37.298 -12.821 2.201 1.00 92.19 344 SER A O 1
ATOM 2734 N N . LEU A 1 345 ? 37.390 -14.818 3.237 1.00 94.44 345 LEU A N 1
ATOM 2735 C CA . LEU A 1 345 ? 38.106 -15.483 2.150 1.00 94.44 345 LEU A CA 1
ATOM 2736 C C . LEU A 1 345 ? 37.177 -15.575 0.927 1.00 94.44 345 LEU A C 1
ATOM 2738 O O . LEU A 1 345 ? 36.016 -15.942 1.116 1.00 94.44 345 LEU A O 1
ATOM 2742 N N . PRO A 1 346 ? 37.656 -15.320 -0.306 1.00 93.69 346 PRO A N 1
ATOM 2743 C CA . PRO A 1 346 ? 36.819 -15.374 -1.508 1.00 93.69 346 PRO A CA 1
ATOM 2744 C C . PRO A 1 346 ? 36.040 -16.688 -1.664 1.00 93.69 346 PRO A C 1
ATOM 2746 O O . PRO A 1 346 ? 34.862 -16.670 -1.990 1.00 93.69 346 PRO A O 1
ATOM 2749 N N . ILE A 1 347 ? 36.651 -17.829 -1.316 1.00 94.19 347 ILE A N 1
ATOM 2750 C CA . ILE A 1 347 ? 36.006 -19.155 -1.378 1.00 94.19 347 ILE A CA 1
ATOM 2751 C C . ILE A 1 347 ? 34.826 -19.328 -0.401 1.00 94.19 347 ILE A C 1
ATOM 2753 O O . ILE A 1 347 ? 34.028 -20.246 -0.551 1.00 94.19 347 ILE A O 1
ATOM 2757 N N . LEU A 1 348 ? 34.718 -18.465 0.614 1.00 91.38 348 LEU A N 1
ATOM 2758 C CA . LEU A 1 348 ? 33.625 -18.467 1.590 1.00 91.38 348 LEU A CA 1
ATOM 2759 C C . LEU A 1 348 ? 32.551 -17.416 1.275 1.00 91.38 348 LEU A C 1
ATOM 2761 O O . LEU A 1 348 ? 31.552 -17.343 1.997 1.00 91.38 348 LEU A O 1
ATOM 2765 N N . GLN A 1 349 ? 32.744 -16.585 0.245 1.00 92.44 349 GLN A N 1
ATOM 2766 C CA . GLN A 1 349 ? 31.738 -15.615 -0.172 1.00 92.44 349 GLN A CA 1
ATOM 2767 C C . GLN A 1 349 ? 30.564 -16.353 -0.815 1.00 92.44 349 GLN A C 1
ATOM 2769 O O . GLN A 1 349 ? 30.721 -17.109 -1.771 1.00 92.44 349 GLN A O 1
ATOM 2774 N N . LYS A 1 350 ? 29.370 -16.145 -0.260 1.00 93.69 350 LYS A N 1
ATOM 2775 C CA . LYS A 1 350 ? 28.127 -16.631 -0.855 1.00 93.69 350 LYS A CA 1
ATOM 2776 C C . LYS A 1 350 ? 27.628 -15.573 -1.827 1.00 93.69 350 LYS A C 1
ATOM 2778 O O . LYS A 1 350 ? 27.245 -14.495 -1.377 1.00 93.69 350 LYS A O 1
ATOM 2783 N N . GLY A 1 351 ? 27.645 -15.897 -3.117 1.00 92.50 351 GLY A N 1
ATOM 2784 C CA . GLY A 1 351 ? 26.987 -15.085 -4.134 1.00 92.50 351 GLY A CA 1
ATOM 2785 C C . GLY A 1 351 ? 25.479 -15.020 -3.893 1.00 92.50 351 GLY A C 1
ATOM 2786 O O . GLY A 1 351 ? 24.900 -15.897 -3.244 1.00 92.50 351 GLY A O 1
ATOM 2787 N N . TRP A 1 352 ? 24.859 -13.964 -4.397 1.00 95.81 352 TRP A N 1
ATOM 2788 C CA . TRP A 1 352 ? 23.426 -13.731 -4.300 1.00 95.81 352 TRP A CA 1
ATOM 2789 C C . TRP A 1 352 ? 22.969 -12.891 -5.489 1.00 95.81 352 TRP A C 1
ATOM 2791 O O . TRP A 1 352 ? 23.777 -12.238 -6.148 1.00 95.81 352 TRP A O 1
ATOM 2801 N N . GLU A 1 353 ? 21.673 -12.940 -5.763 1.00 95.75 353 GLU A N 1
ATOM 2802 C CA . GLU A 1 353 ? 21.035 -12.159 -6.813 1.00 95.75 353 GLU A CA 1
ATOM 2803 C C . GLU A 1 353 ? 20.183 -11.064 -6.180 1.00 95.75 353 GLU A C 1
ATOM 2805 O O . GLU A 1 353 ? 19.444 -11.309 -5.222 1.00 95.75 353 GLU A O 1
ATOM 2810 N N . LEU A 1 354 ? 20.285 -9.858 -6.7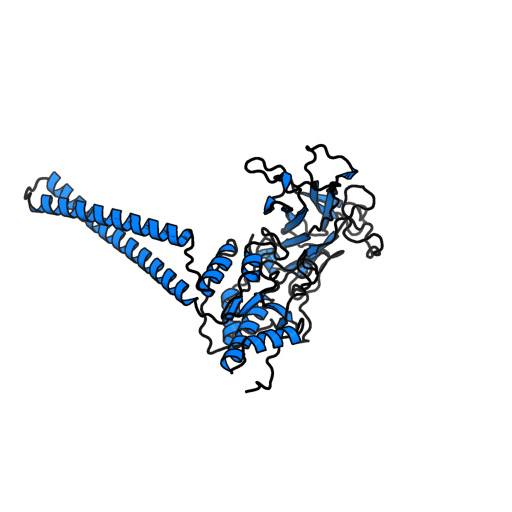27 1.00 96.94 354 LEU A N 1
ATOM 2811 C CA . LEU A 1 354 ? 19.528 -8.701 -6.283 1.00 96.94 354 LEU A CA 1
ATOM 2812 C C . LEU A 1 354 ? 18.403 -8.416 -7.282 1.00 96.94 354 LEU A C 1
ATOM 2814 O O . LEU A 1 354 ? 18.665 -8.238 -8.469 1.00 96.94 354 LEU A O 1
ATOM 2818 N N . TYR A 1 355 ? 17.172 -8.299 -6.789 1.00 97.12 355 TYR A N 1
ATOM 2819 C CA . TYR A 1 355 ? 15.994 -7.951 -7.587 1.00 97.12 355 TYR A CA 1
ATOM 2820 C C . TYR A 1 355 ? 15.425 -6.604 -7.126 1.00 97.12 355 TYR A C 1
ATOM 2822 O O . TYR A 1 355 ? 14.547 -6.580 -6.259 1.00 97.12 355 TYR A O 1
ATOM 2830 N N . PRO A 1 356 ? 15.931 -5.467 -7.640 1.00 97.56 356 PRO A N 1
ATOM 2831 C CA . PRO A 1 356 ? 15.308 -4.179 -7.385 1.00 97.56 356 PRO A CA 1
ATOM 2832 C C . PRO A 1 356 ? 13.891 -4.127 -7.965 1.00 97.56 356 PRO A C 1
ATOM 2834 O O . PRO A 1 356 ? 13.587 -4.679 -9.027 1.00 97.56 356 PRO A O 1
ATOM 2837 N N . ARG A 1 357 ? 13.019 -3.410 -7.267 1.00 97.56 357 ARG A N 1
ATOM 2838 C CA . ARG A 1 357 ? 11.704 -2.994 -7.733 1.00 97.56 357 ARG A CA 1
ATOM 2839 C C . ARG A 1 357 ? 11.629 -1.483 -7.647 1.00 97.56 357 ARG A C 1
ATOM 2841 O O . ARG A 1 357 ? 11.760 -0.922 -6.566 1.00 97.56 357 ARG A O 1
ATOM 2848 N N . ILE A 1 358 ? 11.363 -0.837 -8.769 1.00 98.25 358 ILE A N 1
ATOM 2849 C CA . ILE A 1 358 ? 11.187 0.604 -8.860 1.00 98.25 358 ILE A CA 1
ATOM 2850 C C . ILE A 1 358 ? 9.723 0.887 -9.157 1.00 98.25 358 ILE A C 1
ATOM 2852 O O . ILE A 1 358 ? 9.141 0.289 -10.059 1.00 98.25 358 ILE A O 1
ATOM 2856 N N . PHE A 1 359 ? 9.131 1.802 -8.406 1.00 97.75 359 PHE A N 1
ATOM 2857 C CA . PHE A 1 359 ? 7.753 2.232 -8.561 1.00 97.75 359 PHE A CA 1
ATOM 2858 C C . PHE A 1 359 ? 7.695 3.741 -8.756 1.00 97.75 359 PHE A C 1
ATOM 2860 O O . PHE A 1 359 ? 8.427 4.479 -8.102 1.00 97.75 359 PHE A O 1
ATOM 2867 N N . VAL A 1 360 ? 6.839 4.202 -9.666 1.00 98.12 360 VAL A N 1
ATOM 2868 C CA . VAL A 1 360 ? 6.639 5.625 -9.950 1.00 98.12 360 VAL A CA 1
ATOM 2869 C C . VAL A 1 360 ? 5.194 6.017 -9.684 1.00 98.12 360 VAL A C 1
ATOM 2871 O O . VAL A 1 360 ? 4.276 5.376 -10.182 1.00 98.12 360 VAL A O 1
ATOM 2874 N N . GLU A 1 361 ? 4.965 7.101 -8.950 1.00 97.19 361 GLU A N 1
ATOM 2875 C CA . GLU A 1 361 ? 3.629 7.663 -8.737 1.00 97.19 361 GLU A CA 1
ATOM 2876 C C . GLU A 1 361 ? 3.622 9.191 -8.797 1.00 97.19 361 GLU A C 1
ATOM 2878 O O . GLU A 1 361 ? 4.621 9.863 -8.546 1.00 97.19 361 GLU A O 1
ATOM 2883 N N . ALA A 1 362 ? 2.466 9.761 -9.129 1.00 96.62 362 ALA A N 1
ATOM 2884 C CA . ALA A 1 362 ? 2.198 11.162 -8.838 1.00 96.62 362 ALA A CA 1
ATOM 2885 C C . ALA A 1 362 ? 1.752 11.260 -7.378 1.00 96.62 362 ALA A C 1
ATOM 2887 O O . ALA A 1 362 ? 0.949 10.437 -6.954 1.00 96.62 362 ALA A O 1
ATOM 2888 N N . VAL A 1 363 ? 2.225 12.252 -6.619 1.00 94.56 363 VAL A N 1
ATOM 2889 C CA . VAL A 1 363 ? 1.896 12.386 -5.183 1.00 94.56 363 VAL A CA 1
ATOM 2890 C C . VAL A 1 363 ? 0.946 13.533 -4.875 1.00 94.56 363 VAL A C 1
ATOM 2892 O O . VAL A 1 363 ? 0.208 13.478 -3.890 1.00 94.56 363 VAL A O 1
ATOM 2895 N N . ASP A 1 364 ? 0.930 14.575 -5.706 1.00 93.19 364 ASP A N 1
ATOM 2896 C CA . ASP A 1 364 ? 0.016 15.690 -5.502 1.00 93.19 364 ASP A CA 1
ATOM 2897 C C . ASP A 1 364 ? -1.392 15.363 -6.044 1.00 93.19 364 ASP A C 1
ATOM 2899 O O . ASP A 1 364 ? -1.526 14.672 -7.061 1.00 93.19 364 ASP A O 1
ATOM 2903 N N . PRO A 1 365 ? -2.465 15.849 -5.388 1.00 89.25 365 PRO A N 1
ATOM 2904 C CA . PRO A 1 365 ? -3.831 15.548 -5.809 1.00 89.25 365 PRO A CA 1
ATOM 2905 C C . PRO A 1 365 ? -4.164 15.980 -7.241 1.00 89.25 365 PRO A C 1
ATOM 2907 O O . PRO A 1 365 ? -4.942 15.297 -7.900 1.00 89.25 365 PRO A O 1
ATOM 2910 N N . ALA A 1 366 ? -3.598 17.088 -7.731 1.00 91.12 366 ALA A N 1
ATOM 2911 C CA . ALA A 1 366 ? -3.925 17.608 -9.056 1.00 91.12 366 ALA A CA 1
ATOM 2912 C C . ALA A 1 366 ? -3.386 16.683 -10.156 1.00 91.12 366 ALA A C 1
ATOM 2914 O O . ALA A 1 366 ? -4.127 16.297 -11.060 1.00 91.12 366 ALA A O 1
ATOM 2915 N N . SER A 1 367 ? -2.131 16.252 -10.035 1.00 93.06 367 SER A N 1
ATOM 2916 C CA . SER A 1 367 ? -1.512 15.294 -10.954 1.00 93.06 367 SER A CA 1
ATOM 2917 C C . SER A 1 367 ? -2.199 13.933 -10.894 1.00 93.06 367 SER A C 1
ATOM 2919 O O . SER A 1 367 ? -2.536 13.378 -11.935 1.00 93.06 367 SER A O 1
ATOM 2921 N N . ARG A 1 368 ? -2.500 13.436 -9.686 1.00 89.88 368 ARG A N 1
ATOM 2922 C CA . ARG A 1 368 ? -3.228 12.170 -9.476 1.00 89.88 368 ARG A CA 1
ATOM 2923 C C . ARG A 1 368 ? -4.623 12.163 -10.104 1.00 89.88 368 ARG A C 1
ATOM 2925 O O . ARG A 1 368 ? -5.110 11.107 -10.479 1.00 89.88 368 ARG A O 1
ATOM 2932 N N . GLN A 1 369 ? -5.269 13.323 -10.227 1.00 87.19 369 GLN A N 1
ATOM 2933 C CA . GLN A 1 369 ? -6.557 13.465 -10.917 1.00 87.19 369 GLN A CA 1
ATOM 2934 C C . GLN A 1 369 ? -6.417 13.608 -12.441 1.00 87.19 369 GLN A C 1
ATOM 2936 O O . GLN A 1 369 ? -7.374 13.334 -13.161 1.00 87.19 369 GLN A O 1
ATOM 2941 N N . ALA A 1 370 ? -5.251 14.021 -12.942 1.00 91.25 370 ALA A N 1
ATOM 2942 C CA . ALA A 1 370 ? -4.999 14.199 -14.371 1.00 91.25 370 ALA A CA 1
ATOM 2943 C C . ALA A 1 370 ? -4.527 12.911 -15.072 1.00 91.25 370 ALA A C 1
ATOM 2945 O O . ALA A 1 370 ? -4.659 12.787 -16.291 1.00 91.25 370 ALA A O 1
ATOM 2946 N N . GLY A 1 371 ? -3.965 11.959 -14.329 1.00 94.12 371 GLY A N 1
ATOM 2947 C CA . GLY A 1 371 ? -3.434 10.708 -14.861 1.00 94.12 371 GLY A CA 1
ATOM 2948 C C . GLY A 1 371 ? -2.414 10.077 -13.922 1.00 94.12 371 GLY A C 1
ATOM 2949 O O . GLY A 1 371 ? -2.414 10.335 -12.719 1.00 94.12 371 GLY A O 1
ATOM 2950 N N . ARG A 1 372 ? -1.527 9.257 -14.486 1.00 95.81 372 ARG A N 1
ATOM 2951 C CA . ARG A 1 372 ? -0.438 8.606 -13.748 1.00 95.81 372 ARG A CA 1
ATOM 2952 C C . ARG A 1 372 ? 0.868 8.603 -14.543 1.00 95.81 372 ARG A C 1
ATOM 2954 O O . ARG A 1 372 ? 0.814 8.516 -15.773 1.00 95.81 372 ARG A O 1
ATOM 2961 N N . PRO A 1 373 ? 2.034 8.666 -13.884 1.00 98.00 373 PRO A N 1
ATOM 2962 C CA . PRO A 1 373 ? 3.299 8.387 -14.552 1.00 98.00 373 PRO A CA 1
ATOM 2963 C C . PRO A 1 373 ? 3.394 6.893 -14.884 1.00 98.00 373 PRO A C 1
ATOM 2965 O O . PRO A 1 373 ? 2.767 6.086 -14.214 1.00 98.00 373 PRO A O 1
ATOM 2968 N N . ILE A 1 374 ? 4.156 6.511 -15.905 1.00 98.19 374 ILE A N 1
ATOM 2969 C CA . ILE A 1 374 ? 4.424 5.108 -16.268 1.00 98.19 374 ILE A CA 1
ATOM 2970 C C . ILE A 1 374 ? 5.850 4.954 -16.801 1.00 98.19 374 ILE A C 1
ATOM 2972 O O . ILE A 1 374 ? 6.440 5.924 -17.278 1.00 98.19 374 ILE A O 1
ATOM 2976 N N . PHE A 1 375 ? 6.380 3.735 -16.805 1.00 98.06 375 PHE A N 1
ATOM 2977 C CA . PHE A 1 375 ? 7.588 3.391 -17.551 1.00 98.06 375 PHE A CA 1
ATOM 2978 C C . PHE A 1 375 ? 7.271 3.209 -19.039 1.00 98.06 375 PHE A C 1
ATOM 2980 O O . PHE A 1 375 ? 6.351 2.482 -19.418 1.00 98.06 375 PHE A O 1
ATOM 2987 N N . LEU A 1 376 ? 8.035 3.872 -19.908 1.00 96.50 376 LEU A N 1
ATOM 2988 C CA . LEU A 1 376 ? 7.847 3.779 -21.356 1.00 96.50 376 LEU A CA 1
ATOM 2989 C C . LEU A 1 376 ? 8.675 2.661 -21.977 1.00 96.50 376 LEU A C 1
ATOM 2991 O O . LEU A 1 376 ? 8.163 1.961 -22.854 1.00 96.50 376 LEU A O 1
ATOM 2995 N N . ASP A 1 377 ? 9.931 2.506 -21.556 1.00 95.62 377 ASP A N 1
ATOM 2996 C CA . ASP A 1 377 ? 10.910 1.679 -22.268 1.00 95.62 377 ASP A CA 1
ATOM 2997 C C . ASP A 1 377 ? 11.010 0.268 -21.708 1.00 95.62 377 ASP A C 1
ATOM 2999 O O . ASP A 1 377 ? 10.995 -0.705 -22.458 1.00 95.62 377 ASP A O 1
ATOM 3003 N N . TYR A 1 378 ? 11.058 0.139 -20.392 1.00 95.56 378 TYR A N 1
ATOM 3004 C CA . TYR A 1 378 ? 11.169 -1.154 -19.737 1.00 95.56 378 TYR A CA 1
ATOM 3005 C C . TYR A 1 378 ? 10.162 -1.162 -18.594 1.00 95.56 378 TYR A C 1
ATOM 3007 O O . TYR A 1 378 ? 10.515 -0.939 -17.449 1.00 95.56 378 TYR A O 1
ATOM 3015 N N . ALA A 1 379 ? 8.876 -1.305 -18.910 1.00 93.69 379 ALA A N 1
ATOM 3016 C CA . ALA A 1 379 ? 7.866 -1.619 -17.903 1.00 93.69 379 ALA A CA 1
ATOM 3017 C C . ALA A 1 379 ? 7.827 -3.137 -17.711 1.00 93.69 379 ALA A C 1
ATOM 3019 O O . ALA A 1 379 ? 7.991 -3.881 -18.683 1.00 93.69 379 ALA A O 1
ATOM 3020 N N . THR A 1 380 ? 7.583 -3.597 -16.488 1.00 95.12 380 THR A N 1
ATOM 3021 C CA . THR A 1 380 ? 7.356 -5.019 -16.206 1.00 95.12 380 THR A CA 1
ATOM 3022 C C . THR A 1 380 ? 6.050 -5.195 -15.456 1.00 95.12 380 THR A C 1
ATOM 3024 O O . THR A 1 380 ? 5.682 -4.362 -14.636 1.00 95.12 380 THR A O 1
ATOM 3027 N N . HIS A 1 381 ? 5.394 -6.329 -15.677 1.00 93.12 381 HIS A N 1
ATOM 3028 C CA . HIS A 1 381 ? 4.261 -6.748 -14.850 1.00 93.12 381 HIS A CA 1
ATOM 3029 C C . HIS A 1 381 ? 4.725 -7.238 -13.462 1.00 93.12 381 HIS A C 1
ATOM 3031 O O . HIS A 1 381 ? 3.989 -7.162 -12.483 1.00 93.12 381 HIS A O 1
ATOM 3037 N N . LEU A 1 382 ? 5.979 -7.703 -13.349 1.00 93.38 382 LEU A N 1
ATOM 3038 C CA . LEU A 1 382 ? 6.559 -8.142 -12.079 1.00 93.38 382 LEU A CA 1
ATOM 3039 C C . LEU A 1 382 ? 6.599 -6.987 -11.071 1.00 93.38 382 LEU A C 1
ATOM 3041 O O . LEU A 1 382 ? 7.155 -5.922 -11.346 1.00 93.38 382 LEU A O 1
ATOM 3045 N N . GLY A 1 383 ? 6.027 -7.229 -9.892 1.00 89.12 383 GLY A N 1
ATOM 3046 C CA . GLY A 1 383 ? 6.021 -6.274 -8.791 1.00 89.12 383 GLY A CA 1
ATOM 3047 C C . GLY A 1 383 ? 5.028 -5.126 -8.936 1.00 89.12 383 GLY A C 1
ATOM 3048 O O . GLY A 1 383 ? 5.100 -4.177 -8.160 1.00 89.12 383 GLY A O 1
ATOM 3049 N N . GLY A 1 384 ? 4.088 -5.179 -9.880 1.00 92.81 384 GLY A N 1
ATOM 3050 C CA . GLY A 1 384 ? 3.032 -4.167 -9.970 1.00 92.81 384 GLY A CA 1
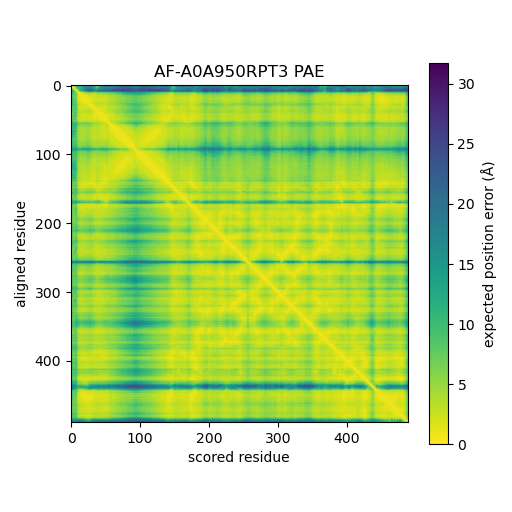ATOM 3051 C C . GLY A 1 384 ? 2.112 -4.144 -8.743 1.00 92.81 384 GLY A C 1
ATOM 3052 O O . GLY A 1 384 ? 1.660 -3.075 -8.337 1.00 92.81 384 GLY A O 1
ATOM 3053 N N . LEU A 1 385 ? 1.860 -5.311 -8.140 1.00 95.06 385 LEU A N 1
ATOM 3054 C CA . LEU A 1 385 ? 0.926 -5.475 -7.023 1.00 95.06 385 LEU A CA 1
ATOM 3055 C C . LEU A 1 385 ? 1.454 -4.841 -5.739 1.00 95.06 385 LEU A C 1
ATOM 3057 O O . LEU A 1 385 ? 2.572 -5.125 -5.304 1.00 95.06 385 LEU A O 1
ATOM 3061 N N . GLY A 1 386 ? 0.609 -4.032 -5.109 1.00 94.88 386 GLY A N 1
ATOM 3062 C CA . GLY A 1 386 ? 0.842 -3.534 -3.761 1.00 94.88 386 GLY A CA 1
ATOM 3063 C C . GLY A 1 386 ? 0.303 -4.470 -2.680 1.00 94.88 386 GLY A C 1
ATOM 3064 O O . GLY A 1 386 ? -0.408 -5.440 -2.939 1.00 94.88 386 GLY A O 1
ATOM 3065 N N . VAL A 1 387 ? 0.594 -4.137 -1.430 1.00 95.81 387 VAL A N 1
ATOM 3066 C CA . VAL A 1 387 ? 0.071 -4.834 -0.252 1.00 95.81 387 VAL A CA 1
ATOM 3067 C C . VAL A 1 387 ? -1.390 -4.424 -0.016 1.00 95.81 387 VAL A C 1
ATOM 3069 O O . VAL A 1 387 ? -1.714 -3.246 -0.181 1.00 95.81 387 VAL A O 1
ATOM 3072 N N . PRO A 1 388 ? -2.287 -5.333 0.409 1.00 96.12 388 PRO A N 1
ATOM 3073 C CA . PRO A 1 388 ? -2.083 -6.775 0.570 1.00 96.12 388 PRO A CA 1
ATOM 3074 C C . PRO A 1 388 ? -2.478 -7.592 -0.675 1.00 96.12 388 PRO A C 1
ATOM 3076 O O . PRO A 1 388 ? -2.706 -8.790 -0.563 1.00 96.12 388 PRO A O 1
ATOM 3079 N N . ALA A 1 389 ? -2.590 -6.977 -1.858 1.00 96.75 389 ALA A N 1
ATOM 3080 C CA . ALA A 1 389 ? -2.949 -7.676 -3.101 1.00 96.75 389 ALA A CA 1
ATOM 3081 C C . ALA A 1 389 ? -1.907 -8.721 -3.539 1.00 96.75 389 ALA A C 1
ATOM 3083 O O . ALA A 1 389 ? -2.214 -9.599 -4.347 1.00 96.75 389 ALA A O 1
ATOM 3084 N N . ASP A 1 390 ? -0.699 -8.626 -2.984 1.00 95.62 390 ASP A N 1
ATOM 3085 C CA . ASP A 1 390 ? 0.400 -9.577 -3.116 1.00 95.62 390 ASP A CA 1
ATOM 3086 C C . ASP A 1 390 ? 0.286 -10.817 -2.203 1.00 95.62 390 ASP A C 1
ATOM 3088 O O . ASP A 1 390 ? 1.124 -11.711 -2.291 1.00 95.62 390 ASP A O 1
ATOM 3092 N N . SER A 1 391 ? -0.730 -10.889 -1.336 1.00 95.56 391 SER A N 1
ATOM 3093 C CA . SER A 1 391 ? -1.016 -12.058 -0.496 1.00 95.56 391 SER A CA 1
ATOM 3094 C C . SER A 1 391 ? -1.579 -13.219 -1.323 1.00 95.56 391 SER A C 1
ATOM 3096 O O . SER A 1 391 ? -2.460 -13.052 -2.171 1.00 95.56 391 SER A O 1
ATOM 3098 N N . VAL A 1 392 ? -1.113 -14.432 -1.025 1.00 94.06 392 VAL A N 1
ATOM 3099 C CA . VAL A 1 392 ? -1.620 -15.684 -1.602 1.00 94.06 392 VAL A CA 1
ATO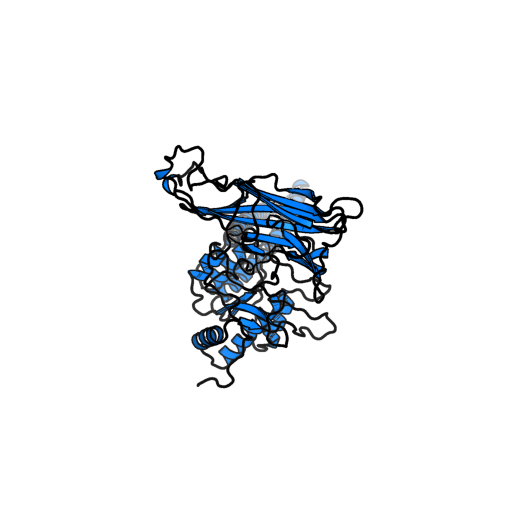M 3100 C C . VAL A 1 392 ? -3.043 -15.969 -1.116 1.00 94.06 392 VAL A C 1
ATOM 3102 O O . VAL A 1 392 ? -3.879 -16.434 -1.886 1.00 94.06 392 VAL A O 1
ATOM 3105 N N . GLY A 1 393 ? -3.328 -15.687 0.159 1.00 92.44 393 GLY A N 1
ATOM 3106 C CA . GLY A 1 393 ? -4.595 -16.029 0.816 1.00 92.44 393 GLY A CA 1
ATOM 3107 C C . GLY A 1 393 ? -5.809 -15.183 0.410 1.00 92.44 393 GLY A C 1
ATOM 3108 O O . GLY A 1 393 ? -6.925 -15.474 0.851 1.00 92.44 393 GLY A O 1
ATOM 3109 N N . MET A 1 394 ? -5.615 -14.137 -0.396 1.00 95.38 394 MET A N 1
ATOM 3110 C CA . MET A 1 394 ? -6.669 -13.220 -0.834 1.00 95.38 394 MET A CA 1
ATOM 3111 C C . MET A 1 394 ? -7.161 -13.505 -2.253 1.00 95.38 394 MET A C 1
ATOM 3113 O O . MET A 1 394 ? -6.405 -13.977 -3.099 1.00 95.38 394 MET A O 1
ATOM 3117 N N . ILE A 1 395 ? -8.417 -13.128 -2.518 1.00 97.69 395 ILE A N 1
ATOM 3118 C CA . ILE A 1 395 ? -8.971 -13.045 -3.872 1.00 97.69 395 ILE A CA 1
ATOM 3119 C C . ILE A 1 395 ? -8.720 -11.628 -4.389 1.00 97.69 395 ILE A C 1
ATOM 3121 O O . ILE A 1 395 ? -9.433 -10.683 -4.046 1.00 97.69 395 ILE A O 1
ATOM 3125 N N . THR A 1 396 ? -7.699 -11.474 -5.210 1.00 98.19 396 THR A N 1
ATOM 3126 C CA . THR A 1 396 ? -7.325 -10.229 -5.864 1.00 98.19 396 THR A CA 1
ATOM 3127 C C . THR A 1 396 ? -8.157 -10.033 -7.130 1.00 98.19 396 THR A C 1
ATOM 3129 O O . THR A 1 396 ? -8.187 -10.889 -8.013 1.00 98.19 396 THR A O 1
ATOM 3132 N N . VAL A 1 397 ? -8.824 -8.885 -7.230 1.00 98.62 397 VAL A N 1
ATOM 3133 C CA . VAL A 1 397 ? -9.735 -8.537 -8.321 1.00 98.62 397 VAL A CA 1
ATOM 3134 C C . VAL A 1 397 ? -9.136 -7.416 -9.166 1.00 98.62 397 VAL A C 1
ATOM 3136 O O . VAL A 1 397 ? -8.834 -6.325 -8.669 1.00 98.62 397 VAL A O 1
ATOM 3139 N N . GLY A 1 398 ? -8.972 -7.689 -10.458 1.00 98.19 398 GLY A N 1
ATOM 3140 C CA . GLY A 1 398 ? -8.617 -6.702 -11.473 1.00 98.19 398 GLY A CA 1
ATOM 3141 C C . GLY A 1 398 ? -9.841 -6.085 -12.150 1.00 98.19 398 GLY A C 1
ATOM 3142 O O . GLY A 1 398 ? -10.968 -6.560 -12.003 1.00 98.19 398 GLY A O 1
ATOM 3143 N N . ALA A 1 399 ? -9.613 -5.032 -12.925 1.00 97.44 399 ALA A N 1
ATOM 3144 C 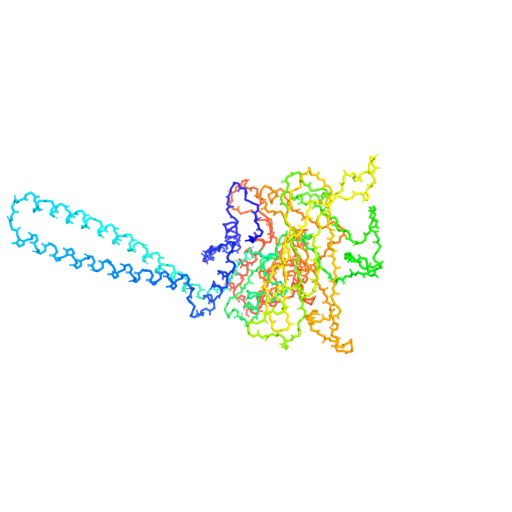CA . ALA A 1 399 ? -10.638 -4.363 -13.714 1.00 97.44 399 ALA A CA 1
ATOM 3145 C C . ALA A 1 399 ? -10.631 -4.876 -15.160 1.00 97.44 399 ALA A C 1
ATOM 3147 O O . ALA A 1 399 ? -9.566 -5.095 -15.743 1.00 97.44 399 ALA A O 1
ATOM 3148 N N . ALA A 1 400 ? -11.814 -5.054 -15.744 1.00 97.44 400 ALA A N 1
ATOM 3149 C CA . ALA A 1 400 ? -11.990 -5.459 -17.133 1.00 97.44 400 ALA A CA 1
ATOM 3150 C C . ALA A 1 400 ? -12.845 -4.470 -17.927 1.00 97.44 400 ALA A C 1
ATOM 3152 O O . ALA A 1 400 ? -13.898 -4.020 -17.473 1.00 97.44 400 ALA A O 1
ATOM 3153 N N . MET A 1 401 ? -12.437 -4.260 -19.177 1.00 95.31 401 MET A N 1
ATOM 3154 C CA . MET A 1 401 ? -13.234 -3.587 -20.197 1.00 95.31 401 MET A CA 1
ATOM 3155 C C . MET A 1 401 ? -14.510 -4.388 -20.501 1.00 95.31 401 MET A C 1
ATOM 3157 O O . MET A 1 401 ? -14.505 -5.613 -20.361 1.00 95.31 401 MET A O 1
ATOM 3161 N N . PRO A 1 402 ? -15.558 -3.775 -21.092 1.00 94.06 402 PRO A N 1
ATOM 3162 C CA . PRO A 1 402 ? -16.758 -4.488 -21.557 1.00 94.06 402 PRO A CA 1
ATOM 3163 C C . PRO A 1 402 ? -16.480 -5.665 -22.509 1.00 94.06 402 PRO A C 1
ATOM 3165 O O . PRO A 1 402 ? -17.275 -6.596 -22.608 1.00 94.06 402 PRO A O 1
ATOM 3168 N N . THR A 1 403 ? -15.329 -5.656 -23.191 1.00 95.44 403 THR A N 1
ATOM 3169 C CA . THR A 1 403 ? -14.866 -6.748 -24.066 1.00 95.44 403 THR A CA 1
ATOM 3170 C C . THR A 1 403 ? -14.382 -7.992 -23.309 1.00 95.44 403 THR A C 1
ATOM 3172 O O . THR A 1 403 ? -14.070 -9.002 -23.935 1.00 95.44 403 THR A O 1
ATOM 3175 N N . GLY A 1 404 ? -14.291 -7.924 -21.978 1.00 95.94 404 GLY A N 1
ATOM 3176 C CA . GLY A 1 404 ? -13.780 -8.981 -21.105 1.00 95.94 404 GLY A CA 1
ATOM 3177 C C . GLY A 1 404 ? -12.256 -9.031 -20.986 1.00 95.94 404 GLY A C 1
ATOM 3178 O O . GLY A 1 404 ? -11.729 -9.903 -20.302 1.00 95.94 404 GLY A O 1
ATOM 3179 N N . LYS A 1 405 ? -11.541 -8.112 -21.642 1.00 96.94 405 LYS A N 1
ATOM 3180 C CA . LYS A 1 405 ? -10.086 -7.964 -21.511 1.00 96.94 405 LYS A CA 1
ATOM 3181 C C . LYS A 1 405 ? -9.732 -7.107 -20.288 1.00 96.94 405 LYS A C 1
ATOM 3183 O O . LYS A 1 405 ? -10.513 -6.208 -19.971 1.00 96.94 405 LYS A O 1
ATOM 3188 N N . PRO A 1 406 ? -8.562 -7.318 -19.657 1.00 97.00 406 PRO A N 1
ATOM 3189 C CA . PRO A 1 406 ? -8.073 -6.439 -18.599 1.00 97.00 406 PRO A CA 1
ATOM 3190 C C . PRO A 1 406 ? -8.026 -4.973 -19.043 1.00 97.00 406 PRO A C 1
ATOM 3192 O O . PRO A 1 406 ? -7.657 -4.678 -20.184 1.00 97.00 406 PRO A O 1
ATOM 3195 N N . GLU A 1 407 ? -8.380 -4.062 -18.140 1.00 95.44 407 GLU A N 1
ATOM 3196 C CA . GLU A 1 407 ? -8.157 -2.630 -18.335 1.00 95.44 407 GLU A CA 1
ATOM 3197 C C . GLU A 1 407 ? -6.649 -2.322 -18.380 1.00 95.44 407 GLU A C 1
ATOM 3199 O O . GLU A 1 407 ? -5.899 -2.890 -17.584 1.00 95.44 407 GLU A O 1
ATOM 3204 N N . PRO A 1 408 ? -6.168 -1.387 -19.223 1.00 94.19 408 PRO A N 1
ATOM 3205 C CA . PRO A 1 408 ? -4.738 -1.068 -19.327 1.00 94.19 408 PRO A CA 1
ATOM 3206 C C . PRO A 1 408 ? -4.098 -0.495 -18.054 1.00 94.19 408 PRO A C 1
ATOM 3208 O O . PRO A 1 408 ? -2.885 -0.314 -18.011 1.00 94.19 408 PRO A O 1
ATOM 3211 N N . TYR A 1 409 ? -4.899 -0.106 -17.059 1.00 94.25 409 TYR A N 1
ATOM 3212 C CA . TYR A 1 409 ? -4.428 0.306 -15.733 1.00 94.25 409 TYR A CA 1
ATOM 3213 C C . TYR A 1 409 ? -4.534 -0.790 -14.681 1.00 94.25 409 TYR A C 1
ATOM 3215 O O . TYR A 1 409 ? -3.946 -0.627 -13.616 1.00 94.25 409 TYR A O 1
ATOM 3223 N N . SER A 1 410 ? -5.287 -1.861 -14.940 1.00 96.69 410 SER A N 1
ATOM 3224 C CA . SER A 1 410 ? -5.476 -2.931 -13.970 1.00 96.69 410 SER A CA 1
ATOM 3225 C C . SER A 1 410 ? -4.166 -3.671 -13.792 1.00 96.69 410 SER A C 1
ATOM 3227 O O . SER A 1 410 ? -3.711 -4.350 -14.709 1.00 96.69 410 SER A O 1
ATOM 3229 N N . THR A 1 411 ? -3.595 -3.557 -12.601 1.00 96.38 411 THR A N 1
ATOM 3230 C CA . THR A 1 411 ? -2.339 -4.213 -12.259 1.00 96.38 411 THR A CA 1
ATOM 3231 C C . THR A 1 411 ? -2.447 -5.719 -12.447 1.00 96.38 411 THR A C 1
ATOM 3233 O O . THR A 1 411 ? -3.425 -6.341 -12.025 1.00 96.38 411 THR A O 1
ATOM 3236 N N . SER A 1 412 ? -1.431 -6.295 -13.079 1.00 95.69 412 SER A N 1
ATOM 3237 C CA . SER A 1 412 ? -1.326 -7.723 -13.353 1.00 95.69 412 SER A CA 1
ATOM 3238 C C . SER A 1 412 ? 0.098 -8.231 -13.149 1.00 95.69 412 SER A C 1
ATOM 3240 O O . SER A 1 412 ? 1.041 -7.450 -13.034 1.00 95.69 412 SER A O 1
ATOM 3242 N N . GLY A 1 413 ? 0.249 -9.552 -13.132 1.00 92.88 413 GLY A N 1
ATOM 3243 C CA . GLY A 1 413 ? 1.538 -10.222 -13.023 1.00 92.88 413 GLY A CA 1
ATOM 3244 C C . GLY A 1 413 ? 1.850 -10.680 -11.602 1.00 92.88 413 GLY A C 1
ATOM 3245 O O . GLY A 1 413 ? 1.035 -10.511 -10.698 1.00 92.88 413 GLY A O 1
ATOM 3246 N N . PRO A 1 414 ? 3.007 -11.322 -11.406 1.00 93.88 414 PRO A N 1
ATOM 3247 C CA . PRO A 1 414 ? 3.385 -11.832 -10.102 1.00 93.88 414 PRO A CA 1
ATOM 3248 C C . PRO A 1 414 ? 3.899 -10.746 -9.157 1.00 93.88 414 PRO A C 1
ATOM 3250 O O . PRO A 1 414 ? 4.463 -9.725 -9.570 1.00 93.88 414 PRO A O 1
ATOM 3253 N N . ALA A 1 415 ? 3.743 -10.998 -7.859 1.00 90.19 415 ALA A N 1
ATOM 3254 C CA . ALA A 1 415 ? 4.421 -10.217 -6.835 1.00 90.19 415 ALA A CA 1
ATOM 3255 C C . ALA A 1 415 ? 5.936 -10.512 -6.851 1.00 90.19 415 ALA A C 1
ATOM 3257 O O . ALA A 1 415 ? 6.364 -11.603 -7.229 1.00 90.19 415 ALA A O 1
ATOM 3258 N N . VAL A 1 416 ? 6.762 -9.538 -6.453 1.00 88.94 416 VAL A N 1
ATOM 3259 C CA . VAL A 1 416 ? 8.232 -9.692 -6.428 1.00 88.94 416 VAL A CA 1
ATOM 3260 C C . VAL A 1 416 ? 8.625 -10.866 -5.526 1.00 88.94 416 VAL A C 1
ATOM 3262 O O . VAL A 1 416 ? 8.172 -10.923 -4.389 1.00 88.94 416 VAL A O 1
ATOM 3265 N N . GLY A 1 417 ? 9.460 -11.796 -6.000 1.00 88.12 417 GLY A N 1
ATOM 3266 C CA . GLY A 1 417 ? 9.877 -12.970 -5.222 1.00 88.12 417 GLY A CA 1
ATOM 3267 C C . GLY A 1 417 ? 8.806 -14.059 -5.073 1.00 88.12 417 GLY A C 1
ATOM 3268 O O . GLY A 1 417 ? 9.014 -15.020 -4.331 1.00 88.12 417 GLY A O 1
ATOM 3269 N N . LEU A 1 418 ? 7.663 -13.903 -5.748 1.00 91.56 418 LEU A N 1
ATOM 3270 C CA . LEU A 1 418 ? 6.591 -14.889 -5.869 1.00 91.56 418 LEU A CA 1
ATOM 3271 C C . LEU A 1 418 ? 6.228 -15.055 -7.351 1.00 91.56 418 LEU A C 1
ATOM 3273 O O . LEU A 1 418 ? 5.072 -14.922 -7.740 1.00 91.56 418 LEU A O 1
ATOM 3277 N N . GLU A 1 419 ? 7.216 -15.346 -8.197 1.00 89.75 419 GLU A N 1
ATOM 3278 C CA . GLU A 1 419 ? 7.085 -15.368 -9.664 1.00 89.75 419 GLU A CA 1
ATOM 3279 C C . GLU A 1 419 ? 6.027 -16.363 -10.170 1.00 89.75 419 GLU A C 1
ATOM 3281 O O . GLU A 1 419 ? 5.503 -16.206 -11.272 1.00 89.75 419 GLU A O 1
ATOM 3286 N N . LEU A 1 420 ? 5.702 -17.379 -9.365 1.00 93.25 420 LEU A N 1
ATOM 3287 C CA . LEU A 1 420 ? 4.675 -18.382 -9.661 1.00 93.25 420 LEU A CA 1
ATOM 3288 C C . LEU A 1 420 ? 3.264 -17.970 -9.214 1.00 93.25 420 LEU A C 1
ATOM 3290 O O . LEU A 1 420 ? 2.299 -18.632 -9.588 1.00 93.25 420 LEU A O 1
ATOM 3294 N N . LEU A 1 421 ? 3.128 -16.914 -8.408 1.00 93.31 421 LEU A N 1
ATOM 3295 C CA . LEU A 1 421 ? 1.838 -16.404 -7.954 1.00 93.31 421 LEU A CA 1
ATOM 3296 C C . LEU A 1 421 ? 1.298 -15.412 -8.983 1.00 93.31 421 LEU A C 1
ATOM 3298 O O . LEU A 1 421 ? 1.591 -14.222 -8.916 1.00 93.31 421 LEU A O 1
ATOM 3302 N N . VAL A 1 422 ? 0.505 -15.892 -9.934 1.00 92.50 422 VAL A N 1
ATOM 3303 C CA . VAL A 1 422 ? -0.147 -15.023 -10.918 1.00 92.50 422 VAL A CA 1
ATOM 3304 C C . VAL A 1 422 ? -1.347 -14.326 -10.273 1.00 92.50 422 VAL A C 1
ATOM 3306 O O . VAL A 1 422 ? -2.150 -14.950 -9.589 1.00 92.50 422 VAL A O 1
ATOM 3309 N N . LYS A 1 423 ? -1.459 -13.011 -10.478 1.00 96.69 423 LYS A N 1
ATOM 3310 C CA . LYS A 1 423 ? -2.598 -12.185 -10.056 1.00 96.69 423 LYS A CA 1
ATOM 3311 C C . LYS A 1 423 ? -2.942 -11.175 -11.170 1.00 96.69 423 LYS A C 1
ATOM 3313 O O . LYS A 1 423 ? -2.089 -10.891 -12.021 1.00 96.69 423 LYS A O 1
ATOM 3318 N N . PRO A 1 424 ? -4.154 -10.590 -11.178 1.00 97.75 424 PRO A N 1
ATOM 3319 C CA . PRO A 1 424 ? -5.277 -10.845 -10.266 1.00 97.75 424 PRO A CA 1
ATOM 3320 C C . PRO A 1 424 ? -5.856 -12.253 -10.445 1.00 97.75 424 PRO A C 1
ATOM 3322 O O . PRO A 1 424 ? -5.721 -12.836 -11.516 1.00 97.75 424 PRO A O 1
ATOM 3325 N N . ASP A 1 425 ? -6.522 -12.784 -9.416 1.00 98.00 425 ASP A N 1
ATOM 3326 C CA . ASP A 1 425 ? -7.189 -14.087 -9.517 1.00 98.00 425 ASP A CA 1
ATOM 3327 C C . ASP A 1 425 ? -8.352 -14.005 -10.507 1.00 98.00 425 ASP A C 1
ATOM 3329 O O . ASP A 1 425 ? -8.525 -14.875 -11.345 1.00 98.00 425 ASP A O 1
ATOM 3333 N N . VAL A 1 426 ? -9.132 -12.925 -10.471 1.00 98.31 426 VAL A N 1
ATOM 3334 C CA . VAL A 1 426 ? -10.252 -12.705 -11.397 1.00 98.31 426 VAL A CA 1
ATOM 3335 C C . VAL A 1 426 ? -10.333 -11.250 -11.828 1.00 98.31 426 VAL A C 1
ATOM 3337 O O . VAL A 1 426 ? -9.794 -10.348 -11.187 1.00 98.31 426 VAL A O 1
ATOM 3340 N N . LEU A 1 427 ? -11.047 -11.006 -12.919 1.00 98.44 427 LEU A N 1
ATOM 3341 C CA . LEU A 1 427 ? -11.389 -9.673 -13.391 1.00 98.44 427 LEU A CA 1
ATOM 3342 C C . LEU A 1 427 ? -12.868 -9.379 -13.145 1.00 98.44 427 LEU A C 1
ATOM 3344 O O . LEU A 1 427 ? -13.705 -10.282 -13.108 1.00 98.44 427 LEU A O 1
ATOM 3348 N N . MET A 1 428 ? -13.210 -8.100 -13.051 1.00 98.00 428 MET A N 1
ATOM 3349 C CA . MET A 1 428 ? -14.596 -7.651 -13.041 1.00 98.00 428 MET A CA 1
ATOM 3350 C C . MET A 1 428 ? -14.740 -6.302 -13.735 1.00 98.00 428 MET A C 1
ATOM 3352 O O . MET A 1 428 ? -13.813 -5.494 -13.751 1.00 98.00 428 MET A O 1
ATOM 3356 N N . TYR A 1 429 ? -15.911 -6.061 -14.320 1.00 96.12 429 TYR A N 1
ATOM 3357 C CA . TYR A 1 429 ? -16.227 -4.771 -14.920 1.00 96.12 429 TYR A CA 1
ATOM 3358 C C . TYR A 1 429 ? -16.231 -3.672 -13.857 1.00 96.12 429 TYR A C 1
ATOM 3360 O O . TYR A 1 429 ? -16.796 -3.836 -12.776 1.00 96.12 429 TYR A O 1
ATOM 3368 N N . ASP A 1 430 ? -15.621 -2.539 -14.177 1.00 92.25 430 ASP A N 1
ATOM 3369 C CA . ASP A 1 430 ? -15.483 -1.402 -13.269 1.00 92.25 430 ASP A CA 1
ATOM 3370 C C . ASP A 1 430 ? -16.258 -0.158 -13.720 1.00 92.25 430 ASP A C 1
ATOM 3372 O O . ASP A 1 430 ? -16.389 0.798 -12.959 1.00 92.25 430 ASP A O 1
ATOM 3376 N N . THR A 1 431 ? -16.826 -0.181 -14.926 1.00 86.06 431 THR A N 1
ATOM 3377 C CA . THR A 1 431 ? -17.686 0.876 -15.470 1.00 86.06 431 THR A CA 1
ATOM 3378 C C . THR A 1 431 ? -19.114 0.730 -14.944 1.00 86.06 431 THR A C 1
ATOM 3380 O O . THR A 1 431 ? -20.036 0.311 -15.643 1.00 86.06 431 THR A O 1
ATOM 3383 N N . LEU A 1 432 ? -19.307 1.076 -13.669 1.00 84.31 432 LEU A N 1
ATOM 3384 C CA . LEU A 1 432 ? -20.600 0.984 -12.991 1.00 84.31 432 LEU A CA 1
ATOM 3385 C C . LEU A 1 432 ? -21.254 2.360 -12.847 1.00 84.31 432 LEU A C 1
ATOM 3387 O O . LEU A 1 432 ? -20.664 3.309 -12.328 1.00 84.31 432 LEU A O 1
ATOM 3391 N N . GLN A 1 433 ? -22.522 2.463 -13.248 1.00 83.06 433 GLN A N 1
ATOM 3392 C CA . GLN A 1 433 ? -23.344 3.636 -12.953 1.00 83.06 433 GLN A CA 1
ATOM 3393 C C . GLN A 1 433 ? -23.875 3.543 -11.519 1.00 83.06 433 GLN A C 1
ATOM 3395 O O . GLN A 1 433 ? -24.955 3.012 -11.271 1.00 83.06 433 GLN A O 1
ATOM 3400 N N . VAL A 1 434 ? -23.101 4.050 -10.561 1.00 79.88 434 VAL A N 1
ATOM 3401 C CA . VAL A 1 434 ? -23.491 4.119 -9.146 1.00 79.88 434 VAL A CA 1
ATOM 3402 C C . VAL A 1 434 ? -23.998 5.520 -8.785 1.00 79.88 434 VAL A C 1
ATOM 3404 O O . VAL A 1 434 ? -23.369 6.518 -9.121 1.00 79.88 434 VAL A O 1
ATOM 3407 N N . GLY A 1 435 ? -25.131 5.609 -8.077 1.00 69.94 435 GLY A N 1
ATOM 3408 C CA . GLY A 1 435 ? -25.593 6.862 -7.455 1.00 69.94 435 GLY A CA 1
ATOM 3409 C C . GLY A 1 435 ? -26.576 7.738 -8.246 1.00 69.94 435 GLY A C 1
ATOM 3410 O O . GLY A 1 435 ? -26.826 8.856 -7.811 1.00 69.94 435 GLY A O 1
ATOM 3411 N N . GLY A 1 436 ? -27.162 7.256 -9.351 1.00 61.44 436 GLY A N 1
ATOM 3412 C CA . GLY A 1 436 ? -28.326 7.886 -9.999 1.00 61.44 436 GLY A CA 1
ATOM 3413 C C . GLY A 1 436 ? -28.145 9.367 -10.368 1.00 61.44 436 GLY A C 1
ATOM 3414 O O . GLY A 1 436 ? -28.842 10.226 -9.836 1.00 61.44 436 GLY A O 1
ATOM 3415 N N . GLY A 1 437 ? -27.224 9.688 -11.280 1.00 61.53 437 GLY A N 1
ATOM 3416 C CA . GLY A 1 437 ? -27.029 11.053 -11.782 1.00 61.53 437 GLY A CA 1
ATOM 3417 C C . GLY A 1 437 ? -25.934 11.153 -12.847 1.00 61.53 437 GLY A C 1
ATOM 3418 O O . GLY A 1 437 ? -25.212 10.192 -13.087 1.00 61.53 437 GLY A O 1
ATOM 3419 N N . GLN A 1 438 ? -25.775 12.334 -13.463 1.00 54.03 438 GLN A N 1
ATOM 3420 C CA . GLN A 1 438 ? -24.673 12.678 -14.389 1.00 54.03 438 GLN A CA 1
ATOM 3421 C C . GLN A 1 438 ? -23.291 12.746 -13.699 1.00 54.03 438 GLN A C 1
ATOM 3423 O O . GLN A 1 438 ? -22.387 13.445 -14.159 1.00 54.03 438 GLN A O 1
ATOM 3428 N N . THR A 1 439 ? -23.106 12.077 -12.561 1.00 55.47 439 THR A N 1
ATOM 3429 C CA . THR A 1 439 ? -21.782 11.936 -11.961 1.00 55.47 439 THR A CA 1
ATOM 3430 C C . THR A 1 439 ? -20.909 11.181 -12.950 1.00 55.47 439 THR A C 1
ATOM 3432 O O . THR A 1 439 ? -21.287 10.094 -13.389 1.00 55.47 439 THR A O 1
ATOM 3435 N N . ALA A 1 440 ? -19.774 11.778 -13.326 1.00 61.00 440 ALA A N 1
ATOM 3436 C CA . ALA A 1 440 ? -18.767 11.124 -14.153 1.00 61.00 440 ALA A CA 1
ATOM 3437 C C . ALA A 1 440 ? -18.548 9.699 -13.625 1.00 61.00 440 ALA A C 1
ATOM 3439 O O . ALA A 1 440 ? -18.360 9.522 -12.419 1.00 61.00 440 ALA A O 1
ATOM 3440 N N . GLY A 1 441 ? -18.672 8.704 -14.510 1.00 63.06 441 GLY A N 1
ATOM 3441 C CA . GLY A 1 441 ? -18.599 7.296 -14.131 1.00 63.06 441 GLY A CA 1
ATOM 3442 C C . GLY A 1 441 ? -17.333 7.041 -13.323 1.00 63.06 441 GLY A C 1
ATOM 3443 O O . GLY A 1 441 ? -16.243 7.449 -13.724 1.00 63.06 441 GLY A O 1
ATOM 3444 N N . ALA A 1 442 ? -17.490 6.421 -12.161 1.00 76.31 442 ALA A N 1
ATOM 3445 C CA . ALA A 1 442 ? -16.353 5.945 -11.402 1.00 76.31 442 ALA A CA 1
ATOM 3446 C C . ALA A 1 442 ? -15.833 4.664 -12.090 1.00 76.31 442 ALA A C 1
ATOM 3448 O O . ALA A 1 442 ? -16.627 3.905 -12.644 1.00 76.31 442 ALA A O 1
ATOM 3449 N N . TYR A 1 443 ? -14.517 4.449 -12.090 1.00 86.81 443 TYR A N 1
ATOM 3450 C CA . TYR A 1 443 ? -13.849 3.285 -12.689 1.00 86.81 443 TYR A CA 1
ATOM 3451 C C . TYR A 1 443 ? -12.625 2.890 -11.845 1.00 86.81 443 TYR A C 1
ATOM 3453 O O . TYR A 1 443 ? -12.240 3.605 -10.912 1.00 86.81 443 TYR A O 1
ATOM 3461 N N . GLY A 1 444 ? -12.011 1.751 -12.155 1.00 92.88 444 GLY A N 1
ATOM 3462 C CA . GLY A 1 444 ? -10.847 1.209 -11.464 1.00 92.88 444 GLY A CA 1
ATOM 3463 C C . GLY A 1 444 ? -11.114 -0.095 -10.716 1.00 92.88 444 GLY A C 1
ATOM 3464 O O . GLY A 1 444 ? -12.251 -0.447 -10.387 1.00 92.88 444 GLY A O 1
ATOM 3465 N N . THR A 1 445 ? -10.033 -0.770 -10.319 1.00 96.12 445 THR A N 1
ATOM 3466 C CA . THR A 1 445 ? -10.108 -2.000 -9.511 1.00 96.12 445 THR A CA 1
ATOM 3467 C C . THR A 1 445 ? -10.869 -1.787 -8.203 1.00 96.12 445 THR A C 1
ATOM 3469 O O . THR A 1 445 ? -11.555 -2.681 -7.724 1.00 96.12 445 THR A O 1
ATOM 3472 N N . GLY A 1 446 ? -10.826 -0.572 -7.647 1.00 93.62 446 GLY A N 1
ATOM 3473 C CA . GLY A 1 446 ? -11.579 -0.199 -6.450 1.00 93.62 446 GLY A CA 1
ATOM 3474 C C . GLY A 1 446 ? -13.105 -0.284 -6.568 1.00 93.62 446 GLY A C 1
ATOM 3475 O O . GLY A 1 446 ? -13.764 -0.299 -5.535 1.00 93.62 446 GLY A O 1
ATOM 3476 N N . LEU A 1 447 ? -13.671 -0.365 -7.778 1.00 94.44 447 LEU A N 1
ATOM 3477 C CA . LEU A 1 447 ? -15.098 -0.648 -8.002 1.00 94.44 447 LEU A CA 1
ATOM 3478 C C . LEU A 1 447 ? -15.350 -2.085 -8.445 1.00 94.44 447 LEU A C 1
ATOM 3480 O O . LEU A 1 447 ? -16.330 -2.690 -8.011 1.00 94.44 447 LEU A O 1
ATOM 3484 N N . ALA A 1 448 ? -14.444 -2.637 -9.254 1.00 96.94 448 ALA A N 1
ATOM 348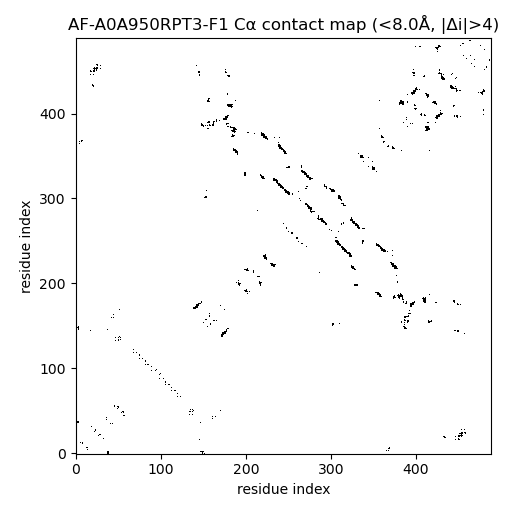5 C CA . ALA A 1 448 ? -14.470 -4.039 -9.657 1.00 96.94 448 ALA A CA 1
ATOM 3486 C C . ALA A 1 448 ? -14.524 -4.973 -8.430 1.00 96.94 448 ALA A C 1
ATOM 3488 O O . ALA A 1 448 ? -15.352 -5.884 -8.369 1.00 96.94 448 ALA A O 1
ATOM 3489 N N . THR A 1 449 ? -13.696 -4.704 -7.415 1.00 98.06 449 THR A N 1
ATOM 3490 C CA . THR A 1 449 ? -13.610 -5.485 -6.170 1.00 98.06 449 THR A CA 1
ATOM 3491 C C . THR A 1 449 ? -14.922 -5.518 -5.379 1.00 98.06 449 THR A C 1
ATOM 3493 O O . THR A 1 449 ? -15.444 -6.616 -5.169 1.00 98.06 449 THR A O 1
ATOM 3496 N N . PRO A 1 450 ? -15.513 -4.380 -4.954 1.00 97.56 450 PRO A N 1
ATOM 3497 C CA . PRO A 1 450 ? -16.771 -4.399 -4.213 1.00 97.56 450 PRO A CA 1
ATOM 3498 C C . PRO A 1 450 ? -17.935 -4.967 -5.021 1.00 97.56 450 PRO A C 1
ATOM 3500 O O . PRO A 1 450 ? -18.768 -5.675 -4.461 1.00 97.56 450 PRO A O 1
ATOM 3503 N N . PHE A 1 451 ? -17.989 -4.723 -6.332 1.00 97.50 451 PHE A N 1
ATOM 3504 C CA . PHE A 1 451 ? -19.022 -5.331 -7.167 1.00 97.50 451 PHE A CA 1
ATOM 3505 C C . PHE A 1 451 ? -18.895 -6.860 -7.204 1.00 97.50 451 PHE A C 1
ATOM 3507 O O . PHE A 1 451 ? -19.883 -7.567 -7.014 1.00 97.50 451 PHE A O 1
ATOM 3514 N N . THR A 1 452 ? -17.671 -7.380 -7.342 1.00 98.19 452 THR A N 1
ATOM 3515 C CA . THR A 1 452 ? -17.389 -8.825 -7.261 1.00 98.19 452 THR A CA 1
ATOM 3516 C C . THR A 1 452 ? -17.784 -9.398 -5.904 1.00 98.19 452 THR A C 1
ATOM 3518 O O . THR A 1 452 ? -18.469 -10.417 -5.840 1.00 98.19 452 THR A O 1
ATOM 3521 N N . ALA A 1 453 ? -17.410 -8.722 -4.816 1.00 98.06 453 ALA A N 1
ATOM 3522 C CA . ALA A 1 453 ? -17.764 -9.125 -3.461 1.00 98.06 453 ALA A CA 1
ATOM 3523 C C . ALA A 1 453 ? -19.289 -9.167 -3.256 1.00 98.06 453 ALA A C 1
ATOM 3525 O O . ALA A 1 453 ? -19.805 -10.112 -2.661 1.00 98.06 453 ALA A O 1
ATOM 3526 N N . GLY A 1 454 ? -20.021 -8.187 -3.795 1.00 97.81 454 GLY A N 1
ATOM 3527 C CA . GLY A 1 454 ? -21.483 -8.180 -3.791 1.00 97.81 454 GLY A CA 1
ATOM 3528 C C . GLY A 1 454 ? -22.080 -9.334 -4.600 1.00 97.81 454 GLY A C 1
ATOM 3529 O O . GLY A 1 454 ? -22.944 -10.043 -4.094 1.00 97.81 454 GLY A O 1
ATOM 3530 N N . LEU A 1 455 ? -21.574 -9.608 -5.809 1.00 97.62 455 LEU A N 1
ATOM 3531 C CA . LEU A 1 455 ? -22.032 -10.742 -6.624 1.00 97.62 455 LEU A CA 1
ATOM 3532 C C . LEU A 1 455 ? -21.836 -12.078 -5.904 1.00 97.62 455 LEU A C 1
ATOM 3534 O O . LEU A 1 455 ? -22.733 -12.922 -5.899 1.00 97.62 455 LEU A O 1
ATOM 3538 N N . VAL A 1 456 ? -20.685 -12.255 -5.255 1.00 97.56 456 VAL A N 1
ATOM 3539 C CA . VAL A 1 456 ? -20.416 -13.435 -4.430 1.00 97.56 456 VAL A CA 1
ATOM 3540 C C . VAL A 1 456 ? -21.338 -13.474 -3.211 1.00 97.56 456 VAL A C 1
ATOM 3542 O O . VAL A 1 456 ? -21.825 -14.545 -2.865 1.00 97.56 456 VAL A O 1
ATOM 3545 N N . GLY A 1 457 ? -21.655 -12.333 -2.597 1.00 96.88 457 GLY A N 1
ATOM 3546 C CA . GLY A 1 457 ? -22.651 -12.239 -1.524 1.00 96.88 457 GLY A CA 1
ATOM 3547 C C . GLY A 1 457 ? -24.016 -12.754 -1.945 1.00 96.88 457 GLY A C 1
ATOM 3548 O O . GLY A 1 457 ? -24.597 -13.591 -1.254 1.00 96.88 457 GLY A O 1
ATOM 3549 N N . SER A 1 458 ? -24.484 -12.328 -3.115 1.00 96.88 458 SER A N 1
ATOM 3550 C CA . SER A 1 458 ? -25.725 -12.819 -3.713 1.00 96.88 458 SER A CA 1
ATOM 3551 C C . SER A 1 458 ? -25.661 -14.318 -4.018 1.00 96.88 458 SER A C 1
ATOM 3553 O O . SER A 1 458 ? -26.613 -15.038 -3.721 1.00 96.88 458 SER A O 1
ATOM 3555 N N . ALA A 1 459 ? -24.534 -14.821 -4.533 1.00 96.06 459 ALA A N 1
ATOM 3556 C CA . ALA A 1 459 ? -24.354 -16.247 -4.805 1.00 96.06 459 ALA A CA 1
ATOM 3557 C C . ALA A 1 459 ? -24.372 -17.104 -3.524 1.00 96.06 459 ALA A C 1
ATOM 3559 O O . ALA A 1 459 ? -25.055 -18.127 -3.481 1.00 96.06 459 ALA A O 1
ATOM 3560 N N . LEU A 1 460 ? -23.689 -16.669 -2.457 1.00 95.31 460 LEU A N 1
ATOM 3561 C CA . LEU A 1 460 ? -23.719 -17.348 -1.155 1.00 95.31 460 LEU A CA 1
ATOM 3562 C C . LEU A 1 460 ? -25.134 -17.358 -0.559 1.00 95.31 460 LEU A C 1
ATOM 3564 O O . LEU A 1 460 ? -25.566 -18.374 -0.016 1.00 95.31 460 LEU A O 1
ATOM 3568 N N . SER A 1 461 ? -25.874 -16.250 -0.672 1.00 94.75 461 SER A N 1
ATOM 3569 C CA . SER A 1 461 ? -27.276 -16.173 -0.234 1.00 94.75 461 SER A CA 1
ATOM 3570 C C . SER A 1 461 ? -28.199 -17.081 -1.054 1.00 94.75 461 SER A C 1
ATOM 3572 O O . SER A 1 461 ? -29.169 -17.605 -0.514 1.00 94.75 461 SER A O 1
ATOM 3574 N N . ALA A 1 462 ? -27.871 -17.321 -2.326 1.00 94.75 462 ALA A N 1
ATOM 3575 C CA . ALA A 1 462 ? -28.571 -18.264 -3.197 1.00 94.75 462 ALA A CA 1
ATOM 3576 C C . ALA A 1 462 ? -28.200 -19.743 -2.949 1.00 94.75 462 ALA A C 1
ATOM 3578 O O . ALA A 1 462 ? -28.727 -20.620 -3.630 1.00 94.75 462 ALA A O 1
ATOM 3579 N N . GLY A 1 463 ? -27.323 -20.032 -1.980 1.00 94.94 463 GLY A N 1
ATOM 3580 C CA . GLY A 1 463 ? -26.956 -21.392 -1.576 1.00 94.94 463 GLY A CA 1
ATOM 3581 C C . GLY A 1 463 ? -25.618 -21.894 -2.118 1.00 94.94 463 GLY A C 1
ATOM 3582 O O . GLY A 1 463 ? -25.236 -23.014 -1.789 1.00 94.94 463 GLY A O 1
ATOM 3583 N N . MET A 1 464 ? -24.879 -21.086 -2.890 1.00 95.50 464 MET A N 1
ATOM 3584 C CA . MET A 1 464 ? -23.544 -21.465 -3.361 1.00 95.50 464 MET A CA 1
ATOM 3585 C C . MET A 1 464 ? -22.603 -21.681 -2.170 1.00 95.50 464 MET A C 1
ATOM 3587 O O . MET A 1 464 ? -22.496 -20.835 -1.275 1.00 95.50 464 MET A O 1
ATOM 3591 N N . GLY A 1 465 ? -21.902 -22.813 -2.147 1.00 94.88 465 GLY A N 1
ATOM 3592 C CA . GLY A 1 465 ? -20.954 -23.111 -1.077 1.00 94.88 465 GLY A CA 1
ATOM 3593 C C . GLY A 1 465 ? -19.709 -22.224 -1.163 1.00 94.88 465 GLY A C 1
ATOM 3594 O O . GLY A 1 465 ? -19.236 -21.896 -2.247 1.00 94.88 465 GLY A O 1
ATOM 3595 N N . ARG A 1 466 ? -19.085 -21.886 -0.028 1.00 94.75 466 ARG A N 1
ATOM 3596 C CA . ARG A 1 466 ? -17.823 -21.115 -0.035 1.00 94.75 466 ARG A CA 1
ATOM 3597 C C . ARG A 1 466 ? -16.722 -21.801 -0.855 1.00 94.75 466 ARG A C 1
ATOM 3599 O O . ARG A 1 466 ? -16.014 -21.138 -1.604 1.00 94.75 466 ARG A O 1
ATOM 3606 N N . ALA A 1 467 ? -16.562 -23.113 -0.687 1.00 94.19 467 ALA A N 1
ATOM 3607 C CA . ALA A 1 467 ? -15.566 -23.883 -1.431 1.00 94.19 467 ALA A CA 1
ATOM 3608 C C . ALA A 1 467 ? -15.853 -23.864 -2.940 1.00 94.19 467 ALA A C 1
ATOM 3610 O O . ALA A 1 467 ? -14.930 -23.743 -3.736 1.00 94.19 467 ALA A O 1
ATOM 3611 N N . GLU A 1 468 ? -17.133 -23.900 -3.319 1.00 95.69 468 GLU A N 1
ATOM 3612 C CA . GLU A 1 468 ? -17.575 -23.787 -4.708 1.00 95.69 468 GLU A CA 1
ATOM 3613 C C . GLU A 1 468 ? -17.246 -22.407 -5.291 1.00 95.69 468 GLU A C 1
ATOM 3615 O O . GLU A 1 468 ? -16.776 -22.324 -6.422 1.00 95.69 468 GLU A O 1
ATOM 3620 N N . VAL A 1 469 ? -17.413 -21.326 -4.516 1.00 96.06 469 VAL A N 1
ATOM 3621 C CA . VAL A 1 469 ? -16.996 -19.973 -4.928 1.00 96.06 469 VAL A CA 1
ATOM 3622 C C . VAL A 1 469 ? -15.494 -19.929 -5.200 1.00 96.06 469 VAL A C 1
ATOM 3624 O O . VAL A 1 469 ? -15.084 -19.451 -6.254 1.00 96.06 469 VAL A O 1
ATOM 3627 N N . VAL A 1 470 ? -14.672 -20.440 -4.278 1.00 95.56 470 VAL A N 1
ATOM 3628 C CA . VAL A 1 470 ? -13.207 -20.452 -4.440 1.00 95.56 470 VAL A CA 1
ATOM 3629 C C . VAL A 1 470 ? -12.799 -21.283 -5.657 1.00 95.56 470 VAL A C 1
ATOM 3631 O O . VAL A 1 470 ? -11.989 -20.825 -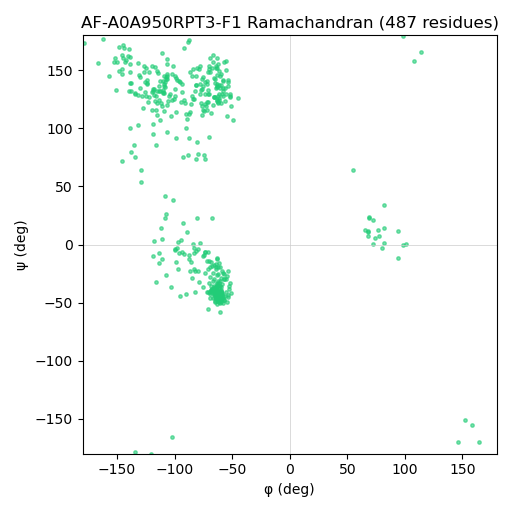6.457 1.00 95.56 470 VAL A O 1
ATOM 3634 N N . GLN A 1 471 ? -13.403 -22.459 -5.844 1.00 95.81 471 GLN A N 1
ATOM 3635 C CA . GLN A 1 471 ? -13.153 -23.289 -7.020 1.00 95.81 471 GLN A CA 1
ATOM 3636 C C . GLN A 1 471 ? -13.561 -22.574 -8.314 1.00 95.81 471 GLN A C 1
ATOM 3638 O O . GLN A 1 471 ? -12.811 -22.572 -9.280 1.00 95.81 471 GLN A O 1
ATOM 3643 N N . THR A 1 472 ? -14.714 -21.903 -8.317 1.00 96.88 472 THR A N 1
ATOM 3644 C CA . THR A 1 472 ? -15.207 -21.146 -9.476 1.00 96.88 472 THR A CA 1
ATOM 3645 C C . THR A 1 472 ? -14.267 -19.999 -9.844 1.00 96.88 472 THR A C 1
ATOM 3647 O O . THR A 1 472 ? -14.042 -19.751 -11.025 1.00 96.88 472 THR A O 1
ATOM 3650 N N . ILE A 1 473 ? -13.720 -19.301 -8.845 1.00 96.56 473 ILE A N 1
ATOM 3651 C CA . ILE A 1 473 ? -12.714 -18.249 -9.037 1.00 96.56 473 ILE A CA 1
ATOM 3652 C C . ILE A 1 473 ? -11.455 -18.847 -9.668 1.00 96.56 473 ILE A C 1
ATOM 3654 O O . ILE A 1 473 ? -10.982 -18.325 -10.671 1.00 96.56 473 ILE A O 1
ATOM 3658 N N . HIS A 1 474 ? -10.968 -19.972 -9.141 1.00 95.62 474 HIS A N 1
ATOM 3659 C CA . HIS A 1 474 ? -9.799 -20.670 -9.674 1.00 95.62 474 HIS A CA 1
ATOM 3660 C C . HIS A 1 474 ? -10.010 -21.148 -11.124 1.00 95.62 474 HIS A C 1
ATOM 3662 O O . HIS A 1 474 ? -9.151 -20.966 -11.981 1.00 95.62 474 HIS A O 1
ATOM 3668 N N . ASP A 1 475 ? -11.181 -21.692 -11.458 1.00 96.81 475 ASP A N 1
ATOM 3669 C CA . ASP A 1 475 ? -11.503 -22.132 -12.827 1.00 96.81 475 ASP A CA 1
ATOM 3670 C C . ASP A 1 475 ? -11.611 -20.954 -13.824 1.00 96.81 475 ASP A C 1
ATOM 3672 O O . ASP A 1 475 ? -11.532 -21.120 -15.053 1.00 96.81 475 ASP A O 1
ATOM 3676 N N . GLN A 1 476 ? -11.793 -19.741 -13.296 1.00 96.50 476 GLN A N 1
ATOM 3677 C CA . GLN A 1 476 ? -11.909 -18.489 -14.038 1.00 96.50 476 GLN A CA 1
ATOM 3678 C C . GLN A 1 476 ? -10.681 -17.588 -13.877 1.00 96.50 476 GLN A C 1
ATOM 3680 O O . GLN A 1 476 ? -10.786 -16.386 -14.126 1.00 96.50 476 GLN A O 1
ATOM 3685 N N . GLU A 1 477 ? -9.526 -18.160 -13.527 1.00 95.94 477 GLU A N 1
ATOM 3686 C CA . GLU A 1 477 ? -8.306 -17.391 -13.298 1.00 95.94 477 GLU A CA 1
ATOM 3687 C C . GLU A 1 477 ? -7.988 -16.446 -14.473 1.00 95.94 477 GLU A C 1
ATOM 3689 O O . GLU A 1 477 ? -7.980 -16.852 -15.643 1.00 95.94 477 GLU A O 1
ATOM 3694 N N . GLY A 1 478 ? -7.792 -15.158 -14.168 1.00 94.62 478 GLY A N 1
ATOM 3695 C CA . GLY A 1 478 ? -7.491 -14.112 -15.152 1.00 94.62 478 GLY A CA 1
ATOM 3696 C C . GLY A 1 478 ? -8.635 -13.772 -16.121 1.00 94.62 478 GLY A C 1
ATOM 3697 O O . GLY A 1 478 ? -8.417 -13.061 -17.105 1.00 94.62 478 GLY A O 1
ATOM 3698 N N . LYS A 1 479 ? -9.857 -14.264 -15.878 1.00 97.50 479 LYS A N 1
ATOM 3699 C CA . LYS A 1 479 ? -11.059 -13.984 -16.682 1.00 97.50 479 LYS A CA 1
ATOM 3700 C C . LYS A 1 479 ? -12.049 -13.132 -15.896 1.00 97.50 479 LYS A C 1
ATOM 3702 O O . LYS A 1 479 ? -11.962 -13.008 -14.677 1.00 97.50 479 LYS A O 1
ATOM 3707 N N . VAL A 1 480 ? -13.023 -12.555 -16.601 1.00 97.88 480 VAL A N 1
ATOM 3708 C CA . VAL A 1 480 ? -14.155 -11.889 -15.944 1.00 97.88 480 VAL A CA 1
ATOM 3709 C C . VAL A 1 480 ? -14.951 -12.911 -15.144 1.00 97.88 480 VAL A C 1
ATOM 3711 O O . VAL A 1 480 ? -15.433 -13.884 -15.723 1.00 97.88 480 VAL A O 1
ATOM 3714 N N . PHE A 1 481 ? -15.111 -12.665 -13.845 1.00 97.75 481 PHE A N 1
ATOM 3715 C CA . PHE A 1 481 ? -15.848 -13.553 -12.957 1.00 97.75 481 PHE A CA 1
ATOM 3716 C C . PHE A 1 481 ? -17.334 -13.614 -13.337 1.00 97.75 481 PHE A C 1
ATOM 3718 O O . PHE A 1 481 ? -18.026 -12.599 -13.439 1.00 97.75 481 PHE A O 1
ATOM 3725 N N . GLN A 1 482 ? -17.829 -14.832 -13.525 1.00 96.06 482 GLN A N 1
ATOM 3726 C CA . GLN A 1 482 ? -19.213 -15.155 -13.839 1.00 96.06 482 GLN A CA 1
ATOM 3727 C C . GLN A 1 482 ? -19.755 -16.142 -12.807 1.00 96.06 482 GLN A C 1
ATOM 3729 O O . GLN A 1 482 ? -19.178 -17.208 -12.587 1.00 96.06 482 GLN A O 1
ATOM 3734 N N . VAL A 1 483 ? -20.905 -15.814 -12.216 1.00 91.88 483 VAL A N 1
ATOM 3735 C CA . VAL A 1 483 ? -21.625 -16.740 -11.335 1.00 91.88 483 VAL A CA 1
ATOM 3736 C C . VAL A 1 483 ? -22.228 -17.871 -12.190 1.00 91.88 483 VAL A C 1
ATOM 3738 O O . VAL A 1 483 ? -22.899 -17.578 -13.189 1.00 91.88 483 VAL A O 1
ATOM 3741 N N . PRO A 1 484 ? -22.014 -19.155 -11.843 1.00 88.81 484 PRO A N 1
ATOM 3742 C CA . PRO A 1 484 ? -22.568 -20.280 -12.590 1.00 88.81 484 PRO A CA 1
ATOM 3743 C C . PRO A 1 484 ? -24.097 -20.199 -12.707 1.00 88.81 484 PRO A C 1
ATOM 3745 O O . PRO A 1 484 ? -24.802 -19.959 -11.732 1.00 88.81 484 PRO A O 1
ATOM 3748 N N . ARG A 1 485 ? -24.640 -20.442 -13.910 1.00 82.69 485 ARG A N 1
ATOM 3749 C CA . ARG A 1 485 ? -26.099 -20.396 -14.162 1.00 82.69 485 ARG A CA 1
ATOM 3750 C C . ARG A 1 485 ? -26.880 -21.549 -13.526 1.00 82.69 485 ARG A C 1
ATOM 3752 O O . ARG A 1 485 ? -28.097 -21.457 -13.402 1.00 82.69 485 ARG A O 1
ATOM 3759 N N . LYS A 1 486 ? -26.207 -22.654 -13.204 1.00 76.94 486 LYS A N 1
ATOM 3760 C CA . LYS A 1 486 ? -26.792 -23.815 -12.532 1.00 76.94 486 LYS A CA 1
ATOM 3761 C C . LYS A 1 486 ? -26.056 -23.993 -11.215 1.00 76.94 486 LYS A C 1
ATOM 3763 O O . LYS A 1 486 ? -24.930 -24.474 -11.223 1.00 76.94 486 LYS A O 1
ATOM 3768 N N . LEU A 1 487 ? -26.694 -23.595 -10.121 1.00 67.12 487 LEU A N 1
ATOM 3769 C CA . LEU A 1 487 ? -26.280 -24.037 -8.797 1.00 67.12 487 LEU A CA 1
ATOM 3770 C C . LEU A 1 487 ? -26.695 -25.505 -8.697 1.00 67.12 487 LEU A C 1
ATOM 3772 O O . LEU A 1 487 ? -27.868 -25.825 -8.914 1.00 67.12 487 LEU A O 1
ATOM 3776 N N . HIS A 1 488 ? -25.733 -26.402 -8.499 1.00 58.59 488 HIS A N 1
ATOM 3777 C CA . HIS A 1 488 ? -26.053 -27.796 -8.220 1.00 58.59 488 HIS A CA 1
ATOM 3778 C C . HIS A 1 488 ? -26.624 -27.850 -6.793 1.00 58.59 488 HIS A C 1
ATOM 3780 O O . HIS A 1 488 ? -25.914 -27.448 -5.874 1.00 58.59 488 HIS A O 1
ATOM 3786 N N . PRO A 1 489 ? -27.905 -28.230 -6.616 1.00 54.09 489 PRO A N 1
ATOM 3787 C CA . PRO A 1 489 ? -28.551 -28.245 -5.306 1.00 54.09 489 PRO A CA 1
ATOM 3788 C C . PRO A 1 489 ? -27.971 -29.299 -4.363 1.00 54.09 489 PRO A C 1
ATOM 3790 O O . PRO A 1 489 ? -27.455 -30.328 -4.865 1.00 54.09 489 PRO A O 1
#

Sequence (489 aa):
MQPDPYPSAKGLGHGTQGALAVALAAPEADLTLIRIDPAAPYQLQEVARYINGEPYHSSSSTYRYNELTADAKTLDQRRETLRGQHQEIVNTFEDTPEAQKRRAQYFADEVKLRDDQQAYEGRLERYVRLEDALKKLKGIRIVSNSLVWNEGYPLGGSSPLSQYFDRRSFGAALWFQSAGNTEGQAWSALFRDEDGNGAMEFAPASTPLRPGKWSREINFLGWQPFGQEKTPDLPAKARIRLSMQWREAHDPSFFQQGRDLYRQPLANLHLLVLRQRDPAGKTLPADFLDVVGRFEGLPERLDNQPNSATYEETVEFLADPGGRYAIQVVGQVPAGIRPPSVPSLPILQKGWELYPRIFVEAVDPASRQAGRPIFLDYATHLGGLGVPADSVGMITVGAAMPTGKPEPYSTSGPAVGLELLVKPDVLMYDTLQVGGGQTAGAYGTGLATPFTAGLVGSALSAGMGRAEVVQTIHDQEGKVFQVPRKLHP

Mean predicted aligned error: 5.18 Å

Foldseek 3Di:
DFFQAFQDDPDDGLLVLLVLLLCVLFVPDDDDRDDDDRVCCVVVVVLLCLQLVHPDDDPVLVVLVVVLVVLVVVLVVLVVVLVVLVVVLVVDPDPDPVSVVSVVVSVVSVVVSVVSVVVSVVSVVVSVVVVVSSNVSHPEQEAFDEGFDQDLADWQCPGPQLVSLQVDFSPRYAYFYAQFLQFQQKQKDWFDDPVVPQWTFSDDPPDDADPLDDGRQKWKKWWDFPPDDIGQKDAAFFKKKKKKKKKAWAQLVQVDPPDDLPQAPQWPKKKWKWDQPDCPCPPHRRPDIDGQKIFPDGWDWSDDDSTMTMTMTMIIDTCVGMTIMIMIMGTDHDQARYRPVDDDDPVRGDGDIMMMMMGMFGDDSVSSNGGTMGTDGRGDLEQSGGPPQLHPNHQYEFEDDPVFAGDSSTRWAHYHPGNVDTDNLAYEHFQDDGDPDPDDTRGTSSSRRSSVSSNVVVVVVVPQDPVNVVVQSNVQGNTHRDDDPDDDD

pLDDT: mean 93.41, std 8.58, range [46.72, 98.62]

=== Feature glossary ===
Feature key, reading from the visual/contextual features back to the raw sequence:

Rendered structure images. Six rendered views show the 3D structure from the faces of a cube — i.e. along ±x, ±y, ±z. Rendering representation is drawn randomly per protein from cartoon (secondary-structure ribbons), sticks (backbone bonds), or molecular surface; coloring is either N→C rainbow (blue at the N-terminus through red at the C-terminus) or one color per chain.

Contact-map, Ramachandran, and PAE plots. The contact map is a binary N×N matrix image: pixel (i, j) is dark where Cα_i and Cα_j are within 8 Å and |i−j|>4. Because the |i−j|>4 filter removes local helical contacts, off-diagonal stripes parallel to the main diagonal indicate parallel β-sheets; stripes perpendicular to it indicate antiparallel β-sheets. The Ramachandran plot scatters every residue's (φ, ψ) pair against the sterically allowed regions. The PAE heatmap renders the predicted-aligned-error matrix.

InterPro / GO / CATH / organism. Database cross-references. InterPro integrates a dozen domain/family signature databases into unified entries with residue-range hits. GO terms attach function/process/location labels with evidence codes. CATH codes position the fold in a four-level structural taxonomy. Organism is the NCBI-taxonomy species name.

Nearest PDB structures. The Foldseek neighbor list gives the closest experimentally determined structures in the PDB, ranked by structural alignment. TM-score near 1 means near-identical fold; near 0.3 means only rough topology match. This is how one finds what a novel AlphaFold prediction most resembles in the solved-structure universe.

Predicted aligned error. PAE(i, j) answers: if I align the predicted and true structures on residue i, how far off (in Å) do I expect residue j to be? A block-diagonal PAE matrix with low values on the blocks and high values off-diagonal is the signature of a multi-domain protein with confidently predicted domains but uncertain inter-domain orientation.

Solvent-accessible surface area. Accessible surface area quantifies burial. A residue with SASA near zero is packed into the hydrophobic core; one with SASA >100 Å² sits on the surface. Computed here via the Shrake–Rupley numerical algorithm with a 1.4 Å probe.

B-factor. B-factor (Debye–Waller factor) reflects atomic displacement in the crystal lattice. It is an experimental observable (units Å²), not a prediction; low values mean the atom is pinned down, high values mean it moves or is heterogeneous across the crystal.

pLDDT. For AlphaFold models, the B-factor field carries pLDDT — the model's own estimate of local accuracy on a 0–100 scale. Regions with pLDDT<50 should be treated as essentially unmodeled; they often correspond to intrinsically disordered segments.

Backbone torsions (φ/ψ). φ (phi) and ψ (psi) are the two rotatable backbone dihedrals per residue: φ is the C(i-1)–N–Cα–C torsion, ψ is the N–Cα–C–N(i+1) torsion, both in degrees on (−180°, 180°]. α-helical residues cluster near (−60°, −45°); β-strand residues near (−120°, +130°). A Ramachandran plot is simply a scatter of (φ, ψ) for every residue.

Radius of gyration, Cα contacts, bounding box. Radius of gyration (Rg) is the root-mean-square distance of Cα atoms from their centroid — a single number for overall size and compactness. A globular domain of N residues has Rg ≈ 2.2·N^0.38 Å; an extended or disordered chain has a much larger Rg. The Cα contact count is the number of residue pairs whose Cα atoms are within 8 Å and are more than four positions apart in sequence — a standard proxy for tertiary packing density. The bounding box is the smallest axis-aligned box enclosing all Cα atoms.

Secondary structure (3-state, P-SEA). Three-state secondary structure (P-SEA) collapses the eight DSSP classes into helix (a), strand (b), and coil (c). P-SEA assigns these from Cα geometry alone — distances and angles — without requiring backbone oxygens, so it works on any Cα trace.

Secondary structure (8-state, DSSP). DSSP 8-state secondary structure assigns each residue one of H (α-helix), G (3₁₀-helix), I (π-helix), E (extended β-strand), B (isolated β-bridge), T (hydrogen-bonded turn), S (bend), or '-' (coil). The assignment is computed from backbone hydrogen-bond geometry via the Kabsch–Sander algorithm.

Foldseek 3Di. A 3Di character summarizes, for each residue, the relative orientation of the Cα frame of its nearest spatial neighbor. Because it encodes fold topology rather than chemistry, 3Di alignments detect remote structural similarity that sequence alignment misses.

mmCIF coordinates. The mmCIF block holds the 3D Cartesian coordinates of each backbone atom (N, Cα, C, O) in ångströms. mmCIF is the PDB's canonical archive format — a tagged-loop text representation of the atomic model.

Sequence. Sequence gives the chain of amino acids in standard one-letter code (A=alanine, C=cysteine, …, Y=tyrosine), read N→C. It is the only feature that is directly encoded by the gene; all structural features are derived from the folded form of this sequence.